Protein AF-A0A819Y8W0-F1 (afdb_monomer_lite)

Structure (mmCIF, N/CA/C/O backbone):
data_AF-A0A819Y8W0-F1
#
_entry.id   AF-A0A819Y8W0-F1
#
loop_
_atom_site.group_PDB
_atom_site.id
_atom_site.type_symbol
_atom_site.label_atom_id
_atom_site.label_alt_id
_atom_site.label_comp_id
_atom_site.label_asym_id
_atom_site.label_entity_id
_atom_site.label_seq_id
_atom_site.pdbx_PDB_ins_code
_atom_site.Cartn_x
_atom_site.Cartn_y
_atom_site.Cartn_z
_atom_site.occupancy
_atom_site.B_iso_or_equiv
_atom_site.auth_seq_id
_atom_site.auth_comp_id
_atom_site.auth_asym_id
_atom_site.auth_atom_id
_atom_site.pdbx_PDB_model_num
ATOM 1 N N . MET A 1 1 ? 18.845 -62.610 56.343 1.00 40.72 1 MET A N 1
ATOM 2 C CA . MET A 1 1 ? 18.050 -62.169 55.176 1.00 40.72 1 MET A CA 1
ATOM 3 C C . MET A 1 1 ? 17.294 -60.900 55.546 1.00 40.72 1 MET A C 1
ATOM 5 O O . MET A 1 1 ? 16.443 -60.991 56.422 1.00 40.72 1 MET A O 1
ATOM 9 N N . PRO A 1 2 ? 17.601 -59.732 54.956 1.00 35.72 2 PRO A N 1
ATOM 10 C CA . PRO A 1 2 ? 16.793 -58.534 55.133 1.00 35.72 2 P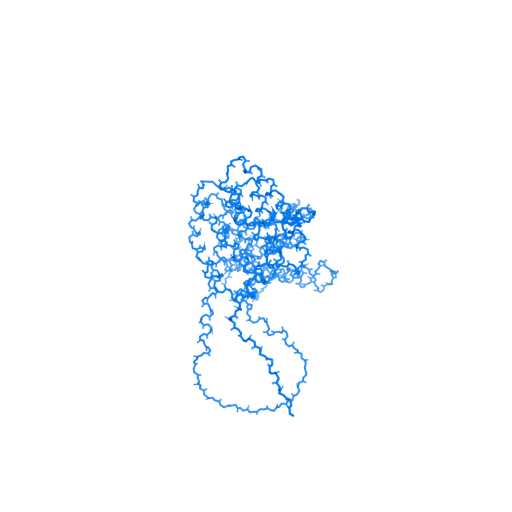RO A CA 1
ATOM 11 C C . PRO A 1 2 ? 15.925 -58.253 53.896 1.00 35.72 2 PRO A C 1
ATOM 13 O O . PRO A 1 2 ? 16.352 -58.402 52.753 1.00 35.72 2 PRO A O 1
ATOM 16 N N . ILE A 1 3 ? 14.679 -57.874 54.167 1.00 40.19 3 ILE A N 1
ATOM 17 C CA . ILE A 1 3 ? 13.587 -57.642 53.218 1.00 40.19 3 ILE A CA 1
ATOM 18 C C . ILE A 1 3 ? 13.821 -56.316 52.477 1.00 40.19 3 ILE A C 1
ATOM 20 O O . ILE A 1 3 ? 13.955 -55.266 53.106 1.00 40.19 3 ILE A O 1
ATOM 24 N N . GLN A 1 4 ? 13.845 -56.353 51.141 1.00 38.75 4 GLN A N 1
ATOM 25 C CA . GLN A 1 4 ? 13.867 -55.158 50.292 1.00 38.75 4 GLN A CA 1
ATOM 26 C C . GLN A 1 4 ? 12.526 -54.413 50.397 1.00 38.75 4 GLN A C 1
ATOM 28 O O . GLN A 1 4 ? 11.486 -54.930 49.992 1.00 38.75 4 GLN A O 1
ATOM 33 N N . LYS A 1 5 ? 12.540 -53.175 50.909 1.00 39.50 5 LYS A N 1
ATOM 34 C CA . LYS A 1 5 ? 11.417 -52.239 50.754 1.00 39.50 5 LYS A CA 1
ATOM 35 C C . LYS A 1 5 ? 11.470 -51.639 49.352 1.00 39.50 5 LYS A C 1
ATOM 37 O O . LYS A 1 5 ? 12.308 -50.791 49.063 1.00 39.50 5 LYS A O 1
ATOM 42 N N . ILE A 1 6 ? 10.563 -52.095 48.498 1.00 38.78 6 ILE A N 1
ATOM 43 C CA . ILE A 1 6 ? 10.303 -51.524 47.175 1.00 38.78 6 ILE A CA 1
ATOM 44 C C . ILE A 1 6 ? 9.727 -50.114 47.373 1.00 38.78 6 ILE A C 1
ATOM 46 O O . ILE A 1 6 ? 8.749 -49.940 48.104 1.00 38.78 6 ILE A O 1
ATOM 50 N N . SER A 1 7 ? 10.324 -49.102 46.740 1.00 33.59 7 SER A N 1
ATOM 51 C CA . SER A 1 7 ? 9.752 -47.757 46.685 1.00 33.59 7 SER A CA 1
ATOM 52 C C . SER A 1 7 ? 8.554 -47.763 45.736 1.00 33.59 7 SER A C 1
ATOM 54 O O . SER A 1 7 ? 8.674 -47.929 44.522 1.00 33.59 7 SER A O 1
ATOM 56 N N . PHE A 1 8 ? 7.362 -47.614 46.309 1.00 36.78 8 PHE A N 1
ATOM 57 C CA . PHE A 1 8 ? 6.124 -47.496 45.551 1.00 36.78 8 PHE A CA 1
ATOM 58 C C . PHE A 1 8 ? 6.125 -46.143 44.825 1.00 36.78 8 PHE A C 1
ATOM 60 O O . PHE A 1 8 ? 5.924 -45.093 45.432 1.00 36.78 8 PHE A O 1
ATOM 67 N N . THR A 1 9 ? 6.392 -46.154 43.521 1.00 40.75 9 THR A N 1
ATOM 68 C CA . THR A 1 9 ? 6.178 -44.997 42.648 1.00 40.75 9 THR A CA 1
ATOM 69 C C . THR A 1 9 ? 4.702 -44.961 42.267 1.00 40.75 9 THR A C 1
ATOM 71 O O . THR A 1 9 ? 4.209 -45.813 41.530 1.00 40.75 9 THR A O 1
ATOM 74 N N . HIS A 1 10 ? 3.970 -43.988 42.811 1.00 40.00 10 HIS A N 1
ATOM 75 C CA . HIS A 1 10 ? 2.561 -43.787 42.490 1.00 40.00 10 HIS A CA 1
ATOM 76 C C . HIS A 1 10 ? 2.442 -43.263 41.052 1.00 40.00 10 HIS A C 1
ATOM 78 O O . HIS A 1 10 ? 2.674 -42.085 40.782 1.00 40.00 10 HIS A O 1
ATOM 84 N N . ARG A 1 11 ? 2.104 -44.151 40.109 1.00 39.84 11 ARG A N 1
ATOM 85 C CA . ARG A 1 11 ? 1.692 -43.761 38.756 1.00 39.84 11 ARG A CA 1
ATOM 86 C C . ARG A 1 11 ? 0.358 -43.012 38.845 1.00 39.84 11 ARG A C 1
ATOM 88 O O . ARG A 1 11 ? -0.514 -43.402 39.609 1.00 39.84 11 ARG A O 1
ATOM 95 N N . PHE A 1 12 ? 0.277 -41.907 38.108 1.00 38.09 12 PHE A N 1
ATOM 96 C CA . PHE A 1 12 ? -0.896 -41.114 37.721 1.00 38.09 12 PHE A CA 1
ATOM 97 C C . PHE A 1 12 ? -2.236 -41.360 38.452 1.00 38.09 12 PHE A C 1
ATOM 99 O O . PHE A 1 12 ? -2.854 -42.410 38.311 1.00 38.09 12 PHE A O 1
ATOM 106 N N . GLY A 1 13 ? -2.762 -40.304 39.090 1.00 48.09 13 GLY A N 1
ATOM 107 C CA . GLY A 1 13 ? -4.210 -40.047 39.058 1.00 48.09 13 GLY A CA 1
ATOM 108 C C . GLY A 1 13 ? -5.052 -40.283 40.313 1.00 48.09 13 GLY A C 1
ATOM 109 O O . GLY A 1 13 ? -6.267 -40.171 40.206 1.00 48.09 13 GLY A O 1
ATOM 110 N N . ILE A 1 14 ? -4.483 -40.546 41.494 1.00 47.44 14 ILE A N 1
ATOM 111 C CA . ILE A 1 14 ? -5.254 -40.514 42.754 1.00 47.44 14 ILE A CA 1
ATOM 112 C C . ILE A 1 14 ? -4.424 -39.807 43.825 1.00 47.44 14 ILE A C 1
ATOM 114 O O . ILE A 1 14 ? -3.481 -40.359 44.380 1.00 47.44 14 ILE A O 1
ATOM 118 N N . ILE A 1 15 ? -4.754 -38.545 44.088 1.00 50.88 15 ILE A N 1
ATOM 119 C CA . ILE A 1 15 ? -4.173 -37.771 45.187 1.00 50.88 15 ILE A CA 1
ATOM 120 C C . ILE A 1 15 ? -4.904 -38.190 46.469 1.00 50.88 15 ILE A C 1
ATOM 122 O O . ILE A 1 15 ? -6.135 -38.173 46.499 1.00 50.88 15 ILE A O 1
ATOM 126 N N . SER A 1 16 ? -4.182 -38.567 47.530 1.00 60.09 16 SER A N 1
ATOM 127 C CA . SER A 1 16 ? -4.824 -38.864 48.818 1.00 60.09 16 SER A CA 1
ATOM 128 C C . SER A 1 16 ? -5.509 -37.608 49.369 1.00 60.09 16 SER A C 1
ATOM 130 O O . SER A 1 16 ? -4.978 -36.499 49.270 1.00 60.09 16 SER A O 1
ATOM 132 N N . SER A 1 17 ? -6.692 -37.757 49.971 1.00 56.56 17 SER A N 1
ATOM 133 C CA . SER A 1 17 ? -7.473 -36.627 50.506 1.00 56.56 17 SER A CA 1
ATOM 134 C C . SER A 1 17 ? -6.692 -35.793 51.528 1.00 56.56 17 SER A C 1
ATOM 136 O O . SER A 1 17 ? -6.830 -34.573 51.571 1.00 56.56 17 SER A O 1
ATOM 138 N N . SER A 1 18 ? -5.798 -36.432 52.285 1.00 66.94 18 SER A N 1
ATOM 139 C CA . SER A 1 18 ? -4.893 -35.774 53.230 1.00 66.94 18 SER A CA 1
ATOM 140 C C . SER A 1 18 ? -3.807 -34.929 52.553 1.00 66.94 18 SER A C 1
ATOM 142 O O . SER A 1 18 ? -3.389 -33.914 53.107 1.00 66.94 18 SER A O 1
ATOM 144 N N . TYR A 1 19 ? -3.362 -35.306 51.351 1.00 61.03 19 TYR A N 1
ATOM 145 C CA . TYR A 1 19 ? -2.422 -34.516 50.555 1.00 61.03 19 TYR A CA 1
ATOM 146 C C . TYR A 1 19 ? -3.132 -33.367 49.830 1.00 61.03 19 TYR A C 1
ATOM 148 O O . TYR A 1 19 ? -2.611 -32.257 49.791 1.00 61.03 19 TYR A O 1
ATOM 156 N N . LYS A 1 20 ? -4.368 -33.590 49.361 1.00 62.44 20 LYS A N 1
ATOM 157 C CA . LYS A 1 20 ? -5.226 -32.537 48.798 1.00 62.44 20 LYS A CA 1
ATOM 158 C C . LYS A 1 20 ? -5.504 -31.423 49.816 1.00 62.44 20 LYS A C 1
ATOM 160 O O . LYS A 1 20 ? -5.299 -30.263 49.492 1.00 62.44 20 LYS A O 1
ATOM 165 N N . GLN A 1 21 ? -5.844 -31.766 51.060 1.00 68.88 21 GLN A N 1
ATOM 166 C CA . GLN A 1 21 ? -6.056 -30.773 52.125 1.00 68.88 21 GLN A CA 1
ATOM 167 C C . GLN A 1 21 ? -4.784 -30.006 52.511 1.00 68.88 21 GLN A C 1
ATOM 169 O O . GLN A 1 21 ? -4.868 -28.856 52.934 1.00 68.88 21 GLN A O 1
ATOM 174 N N . LYS A 1 22 ? -3.599 -30.620 52.384 1.00 73.62 22 LYS A N 1
ATOM 175 C CA . LYS A 1 22 ? -2.326 -29.905 52.568 1.00 73.62 22 LYS A CA 1
ATOM 176 C C . LYS A 1 22 ? -2.068 -28.923 51.432 1.00 73.62 22 LYS A C 1
ATOM 178 O O . LYS A 1 22 ? -1.724 -27.785 51.710 1.00 73.62 22 LYS A O 1
ATOM 183 N N . ILE A 1 23 ? -2.300 -29.332 50.185 1.00 66.94 23 ILE A N 1
ATOM 184 C CA . ILE A 1 23 ? -2.180 -28.435 49.029 1.00 66.94 23 ILE A CA 1
ATOM 185 C C . ILE A 1 23 ? -3.183 -27.285 49.135 1.00 66.94 23 ILE A C 1
ATOM 187 O O . ILE A 1 23 ? -2.806 -26.149 48.890 1.00 66.94 23 ILE A O 1
ATOM 191 N N . GLU A 1 24 ? -4.429 -27.546 49.532 1.00 67.25 24 GLU A N 1
ATOM 192 C CA . GLU A 1 24 ? -5.443 -26.499 49.716 1.00 67.25 24 GLU A CA 1
ATOM 193 C C . GLU A 1 24 ? -5.026 -25.499 50.801 1.00 67.25 24 GLU A C 1
ATOM 195 O O . GLU A 1 24 ? -5.073 -24.300 50.556 1.00 67.25 24 GLU A O 1
ATOM 200 N N . LYS A 1 25 ? -4.499 -25.964 51.943 1.00 73.88 25 LYS A N 1
ATOM 201 C CA . LYS A 1 25 ? -3.973 -25.076 52.994 1.00 73.88 25 LYS A CA 1
ATOM 202 C C . LYS A 1 25 ? -2.729 -24.296 52.565 1.00 73.88 25 LYS A C 1
ATOM 204 O O . LYS A 1 25 ? -2.608 -23.124 52.913 1.00 73.88 25 LYS A O 1
ATOM 209 N N . ASP A 1 26 ? -1.831 -24.914 51.802 1.00 71.44 26 ASP A N 1
ATOM 210 C CA . ASP A 1 26 ? -0.628 -24.257 51.279 1.00 71.44 26 ASP A CA 1
ATOM 211 C C . ASP A 1 26 ? -0.978 -23.234 50.185 1.00 71.44 26 ASP A C 1
ATOM 213 O O . ASP A 1 26 ? -0.327 -22.196 50.069 1.00 71.44 26 ASP A O 1
ATOM 217 N N . VAL A 1 27 ? -2.014 -23.501 49.384 1.00 71.44 27 VAL A N 1
ATOM 218 C CA . VAL A 1 27 ? -2.557 -22.555 48.401 1.00 71.44 27 VAL A CA 1
ATOM 219 C C . VAL A 1 27 ? -3.259 -21.408 49.117 1.00 71.44 27 VAL A C 1
ATOM 221 O O . VAL A 1 27 ? -2.971 -20.266 48.786 1.00 71.44 27 VAL A O 1
ATOM 224 N N . GLU A 1 28 ? -4.077 -21.684 50.138 1.00 71.06 28 GLU A N 1
ATOM 225 C CA . GLU A 1 28 ? -4.748 -20.668 50.958 1.00 71.06 28 GLU A CA 1
ATOM 226 C C . GLU A 1 28 ? -3.745 -19.752 51.674 1.00 71.06 28 GLU A C 1
ATOM 228 O O . GLU A 1 28 ? -3.892 -18.528 51.619 1.00 71.06 28 GLU A O 1
ATOM 233 N N . GLN A 1 29 ? -2.685 -20.314 52.267 1.00 70.25 29 GLN A N 1
ATOM 234 C CA . GLN A 1 29 ? -1.594 -19.537 52.864 1.00 70.25 29 GLN A CA 1
ATOM 235 C C . GLN A 1 29 ? -0.845 -18.704 51.825 1.00 70.25 29 GLN A C 1
ATOM 237 O O . GLN A 1 29 ? -0.593 -17.529 52.077 1.00 70.25 29 GLN A O 1
ATOM 242 N N . LYS A 1 30 ? -0.560 -19.250 50.637 1.00 65.12 30 LYS A N 1
ATOM 243 C CA . LYS A 1 30 ? 0.065 -18.483 49.548 1.00 65.12 30 LYS A CA 1
ATOM 244 C C . LYS A 1 30 ? -0.836 -17.372 49.020 1.00 65.12 30 LYS A C 1
ATOM 246 O O . LYS A 1 30 ? -0.319 -16.302 48.718 1.00 65.12 30 LYS A O 1
ATOM 251 N N . SER A 1 31 ? -2.154 -17.576 48.959 1.00 56.31 31 SER A N 1
ATOM 252 C CA . SER A 1 31 ? -3.106 -16.514 48.612 1.00 56.31 31 SER A CA 1
ATOM 253 C C . SER A 1 31 ? -3.184 -15.429 49.693 1.00 56.31 31 SER A C 1
ATOM 255 O O . SER A 1 31 ? -3.185 -14.242 49.375 1.00 56.31 31 SER A O 1
ATOM 257 N N . GLN A 1 32 ? -3.129 -15.800 50.977 1.00 57.34 32 GLN A N 1
ATOM 258 C CA . GLN A 1 32 ? -3.084 -14.837 52.084 1.00 57.34 32 GLN A CA 1
ATOM 259 C C . GLN A 1 32 ? -1.740 -14.090 52.170 1.00 57.34 32 GLN A C 1
ATOM 261 O O . GLN A 1 32 ? -1.705 -12.917 52.545 1.00 57.34 32 GLN A O 1
ATOM 266 N N . GLU A 1 33 ? -0.628 -14.725 51.793 1.00 53.72 33 GLU A N 1
ATOM 267 C CA . GLU A 1 33 ? 0.685 -14.084 51.665 1.00 53.72 33 GLU A CA 1
ATOM 268 C C . GLU A 1 33 ? 0.769 -13.184 50.423 1.00 53.72 33 GLU A C 1
ATOM 270 O O . GLU A 1 33 ? 1.366 -12.106 50.501 1.00 53.72 33 GLU A O 1
ATOM 275 N N . SER A 1 34 ? 0.115 -13.537 49.307 1.00 48.69 34 SER A N 1
ATOM 276 C CA . SER A 1 34 ? -0.039 -12.633 48.158 1.00 48.69 34 SER A CA 1
ATOM 277 C C . SER A 1 34 ? -0.930 -11.429 48.478 1.00 48.69 34 SER A C 1
ATOM 279 O O . SER A 1 34 ? -0.623 -10.319 48.050 1.00 48.69 34 SER A O 1
ATOM 281 N N . ASP A 1 35 ? -1.951 -11.600 49.322 1.00 42.56 35 ASP A N 1
ATOM 282 C CA . ASP A 1 35 ? -2.813 -10.499 49.769 1.00 42.56 35 ASP A CA 1
ATOM 283 C C . ASP A 1 35 ? -2.122 -9.584 50.791 1.00 42.56 35 ASP A C 1
ATOM 285 O O . ASP A 1 35 ? -2.314 -8.366 50.771 1.00 42.56 35 ASP A O 1
ATOM 289 N N . ARG A 1 36 ? -1.238 -10.122 51.644 1.00 42.81 36 ARG A N 1
ATOM 290 C CA . ARG A 1 36 ? -0.417 -9.310 52.563 1.00 42.81 36 ARG A CA 1
ATOM 291 C C . ARG A 1 36 ? 0.752 -8.607 51.865 1.00 42.81 36 ARG A C 1
ATOM 293 O O . ARG A 1 36 ? 1.069 -7.470 52.222 1.00 42.81 36 ARG A O 1
ATOM 300 N N . SER A 1 37 ? 1.352 -9.215 50.842 1.00 42.66 37 SER A N 1
ATOM 301 C CA . SER A 1 37 ? 2.440 -8.609 50.049 1.00 42.66 37 SER A CA 1
ATOM 302 C C . SER A 1 37 ? 1.965 -7.588 49.001 1.00 42.66 37 SER A C 1
ATOM 304 O O . SER A 1 37 ? 2.773 -6.826 48.470 1.00 42.66 37 SER A O 1
ATOM 306 N N . LEU A 1 38 ? 0.652 -7.460 48.777 1.00 42.72 38 LEU A N 1
ATOM 307 C CA . LEU A 1 38 ? 0.052 -6.363 48.005 1.00 42.72 38 LEU A CA 1
ATOM 308 C C . LEU A 1 38 ? 0.090 -4.997 48.721 1.00 42.72 38 LEU A C 1
ATOM 310 O O . LEU A 1 38 ? -0.231 -3.982 48.098 1.00 42.72 38 LEU A O 1
ATOM 314 N N . SER A 1 39 ? 0.522 -4.943 49.988 1.00 40.91 39 SER A N 1
ATOM 315 C CA . SER A 1 39 ? 0.598 -3.704 50.778 1.00 40.91 39 SER A CA 1
ATOM 316 C C . SER A 1 39 ? 1.956 -2.986 50.760 1.00 40.91 39 SER A C 1
ATOM 318 O O . SER A 1 39 ? 2.052 -1.881 51.291 1.00 40.91 39 SER A O 1
ATOM 320 N N . THR A 1 40 ? 2.994 -3.517 50.101 1.00 40.28 40 THR A N 1
ATOM 321 C CA . THR A 1 40 ? 4.296 -2.830 50.014 1.00 40.28 40 THR A CA 1
ATOM 322 C C . THR A 1 40 ? 4.890 -2.847 48.594 1.00 40.28 40 THR A C 1
ATOM 324 O O . THR A 1 40 ? 5.563 -3.764 48.140 1.00 40.28 40 THR A O 1
ATOM 327 N N . ASN A 1 41 ? 4.637 -1.746 47.880 1.00 39.88 41 ASN A N 1
ATOM 328 C CA . ASN A 1 41 ? 5.459 -1.135 46.821 1.00 39.88 41 ASN A CA 1
ATOM 329 C C . ASN A 1 41 ? 5.748 -1.852 45.479 1.00 39.88 41 ASN A C 1
ATOM 331 O O . ASN A 1 41 ? 6.331 -1.206 44.612 1.00 39.88 41 ASN A O 1
ATOM 335 N N . SER A 1 42 ? 5.284 -3.080 45.208 1.00 34.94 42 SER A N 1
ATOM 336 C CA . SER A 1 42 ? 5.544 -3.745 43.902 1.00 34.94 42 SER A CA 1
ATOM 337 C C . SER A 1 42 ? 4.372 -3.732 42.889 1.00 34.94 42 SER A C 1
ATOM 339 O O . SER A 1 42 ? 4.583 -3.796 41.678 1.00 34.94 42 SER A O 1
ATOM 341 N N . SER A 1 43 ? 3.111 -3.558 43.318 1.00 40.00 43 SER A N 1
ATOM 342 C CA . SER A 1 43 ? 1.948 -3.732 42.412 1.00 40.00 43 SER A CA 1
ATOM 343 C C . SER A 1 43 ? 1.686 -2.579 41.427 1.00 40.00 43 SER A C 1
ATOM 345 O O . SER A 1 43 ? 0.939 -2.743 40.459 1.00 40.00 43 SER A O 1
ATOM 347 N N . ASN A 1 44 ? 2.328 -1.421 41.614 1.00 42.56 44 ASN A N 1
ATOM 348 C CA . ASN A 1 44 ? 2.078 -0.247 40.775 1.00 42.56 44 ASN A CA 1
ATOM 349 C C . ASN A 1 44 ? 2.727 -0.322 39.386 1.00 42.56 44 ASN A C 1
ATOM 351 O O . ASN A 1 44 ? 2.223 0.319 38.466 1.00 42.56 44 ASN A O 1
ATOM 355 N N . HIS A 1 45 ? 3.807 -1.087 39.197 1.00 43.03 45 HIS A N 1
ATOM 356 C CA . HIS A 1 45 ? 4.430 -1.220 37.874 1.00 43.03 45 HIS A CA 1
ATOM 357 C C . HIS A 1 45 ? 3.660 -2.185 36.966 1.00 43.03 45 HIS A C 1
ATOM 359 O O . HIS A 1 45 ? 3.364 -1.829 35.826 1.00 43.03 45 HIS A O 1
ATOM 365 N N . ASN A 1 46 ? 3.230 -3.339 37.484 1.00 42.38 46 ASN A N 1
ATOM 366 C CA . ASN A 1 46 ? 2.493 -4.328 36.690 1.00 42.38 46 ASN A CA 1
ATOM 367 C C . ASN A 1 46 ? 1.054 -3.884 36.380 1.00 42.38 46 ASN A C 1
ATOM 369 O O . ASN A 1 46 ? 0.597 -4.066 35.255 1.00 42.38 46 ASN A O 1
ATOM 373 N N . LYS A 1 47 ? 0.362 -3.205 37.312 1.00 45.34 47 LYS A N 1
ATOM 374 C CA . LYS A 1 47 ? -0.965 -2.622 37.028 1.00 45.34 47 LYS A CA 1
ATOM 375 C C . LYS A 1 47 ? -0.902 -1.512 35.976 1.00 45.34 47 LYS A C 1
ATOM 377 O O . LYS A 1 47 ? -1.768 -1.454 35.115 1.00 45.34 47 LYS A O 1
ATOM 382 N N . LYS A 1 48 ? 0.128 -0.655 35.992 1.00 48.41 48 LYS A N 1
ATOM 383 C CA . LYS A 1 48 ? 0.317 0.384 34.959 1.00 48.41 48 LYS A CA 1
ATOM 384 C C . LYS A 1 48 ? 0.629 -0.198 33.578 1.00 48.41 48 LYS A C 1
ATOM 386 O O . LYS A 1 48 ? 0.242 0.411 32.588 1.00 48.41 48 LYS A O 1
ATOM 391 N N . HIS A 1 49 ? 1.315 -1.340 33.519 1.00 46.81 49 HIS A N 1
ATOM 392 C CA . HIS A 1 49 ? 1.605 -2.032 32.263 1.00 46.81 49 HIS A CA 1
ATOM 393 C C . HIS A 1 49 ? 0.341 -2.668 31.664 1.00 46.81 49 HIS A C 1
ATOM 395 O O . HIS A 1 49 ? 0.062 -2.448 30.489 1.00 46.81 49 HIS A O 1
ATOM 401 N N . LEU A 1 50 ? -0.477 -3.335 32.492 1.00 48.53 50 LEU A N 1
ATOM 402 C CA . LEU A 1 50 ? -1.775 -3.888 32.078 1.00 48.53 50 LEU A CA 1
ATOM 403 C C . LEU A 1 50 ? -2.757 -2.803 31.608 1.00 48.53 50 LEU A C 1
ATOM 405 O O . LEU A 1 50 ? -3.523 -3.017 30.679 1.00 48.53 50 LEU A O 1
ATOM 409 N N . LEU A 1 51 ? -2.713 -1.616 32.223 1.00 52.44 51 LEU A N 1
ATOM 410 C CA . LEU A 1 51 ? -3.565 -0.476 31.859 1.00 52.44 51 LEU A CA 1
ATOM 411 C C . LEU A 1 51 ? -3.243 0.136 30.486 1.00 52.44 51 LEU A C 1
ATOM 413 O O . LEU A 1 51 ? -3.955 1.041 30.059 1.00 52.44 51 LEU A O 1
ATOM 417 N N . LEU A 1 52 ? -2.160 -0.280 29.823 1.00 61.88 52 LEU A N 1
ATOM 418 C CA . LEU A 1 52 ? -1.704 0.298 28.555 1.00 61.88 52 LEU A CA 1
ATOM 419 C C . LEU A 1 52 ? -1.622 -0.722 27.412 1.00 61.88 52 LEU A C 1
ATOM 421 O O . LEU A 1 52 ? -1.215 -0.343 26.308 1.00 61.88 52 LEU A O 1
ATOM 425 N N . GLU A 1 53 ? -1.990 -1.980 27.652 1.00 69.56 53 GLU A N 1
ATOM 426 C CA . GLU A 1 53 ? -2.179 -2.987 26.606 1.00 69.56 53 GLU A CA 1
ATOM 427 C C . GLU A 1 53 ? -3.581 -2.845 26.007 1.00 69.56 53 GLU A C 1
ATOM 429 O O . GLU A 1 53 ? -4.564 -2.648 26.720 1.00 69.56 53 GLU A O 1
ATOM 434 N N . VAL A 1 54 ? -3.664 -2.875 24.677 1.00 75.88 54 VAL A N 1
ATOM 435 C CA . VAL A 1 54 ? -4.935 -2.714 23.967 1.00 75.88 54 VAL A CA 1
ATOM 436 C C . VAL A 1 54 ? -5.632 -4.070 23.941 1.00 75.88 54 VAL A C 1
ATOM 438 O O . VAL A 1 54 ? -5.140 -4.998 23.305 1.00 75.88 54 VAL A O 1
ATOM 441 N N . THR A 1 55 ? -6.768 -4.185 24.625 1.00 79.31 55 THR A N 1
ATOM 442 C CA . THR A 1 55 ? -7.603 -5.393 24.624 1.00 79.31 55 THR A CA 1
ATOM 443 C C . THR A 1 55 ? -8.920 -5.144 23.896 1.00 79.31 55 THR A C 1
ATOM 445 O O . THR A 1 55 ? -9.443 -4.027 23.886 1.00 79.31 55 THR A O 1
ATOM 448 N N . GLU A 1 56 ? -9.497 -6.192 23.308 1.00 77.81 56 GLU A N 1
ATOM 449 C CA . GLU A 1 56 ? -10.831 -6.117 22.690 1.00 77.81 56 GLU A CA 1
ATOM 450 C C . GLU A 1 56 ? -11.915 -5.730 23.708 1.00 77.81 56 GLU A C 1
ATOM 452 O O . GLU A 1 56 ? -12.866 -5.018 23.384 1.00 77.81 56 GLU A O 1
ATOM 457 N N . GLU A 1 57 ? -11.746 -6.149 24.966 1.00 80.69 57 GLU A N 1
ATOM 458 C CA . GLU A 1 57 ? -12.627 -5.773 26.073 1.00 80.69 57 GLU A CA 1
ATOM 459 C C . GLU A 1 57 ? -12.623 -4.262 26.297 1.00 80.69 57 GLU A C 1
ATOM 461 O O . GLU A 1 57 ? -13.690 -3.657 26.365 1.00 80.69 57 GLU A O 1
ATOM 466 N N . PHE A 1 58 ? -11.442 -3.634 26.298 1.00 83.06 58 PHE A N 1
ATOM 467 C CA . PHE A 1 58 ? -11.319 -2.187 26.440 1.00 83.06 58 PHE A CA 1
ATOM 468 C C . PHE A 1 58 ? -12.025 -1.430 25.305 1.00 83.06 58 PHE A C 1
ATOM 470 O O . PHE A 1 58 ? -12.740 -0.464 25.565 1.00 83.06 58 PHE A O 1
ATOM 477 N N . VAL A 1 59 ? -11.873 -1.878 24.052 1.00 83.06 59 VAL A N 1
ATOM 478 C CA . VAL A 1 59 ? -12.548 -1.271 22.888 1.00 83.06 59 VAL A CA 1
ATOM 479 C C . VAL A 1 59 ? -14.068 -1.370 23.029 1.00 83.06 59 VAL A C 1
ATOM 481 O O . VAL A 1 59 ? -14.795 -0.395 22.812 1.00 83.06 59 VAL A O 1
ATOM 484 N N . ARG A 1 60 ? -14.565 -2.548 23.419 1.00 83.00 60 ARG A N 1
ATOM 485 C CA . ARG A 1 60 ? -15.995 -2.789 23.624 1.00 83.00 60 ARG A CA 1
ATOM 486 C C . ARG A 1 60 ? -16.554 -1.920 24.747 1.00 83.00 60 ARG A C 1
ATOM 488 O O . ARG A 1 60 ? -17.639 -1.358 24.590 1.00 83.00 60 ARG A O 1
ATOM 495 N N . ASP A 1 61 ? -15.820 -1.803 25.845 1.00 82.50 61 ASP A N 1
ATOM 496 C CA . ASP A 1 61 ? -16.217 -1.003 26.997 1.00 82.50 61 ASP A CA 1
ATOM 497 C C . ASP A 1 61 ? -16.217 0.487 26.645 1.00 82.50 61 ASP A C 1
ATOM 499 O O . ASP A 1 61 ? -17.186 1.178 26.946 1.00 82.50 61 ASP A O 1
ATOM 503 N N . TYR A 1 62 ? -15.214 0.970 25.905 1.00 84.50 62 TYR A N 1
ATOM 504 C CA . TYR A 1 62 ? -15.161 2.348 25.407 1.00 84.50 62 TYR A CA 1
ATOM 505 C C . TYR A 1 62 ? -16.350 2.692 24.499 1.00 84.50 62 TYR A C 1
ATOM 507 O O . TYR A 1 62 ? -17.013 3.723 24.664 1.00 84.50 62 TYR A O 1
ATOM 515 N N . ASN A 1 63 ? -16.663 1.810 23.547 1.00 84.62 63 ASN A N 1
ATOM 516 C CA . ASN A 1 63 ? -17.756 2.034 22.604 1.00 84.62 63 ASN A CA 1
ATOM 517 C C . ASN A 1 63 ? -19.134 2.008 23.295 1.00 84.62 63 ASN A C 1
ATOM 519 O O . ASN A 1 63 ? -20.045 2.705 22.845 1.00 84.62 63 ASN A O 1
ATOM 523 N N . LYS A 1 64 ? -19.282 1.295 24.422 1.00 86.75 64 LYS A N 1
ATOM 524 C CA . LYS A 1 64 ? -20.503 1.282 25.252 1.00 86.75 64 LYS A CA 1
ATOM 525 C C . LYS A 1 64 ? -20.548 2.374 26.330 1.00 86.75 64 LYS A C 1
ATOM 527 O O . LYS A 1 64 ? -21.629 2.661 26.838 1.00 86.75 64 LYS A O 1
ATOM 532 N N . ALA A 1 65 ? -19.406 2.961 26.683 1.00 84.69 65 ALA A N 1
ATOM 533 C CA . ALA A 1 65 ? -19.282 3.917 27.777 1.00 84.69 65 ALA A CA 1
ATOM 534 C C . ALA A 1 65 ? -20.027 5.236 27.521 1.00 84.69 65 ALA A C 1
ATOM 536 O O . ALA A 1 65 ? -20.213 5.676 26.380 1.00 84.69 65 ALA A O 1
ATOM 537 N N . SER A 1 66 ? -20.405 5.894 28.619 1.00 82.38 66 SER A N 1
ATOM 538 C CA . SER A 1 66 ? -21.029 7.219 28.605 1.00 82.38 66 SER A CA 1
ATOM 539 C C . SER A 1 66 ? -20.038 8.322 28.200 1.00 82.38 66 SER A C 1
ATOM 541 O O . SER A 1 66 ? -18.819 8.161 28.289 1.00 82.38 66 SER A O 1
ATOM 543 N N . ALA A 1 67 ? -20.542 9.487 27.776 1.00 80.00 67 ALA A N 1
ATOM 544 C CA . ALA A 1 67 ? -19.694 10.590 27.309 1.00 80.00 67 ALA A CA 1
ATOM 545 C C . ALA A 1 67 ? -18.662 11.061 28.359 1.00 80.00 67 ALA A C 1
ATOM 547 O O . ALA A 1 67 ? -17.537 11.405 28.003 1.00 80.00 67 ALA A O 1
ATOM 548 N N . SER A 1 68 ? -19.008 11.034 29.651 1.00 78.19 68 SER A N 1
ATOM 549 C CA . SER A 1 68 ? -18.107 11.424 30.745 1.00 78.19 68 SER A CA 1
ATOM 550 C C . SER A 1 68 ? -17.002 10.392 31.010 1.00 78.19 68 SER A C 1
ATOM 552 O O . SER A 1 68 ? -15.874 10.762 31.343 1.00 78.19 68 SER A O 1
ATOM 554 N N . GLU A 1 69 ? -17.287 9.102 30.828 1.00 81.56 69 GLU A N 1
ATOM 555 C CA . GLU A 1 69 ? -16.308 8.014 30.940 1.00 81.56 69 GLU A CA 1
ATOM 556 C C . GLU A 1 69 ? -15.359 7.981 29.742 1.00 81.56 69 GLU A C 1
ATOM 558 O O . GLU A 1 69 ? -14.151 7.818 29.928 1.00 81.56 69 GLU A O 1
ATOM 563 N N . ARG A 1 70 ? -15.870 8.250 28.532 1.00 81.94 70 ARG A N 1
ATOM 564 C CA . ARG A 1 70 ? -15.047 8.360 27.319 1.00 81.94 70 ARG A CA 1
ATOM 565 C C . ARG A 1 70 ? -13.975 9.437 27.441 1.00 81.94 70 ARG A C 1
ATOM 567 O O . ARG A 1 70 ? -12.859 9.216 26.991 1.00 81.94 70 ARG A O 1
ATOM 574 N N . ILE A 1 71 ? -14.257 10.564 28.102 1.00 81.25 71 ILE A N 1
ATOM 575 C CA . ILE A 1 71 ? -13.249 11.615 28.345 1.00 81.25 71 ILE A CA 1
ATOM 576 C C . ILE A 1 71 ? -12.091 11.084 29.203 1.00 81.25 71 ILE A C 1
ATOM 578 O O . ILE A 1 71 ? -10.929 11.334 28.889 1.00 81.25 71 ILE A O 1
ATOM 582 N N . LYS A 1 72 ? -12.378 10.304 30.252 1.00 81.25 72 LYS A N 1
ATOM 583 C CA . LYS A 1 72 ? -11.330 9.697 31.093 1.00 81.25 72 LYS A CA 1
ATOM 584 C C . LYS A 1 72 ? -10.550 8.625 30.332 1.00 81.25 72 LYS A C 1
ATOM 586 O O . LYS A 1 72 ? -9.329 8.548 30.442 1.00 81.25 72 LYS A O 1
ATOM 591 N N . GLN A 1 73 ? -11.244 7.814 29.539 1.00 83.38 73 GLN A N 1
ATOM 592 C CA . GLN A 1 73 ? -10.621 6.777 28.718 1.00 83.38 73 GLN A CA 1
ATOM 593 C C . GLN A 1 73 ? -9.818 7.363 27.544 1.00 83.38 73 GLN A C 1
ATOM 595 O O . GLN A 1 73 ? -8.832 6.760 27.133 1.00 83.38 73 GLN A O 1
ATOM 600 N N . ASN A 1 74 ? -10.152 8.563 27.057 1.00 85.50 74 ASN A N 1
ATOM 601 C CA . ASN A 1 74 ? -9.394 9.270 26.022 1.00 85.50 74 ASN A CA 1
ATOM 602 C C . ASN A 1 74 ? -7.961 9.582 26.463 1.00 85.50 74 ASN A C 1
ATOM 604 O O . ASN A 1 74 ? -7.039 9.450 25.661 1.00 85.50 74 ASN A O 1
ATOM 608 N N . GLU A 1 75 ? -7.737 9.927 27.735 1.00 84.69 75 GLU A N 1
ATOM 609 C CA . GLU A 1 75 ? -6.370 10.079 28.248 1.00 84.69 75 GLU A CA 1
ATOM 610 C C . GLU A 1 75 ? -5.591 8.760 28.212 1.00 84.69 75 GLU A C 1
ATOM 612 O O . GLU A 1 75 ? -4.387 8.752 27.948 1.00 84.69 75 GLU A O 1
ATOM 617 N N . VAL A 1 76 ? -6.265 7.638 28.480 1.00 85.12 76 VAL A N 1
ATOM 618 C CA . VAL A 1 76 ? -5.660 6.303 28.421 1.00 85.12 76 VAL A CA 1
ATOM 619 C C . VAL A 1 76 ? -5.323 5.947 26.973 1.00 85.12 76 VAL A C 1
ATOM 621 O O . VAL A 1 76 ? -4.180 5.581 26.706 1.00 85.12 76 VAL A O 1
ATOM 624 N N . ILE A 1 77 ? -6.254 6.162 26.035 1.00 85.56 77 ILE A N 1
ATOM 625 C CA . ILE A 1 77 ? -6.039 5.990 24.588 1.00 85.56 77 ILE A CA 1
ATOM 626 C C . ILE A 1 77 ? -4.855 6.835 24.119 1.00 85.56 77 ILE A C 1
ATOM 628 O O . ILE A 1 77 ? -3.974 6.327 23.431 1.00 85.56 77 ILE A O 1
ATOM 632 N N . TYR A 1 78 ? -4.774 8.097 24.541 1.00 87.31 78 TYR A N 1
ATOM 633 C CA . TYR A 1 78 ? -3.653 8.967 24.199 1.00 87.31 78 TYR A CA 1
ATOM 634 C C . TYR A 1 78 ? -2.316 8.397 24.697 1.00 87.31 78 TYR A C 1
ATOM 636 O O . TYR A 1 78 ? -1.347 8.330 23.941 1.00 87.31 78 TYR A O 1
ATOM 644 N N . ARG A 1 79 ? -2.245 7.920 25.948 1.00 87.62 79 ARG A N 1
ATOM 645 C CA . ARG A 1 79 ? -1.021 7.298 26.489 1.00 87.62 79 ARG A CA 1
ATOM 646 C C . ARG A 1 79 ? -0.667 5.994 25.766 1.00 87.62 79 ARG A C 1
ATOM 648 O O . ARG A 1 79 ? 0.512 5.774 25.478 1.00 87.62 79 ARG A O 1
ATOM 655 N N . MET A 1 80 ? -1.659 5.161 25.446 1.00 88.06 80 MET A N 1
ATOM 656 C CA . MET A 1 80 ? -1.484 3.943 24.645 1.00 88.06 80 MET A CA 1
ATOM 657 C C . MET A 1 80 ? -0.932 4.278 23.257 1.00 88.06 80 MET A C 1
ATOM 659 O O . MET A 1 80 ? 0.068 3.698 22.838 1.00 88.06 80 MET A O 1
ATOM 663 N N . LEU A 1 81 ? -1.504 5.277 22.585 1.00 88.50 81 LEU A N 1
ATOM 664 C CA . LEU A 1 81 ? -1.061 5.736 21.274 1.00 88.50 81 LEU A CA 1
ATOM 665 C C . LEU A 1 81 ? 0.377 6.262 21.310 1.00 88.50 81 LEU A C 1
ATOM 667 O O . LEU A 1 81 ? 1.190 5.871 20.476 1.00 88.50 81 LEU A O 1
ATOM 671 N N . GLN A 1 82 ? 0.742 7.088 22.297 1.00 88.56 82 GLN A N 1
ATOM 672 C CA . GLN A 1 82 ? 2.121 7.574 22.435 1.00 88.56 82 GLN A CA 1
ATOM 673 C C . GLN A 1 82 ? 3.118 6.427 22.662 1.00 88.56 82 GLN A C 1
ATOM 675 O O . GLN A 1 82 ? 4.220 6.447 22.105 1.00 88.56 82 GLN A O 1
ATOM 680 N N . ARG A 1 83 ? 2.740 5.402 23.440 1.00 89.81 83 ARG A N 1
ATOM 681 C CA . ARG A 1 83 ? 3.545 4.183 23.621 1.00 89.81 83 ARG A CA 1
ATOM 682 C C . ARG A 1 83 ? 3.718 3.439 22.296 1.00 89.81 83 ARG A C 1
ATOM 684 O O . ARG A 1 83 ? 4.850 3.129 21.928 1.00 89.81 83 ARG A O 1
ATOM 691 N N . LEU A 1 84 ? 2.624 3.187 21.577 1.00 88.19 84 LEU A N 1
ATOM 692 C CA . LEU A 1 84 ? 2.627 2.468 20.300 1.00 88.19 84 LEU A CA 1
ATOM 693 C C . LEU A 1 84 ? 3.413 3.208 19.219 1.00 88.19 84 LEU A C 1
ATOM 695 O O . LEU A 1 84 ? 4.187 2.588 18.500 1.00 88.19 84 LEU A O 1
ATOM 699 N N . LYS A 1 85 ? 3.299 4.536 19.158 1.00 88.50 85 LYS A N 1
ATOM 700 C CA . LYS A 1 85 ? 4.054 5.390 18.236 1.00 88.50 85 LYS A CA 1
ATOM 701 C C . LYS A 1 85 ? 5.559 5.270 18.468 1.00 88.50 85 LYS A C 1
ATOM 703 O O . LYS A 1 85 ? 6.303 5.010 17.527 1.00 88.50 85 LYS A O 1
ATOM 708 N N . ARG A 1 86 ? 6.006 5.371 19.727 1.00 85.88 86 ARG A N 1
ATOM 709 C CA . ARG A 1 86 ? 7.420 5.171 20.094 1.00 85.88 86 ARG A CA 1
ATOM 710 C C . ARG A 1 86 ? 7.887 3.758 19.749 1.00 85.88 86 ARG A C 1
ATOM 712 O O . ARG A 1 86 ? 8.920 3.605 19.103 1.00 85.88 86 ARG A O 1
ATOM 719 N N . LYS A 1 87 ? 7.101 2.741 20.115 1.00 85.50 87 LYS A N 1
ATOM 720 C CA . LYS A 1 87 ? 7.395 1.331 19.830 1.00 85.50 87 LYS A CA 1
ATOM 721 C C . LYS A 1 87 ? 7.534 1.087 18.322 1.00 85.50 87 LYS A C 1
ATOM 723 O O . LYS A 1 87 ? 8.548 0.545 17.903 1.00 85.50 87 LYS A O 1
ATOM 728 N N . ALA A 1 88 ? 6.598 1.568 17.504 1.00 82.81 88 ALA A N 1
ATOM 729 C CA . ALA A 1 88 ? 6.654 1.454 16.047 1.00 82.81 88 ALA A CA 1
ATOM 730 C C . ALA A 1 88 ? 7.927 2.096 15.472 1.00 82.81 88 ALA A C 1
ATOM 732 O O . ALA A 1 88 ? 8.659 1.439 14.738 1.00 82.81 88 ALA A O 1
ATOM 733 N N . THR A 1 89 ? 8.245 3.334 15.872 1.00 81.94 89 THR A N 1
ATOM 734 C CA . THR A 1 89 ? 9.452 4.029 15.384 1.00 81.94 89 THR A CA 1
ATOM 735 C C . THR A 1 89 ? 10.755 3.333 15.781 1.00 81.94 89 THR A C 1
ATOM 737 O O . THR A 1 89 ? 11.689 3.280 14.989 1.00 81.94 89 THR A O 1
ATOM 740 N N . GLN A 1 90 ? 10.827 2.763 16.987 1.00 80.75 90 GLN A N 1
ATOM 741 C CA . GLN A 1 90 ? 12.009 2.034 17.452 1.00 80.75 90 GLN A CA 1
ATOM 742 C C . GLN A 1 90 ? 12.173 0.695 16.728 1.00 80.75 90 GLN A C 1
ATOM 744 O O . GLN A 1 90 ? 13.284 0.314 16.373 1.00 80.75 90 GLN A O 1
ATOM 749 N N . LEU A 1 91 ? 11.072 -0.026 16.509 1.00 76.62 91 LEU A N 1
ATOM 750 C CA . LEU A 1 91 ? 11.094 -1.347 15.884 1.00 76.62 91 LEU A CA 1
ATOM 751 C C . LEU A 1 91 ? 11.394 -1.290 14.384 1.00 76.62 91 LEU A C 1
ATOM 753 O O . LEU A 1 91 ? 12.020 -2.210 13.871 1.00 76.62 91 LEU A O 1
ATOM 757 N N . GLN A 1 92 ? 11.030 -0.202 13.701 1.00 69.94 92 GLN A N 1
ATOM 758 C CA . GLN A 1 92 ? 11.386 0.016 12.293 1.00 69.94 92 GLN A CA 1
ATOM 759 C C . GLN A 1 92 ? 12.900 0.052 12.046 1.00 69.94 92 GLN A C 1
ATOM 761 O O . GLN A 1 92 ? 13.350 -0.310 10.965 1.00 69.94 92 GLN A O 1
ATOM 766 N N . MET A 1 93 ? 13.695 0.427 13.052 1.00 64.75 93 MET A N 1
ATOM 767 C CA . MET A 1 93 ? 15.158 0.471 12.946 1.00 64.75 93 MET A CA 1
ATOM 768 C C . MET A 1 93 ? 15.821 -0.900 13.154 1.00 64.75 93 MET A C 1
ATOM 770 O O . MET A 1 93 ? 17.017 -1.048 12.912 1.00 64.75 93 MET A O 1
ATOM 774 N N . HIS A 1 94 ? 15.073 -1.911 13.610 1.00 66.88 94 HIS A N 1
ATOM 775 C CA . HIS A 1 94 ? 15.614 -3.210 14.010 1.00 66.88 94 HIS A CA 1
ATOM 776 C C . HIS A 1 94 ? 14.895 -4.368 13.304 1.00 66.88 94 HIS A C 1
ATOM 778 O O . HIS A 1 94 ? 13.885 -4.881 13.786 1.00 66.88 94 HIS A O 1
ATOM 784 N N . THR A 1 95 ? 15.471 -4.842 12.197 1.00 60.25 95 THR A N 1
ATOM 785 C CA . THR A 1 95 ? 14.939 -5.934 11.354 1.00 60.25 95 THR A CA 1
ATOM 786 C C . THR A 1 95 ? 14.662 -7.236 12.121 1.00 60.25 95 THR A C 1
ATOM 788 O O . THR A 1 95 ? 13.744 -7.980 11.779 1.00 60.25 95 THR A O 1
ATOM 791 N N . GLU A 1 96 ? 15.411 -7.501 13.195 1.00 59.66 96 GLU A N 1
ATOM 792 C CA . GLU A 1 96 ? 15.309 -8.719 14.015 1.00 59.66 96 GLU A CA 1
ATOM 793 C C . GLU A 1 96 ? 14.042 -8.779 14.888 1.00 59.66 96 GLU A C 1
ATOM 795 O O . GLU A 1 96 ? 13.673 -9.845 15.373 1.00 59.66 96 GLU A O 1
ATOM 800 N N . ARG A 1 97 ? 13.336 -7.656 15.089 1.00 68.12 97 ARG A N 1
ATOM 801 C CA . ARG A 1 97 ? 12.155 -7.579 15.971 1.00 68.12 97 ARG A CA 1
ATOM 802 C C . ARG A 1 97 ? 10.831 -7.569 15.200 1.00 68.12 97 ARG A C 1
ATOM 804 O O . ARG A 1 97 ? 9.869 -6.918 15.611 1.00 68.12 97 ARG A O 1
ATOM 811 N N . SER A 1 98 ? 10.763 -8.318 14.100 1.00 69.19 98 SER A N 1
ATOM 812 C CA . SER A 1 98 ? 9.601 -8.364 13.199 1.00 69.19 98 SER A CA 1
ATOM 813 C C . SER A 1 98 ? 8.296 -8.784 13.891 1.00 69.19 98 SER A C 1
ATOM 815 O O . SER A 1 98 ? 7.257 -8.176 13.641 1.00 69.19 98 SER A O 1
ATOM 817 N N . MET A 1 99 ? 8.345 -9.732 14.833 1.00 76.50 99 MET A N 1
ATOM 818 C CA . MET A 1 99 ? 7.164 -10.161 15.600 1.00 76.50 99 MET A CA 1
ATOM 819 C C . MET A 1 99 ? 6.601 -9.039 16.488 1.00 76.50 99 MET A C 1
ATOM 821 O O . MET A 1 99 ? 5.391 -8.859 16.601 1.00 76.50 99 MET A O 1
ATOM 825 N N . GLN A 1 100 ? 7.467 -8.232 17.108 1.00 80.12 100 GLN A N 1
ATOM 826 C CA . GLN A 1 100 ? 7.019 -7.113 17.943 1.00 80.12 100 GLN A CA 1
ATOM 827 C C . GLN A 1 100 ? 6.383 -6.002 17.104 1.00 80.12 100 GLN A C 1
ATOM 829 O O . GLN A 1 100 ? 5.474 -5.316 17.580 1.00 80.12 100 GLN A O 1
ATOM 834 N N . LEU A 1 101 ? 6.844 -5.835 15.863 1.00 84.31 101 LEU A N 1
ATOM 835 C CA . LEU A 1 101 ? 6.281 -4.880 14.916 1.00 84.31 101 LEU A CA 1
ATOM 836 C C . LEU A 1 101 ? 4.871 -5.306 14.482 1.00 84.31 101 LEU A C 1
ATOM 838 O O . LEU A 1 101 ? 3.954 -4.494 14.554 1.00 84.31 101 LEU A O 1
ATOM 842 N N . GLN A 1 102 ? 4.673 -6.588 14.164 1.00 87.06 102 GLN A N 1
ATOM 843 C CA . GLN A 1 102 ? 3.358 -7.162 13.846 1.00 87.06 102 GLN A CA 1
ATOM 844 C C . GLN A 1 102 ? 2.349 -6.983 14.983 1.00 87.06 102 GLN A C 1
ATOM 846 O O . GLN A 1 102 ? 1.241 -6.502 14.755 1.00 87.06 102 GLN A O 1
ATOM 851 N N . MET A 1 103 ? 2.753 -7.285 16.225 1.00 85.81 103 MET A N 1
ATOM 852 C CA . MET A 1 103 ? 1.905 -7.037 17.399 1.00 85.81 103 MET A CA 1
ATOM 853 C C . MET A 1 103 ? 1.541 -5.555 17.521 1.00 85.81 103 MET A C 1
ATOM 855 O O . MET A 1 103 ? 0.405 -5.218 17.829 1.00 85.81 103 MET A O 1
ATOM 859 N N . THR A 1 104 ? 2.480 -4.655 17.216 1.00 88.81 104 THR A N 1
ATOM 860 C CA . THR A 1 104 ? 2.224 -3.207 17.244 1.00 88.81 104 THR A CA 1
ATOM 861 C C . THR A 1 104 ? 1.196 -2.791 16.186 1.00 88.81 104 THR A C 1
ATOM 863 O O . THR A 1 104 ? 0.372 -1.923 16.461 1.00 88.81 104 THR A O 1
ATOM 866 N N . TRP A 1 105 ? 1.196 -3.409 15.000 1.00 92.31 105 TRP A N 1
ATOM 867 C CA . TRP A 1 105 ? 0.172 -3.160 13.980 1.00 92.31 105 TRP A CA 1
ATOM 868 C C . TRP A 1 105 ? -1.209 -3.634 14.420 1.00 92.31 105 TRP A C 1
ATOM 870 O O . TRP A 1 105 ? -2.174 -2.887 14.275 1.00 92.31 105 TRP A O 1
ATOM 880 N N . ALA A 1 106 ? -1.295 -4.835 14.996 1.00 89.81 106 ALA A N 1
ATOM 881 C CA . ALA A 1 106 ? -2.543 -5.365 15.534 1.00 89.81 106 ALA A CA 1
ATOM 882 C C . ALA A 1 106 ? -3.076 -4.483 16.677 1.00 89.81 106 ALA A C 1
ATOM 884 O O . ALA A 1 106 ? -4.239 -4.093 16.647 1.00 89.81 106 ALA A O 1
ATOM 885 N N . GLU A 1 107 ? -2.221 -4.076 17.625 1.00 89.69 107 GLU A N 1
ATOM 886 C CA . GLU A 1 107 ? -2.583 -3.158 18.717 1.00 89.69 107 GLU A CA 1
ATOM 887 C C . GLU A 1 107 ? -3.080 -1.796 18.182 1.00 89.69 107 GLU A C 1
ATOM 889 O O . GLU A 1 107 ? -4.073 -1.268 18.678 1.00 89.69 107 GLU A O 1
ATOM 894 N N . LEU A 1 108 ? -2.430 -1.226 17.156 1.00 91.12 108 LEU A N 1
ATOM 895 C CA . LEU A 1 108 ? -2.862 0.031 16.521 1.00 91.12 108 LEU A CA 1
ATOM 896 C C . LEU A 1 108 ? -4.194 -0.116 15.775 1.00 91.12 108 LEU A C 1
ATOM 898 O O . LEU A 1 108 ? -5.034 0.781 15.847 1.00 91.12 108 LEU A O 1
ATOM 902 N N . CYS A 1 109 ? -4.389 -1.236 15.076 1.00 90.44 109 CYS A N 1
ATOM 903 C CA . CYS A 1 109 ? -5.640 -1.551 14.395 1.00 90.44 109 CYS A CA 1
ATOM 904 C C . CYS A 1 109 ? -6.780 -1.700 15.414 1.00 90.44 109 CYS A C 1
ATOM 906 O O . CYS A 1 109 ? -7.797 -1.020 15.293 1.00 90.44 109 CYS A O 1
ATOM 908 N N . LEU A 1 110 ? -6.580 -2.468 16.487 1.00 88.62 110 LEU A N 1
ATOM 909 C CA . LEU A 1 110 ? -7.549 -2.595 17.579 1.00 88.62 110 LEU A CA 1
ATOM 910 C C . LEU A 1 110 ? -7.872 -1.239 18.219 1.00 88.62 110 LEU A C 1
ATOM 912 O O . LEU A 1 110 ? -9.040 -0.904 18.385 1.00 88.62 110 LEU A O 1
ATOM 916 N N . LEU A 1 111 ? -6.865 -0.411 18.516 1.00 88.69 111 LEU A N 1
ATOM 917 C CA . LEU A 1 111 ? -7.090 0.903 19.128 1.00 88.69 111 LEU A CA 1
ATOM 918 C C . LEU A 1 111 ? -7.883 1.846 18.211 1.00 88.69 111 LEU A C 1
ATOM 920 O O . LEU A 1 111 ? -8.677 2.652 18.693 1.00 88.69 111 LEU A O 1
ATOM 924 N N . SER A 1 112 ? -7.711 1.724 16.891 1.00 89.75 112 SER A N 1
ATOM 925 C CA . SER A 1 112 ? -8.469 2.511 15.911 1.00 89.75 112 SER A CA 1
ATOM 926 C C . SER A 1 112 ? -9.958 2.139 15.819 1.00 89.75 112 SER A C 1
ATOM 928 O O . SER A 1 112 ? -10.729 2.896 15.239 1.00 89.75 112 SER A O 1
ATOM 930 N N . GLN A 1 113 ? -10.396 1.036 16.438 1.00 86.12 113 GLN A N 1
ATOM 931 C CA . GLN A 1 113 ? -11.822 0.695 16.563 1.00 86.12 113 GLN A CA 1
ATOM 932 C C . GLN A 1 113 ? -12.556 1.540 17.611 1.00 86.12 113 GLN A C 1
ATOM 934 O O . GLN A 1 113 ? -13.790 1.593 17.627 1.00 86.12 113 GLN A O 1
ATOM 939 N N . CYS A 1 114 ? -11.822 2.200 18.510 1.00 83.31 114 CYS A N 1
ATOM 940 C CA . CYS A 1 114 ? -12.410 3.174 19.415 1.00 83.31 114 CYS A CA 1
ATOM 941 C C . CYS A 1 114 ? -12.816 4.402 18.594 1.00 83.31 114 CYS A C 1
ATOM 943 O O . CYS A 1 114 ? -11.932 5.130 18.132 1.00 83.31 114 CYS A O 1
ATOM 945 N N . LYS A 1 115 ? -14.131 4.660 18.459 1.00 80.69 115 LYS A N 1
ATOM 946 C CA . LYS A 1 115 ? -14.711 5.852 17.794 1.00 80.69 115 LYS A CA 1
ATOM 947 C C . LYS A 1 115 ? -14.434 7.130 18.600 1.00 80.69 115 LYS A C 1
ATOM 949 O O . LYS A 1 115 ? -15.329 7.778 19.139 1.00 80.69 115 LYS A O 1
ATOM 954 N N . SER A 1 116 ? -13.154 7.423 18.760 1.00 81.25 116 SER A N 1
ATOM 955 C CA . SER A 1 116 ? -12.573 8.487 19.565 1.00 81.25 116 SER A CA 1
ATOM 956 C C . SER A 1 116 ? -11.968 9.549 18.652 1.00 81.25 116 SER A C 1
ATOM 958 O O . SER A 1 116 ? -11.685 9.293 17.482 1.00 81.25 116 SER A O 1
ATOM 960 N N . SER A 1 117 ? -11.653 10.719 19.206 1.00 83.31 117 SER A N 1
ATOM 961 C CA . SER A 1 117 ? -10.915 11.770 18.491 1.00 83.31 117 SER A CA 1
ATOM 962 C C . SER A 1 117 ? -9.516 11.339 18.025 1.00 83.31 117 SER A C 1
ATOM 964 O O . SER A 1 117 ? -8.916 12.011 17.195 1.00 83.31 117 SER A O 1
ATOM 966 N N . TYR A 1 118 ? -8.980 10.234 18.555 1.00 85.38 118 TYR A N 1
ATOM 967 C CA . TYR A 1 118 ? -7.646 9.726 18.228 1.00 85.38 118 TYR A CA 1
ATOM 968 C C . TYR A 1 118 ? -7.650 8.630 17.162 1.00 85.38 118 TYR A C 1
ATOM 970 O O . TYR A 1 118 ? -6.573 8.185 16.759 1.00 85.38 118 TYR A O 1
ATOM 978 N N . GLN A 1 119 ? -8.823 8.197 16.686 1.00 89.50 119 GLN A N 1
ATOM 979 C CA . GLN A 1 119 ? -8.943 7.168 15.649 1.00 89.50 119 GLN A CA 1
ATOM 980 C C . GLN A 1 119 ? -8.093 7.517 14.419 1.00 89.50 119 GLN A C 1
ATOM 982 O O . GLN A 1 119 ? -7.301 6.704 13.942 1.00 89.50 119 GLN A O 1
ATOM 987 N N . GLU A 1 120 ? -8.188 8.764 13.961 1.00 88.56 120 GLU A N 1
ATOM 988 C CA . GLU A 1 120 ? -7.456 9.259 12.799 1.00 88.56 120 GLU A CA 1
ATOM 989 C C . GLU A 1 120 ? -5.931 9.204 12.976 1.00 88.56 120 GLU A C 1
ATOM 991 O O . GLU A 1 120 ? -5.204 8.897 12.027 1.00 88.56 120 GLU A O 1
ATOM 996 N N . GLU A 1 121 ? -5.437 9.505 14.182 1.00 90.12 121 GLU A N 1
ATOM 997 C CA . GLU A 1 121 ? -4.006 9.477 14.502 1.00 90.12 121 GLU A CA 1
ATOM 998 C C . GLU A 1 121 ? -3.499 8.033 14.649 1.00 90.12 121 GLU A C 1
ATOM 1000 O O . GLU A 1 121 ? -2.377 7.730 14.226 1.00 90.12 121 GLU A O 1
ATOM 1005 N N . CYS A 1 122 ? -4.329 7.122 15.172 1.00 91.88 122 CYS A N 1
ATOM 1006 C CA . CYS A 1 122 ? -4.027 5.689 15.216 1.00 91.88 122 CYS A CA 1
ATOM 1007 C C . CYS A 1 122 ? -3.836 5.139 13.798 1.00 91.88 122 CYS A C 1
ATOM 1009 O O . CYS A 1 122 ? -2.799 4.540 13.513 1.00 91.88 122 CYS A O 1
ATOM 1011 N N . LEU A 1 123 ? -4.774 5.430 12.889 1.00 93.12 123 LEU A N 1
ATOM 1012 C CA . LEU A 1 123 ? -4.691 5.025 11.484 1.00 93.12 123 LEU A CA 1
ATOM 1013 C C . LEU A 1 123 ? -3.474 5.640 10.780 1.00 93.12 123 LEU A C 1
ATOM 1015 O O . LEU A 1 123 ? -2.743 4.941 10.085 1.00 93.12 123 LEU A O 1
ATOM 1019 N N . THR A 1 124 ? -3.176 6.923 11.004 1.00 93.12 124 THR A N 1
ATOM 1020 C CA . THR A 1 124 ? -1.957 7.546 10.454 1.00 93.12 124 THR A CA 1
ATOM 1021 C C . THR A 1 124 ? -0.678 6.901 10.986 1.00 93.12 124 THR A C 1
ATOM 1023 O O . THR A 1 124 ? 0.297 6.754 10.247 1.00 93.12 124 THR A O 1
ATOM 1026 N N . THR A 1 125 ? -0.663 6.506 12.258 1.00 92.38 125 THR A N 1
ATOM 1027 C CA . THR A 1 125 ? 0.486 5.814 12.851 1.00 92.38 125 THR A CA 1
ATOM 1028 C C . THR A 1 125 ? 0.633 4.408 12.270 1.00 92.38 125 THR A C 1
ATOM 1030 O O . THR A 1 125 ? 1.748 4.025 11.926 1.00 92.38 125 THR A O 1
ATOM 1033 N N . LEU A 1 126 ? -0.471 3.677 12.081 1.00 94.19 126 LEU A N 1
ATOM 1034 C CA . LEU A 1 126 ? -0.489 2.365 11.428 1.00 94.19 126 LEU A CA 1
ATOM 1035 C C . LEU A 1 126 ? -0.005 2.442 9.974 1.00 94.19 126 LEU A C 1
ATOM 1037 O O . LEU A 1 126 ? 0.875 1.679 9.585 1.00 94.19 126 LEU A O 1
ATOM 1041 N N . TYR A 1 127 ? -0.506 3.409 9.202 1.00 92.75 127 TYR A N 1
ATOM 1042 C CA . TYR A 1 127 ? -0.062 3.684 7.834 1.00 92.75 127 TYR A CA 1
ATOM 1043 C C . TYR A 1 127 ? 1.461 3.852 7.772 1.00 92.75 127 TYR A C 1
ATOM 1045 O O . TYR A 1 127 ? 2.144 3.133 7.048 1.00 92.75 127 TYR A O 1
ATOM 1053 N N . ARG A 1 128 ? 2.024 4.748 8.595 1.00 90.19 128 ARG A N 1
ATOM 1054 C CA . ARG A 1 128 ? 3.480 4.962 8.652 1.00 90.19 128 ARG A CA 1
ATOM 1055 C C . ARG A 1 128 ? 4.226 3.707 9.096 1.00 90.19 128 ARG A C 1
ATOM 1057 O O . ARG A 1 128 ? 5.316 3.445 8.597 1.00 90.19 128 ARG A O 1
ATOM 1064 N N . ALA A 1 129 ? 3.658 2.945 10.031 1.00 90.44 129 ALA A N 1
ATOM 1065 C CA . ALA A 1 129 ? 4.255 1.707 10.513 1.00 90.44 129 ALA A CA 1
ATOM 1066 C C . ALA A 1 129 ? 4.427 0.677 9.380 1.00 90.44 129 ALA A C 1
ATOM 1068 O O . ALA A 1 129 ? 5.469 0.026 9.317 1.00 90.44 129 ALA A O 1
ATOM 1069 N N . LEU A 1 130 ? 3.434 0.580 8.490 1.00 91.25 130 LEU A N 1
ATOM 1070 C CA . LEU A 1 130 ? 3.407 -0.338 7.350 1.00 91.25 130 LEU A CA 1
ATOM 1071 C C . LEU A 1 130 ? 4.296 0.127 6.188 1.00 91.25 130 LEU A C 1
ATOM 1073 O O . LEU A 1 130 ? 5.057 -0.682 5.667 1.00 91.25 130 LEU A O 1
ATOM 1077 N N . VAL A 1 131 ? 4.258 1.417 5.818 1.00 87.50 131 VAL A N 1
ATOM 1078 C CA . VAL A 1 131 ? 5.046 1.966 4.688 1.00 87.50 131 VAL A CA 1
ATOM 1079 C C . VAL A 1 131 ? 6.542 1.692 4.834 1.00 87.50 131 VAL A C 1
ATOM 1081 O O . VAL A 1 131 ? 7.202 1.343 3.862 1.00 87.50 131 VAL A O 1
ATOM 1084 N N . TYR A 1 132 ? 7.086 1.858 6.041 1.00 81.69 132 TYR A N 1
ATOM 1085 C CA . TYR A 1 132 ? 8.523 1.707 6.294 1.00 81.69 132 TYR A CA 1
ATOM 1086 C C . TYR A 1 132 ? 8.895 0.322 6.845 1.00 81.69 132 TYR A C 1
ATOM 1088 O O . TYR A 1 132 ? 9.975 0.151 7.408 1.00 81.69 132 TYR A O 1
ATOM 1096 N N . SER A 1 133 ? 8.003 -0.665 6.738 1.00 82.81 133 SER A N 1
ATOM 1097 C CA . SER A 1 133 ? 8.280 -2.014 7.228 1.00 82.81 133 SER A CA 1
ATOM 1098 C C . SER A 1 133 ? 9.261 -2.756 6.317 1.00 82.81 133 SER A C 1
ATOM 1100 O O . SER A 1 133 ? 9.064 -2.768 5.100 1.00 82.81 133 SER A O 1
ATOM 1102 N N . PRO A 1 134 ? 10.280 -3.447 6.861 1.00 80.81 134 PRO A N 1
ATOM 1103 C CA . PRO A 1 134 ? 11.041 -4.403 6.070 1.00 80.81 134 PRO A CA 1
ATOM 1104 C C . PRO A 1 134 ? 10.163 -5.610 5.712 1.00 80.81 134 PRO A C 1
ATOM 1106 O O . PRO A 1 134 ? 9.429 -6.110 6.565 1.00 80.81 134 PRO A O 1
ATOM 1109 N N . LEU A 1 135 ? 10.283 -6.107 4.478 1.00 82.06 135 LEU A N 1
ATOM 1110 C CA . LEU A 1 135 ? 9.622 -7.337 4.035 1.00 82.06 135 LEU A CA 1
ATOM 1111 C C . LEU A 1 135 ? 10.171 -8.534 4.817 1.00 82.06 135 LEU A C 1
ATOM 1113 O O . LEU A 1 135 ? 11.378 -8.780 4.823 1.00 82.06 135 LEU A O 1
ATOM 1117 N N . ASN A 1 136 ? 9.293 -9.258 5.512 1.00 84.94 136 ASN A N 1
ATOM 1118 C CA . ASN A 1 136 ? 9.683 -10.418 6.306 1.00 84.94 136 ASN A CA 1
ATOM 1119 C C . ASN A 1 136 ? 8.547 -11.448 6.350 1.00 84.94 136 ASN A C 1
ATOM 1121 O O . ASN A 1 136 ? 7.406 -11.093 6.629 1.00 84.94 136 ASN A O 1
ATOM 1125 N N . MET A 1 137 ? 8.848 -12.729 6.126 1.00 84.00 137 MET A N 1
ATOM 1126 C CA . MET A 1 137 ? 7.823 -13.769 5.917 1.00 84.00 137 MET A CA 1
ATOM 1127 C C . MET A 1 137 ? 6.904 -13.996 7.105 1.00 84.00 137 MET A C 1
ATOM 1129 O O . MET A 1 137 ? 5.727 -14.311 6.947 1.00 84.00 137 MET A O 1
ATOM 1133 N N . THR A 1 138 ? 7.410 -13.751 8.309 1.00 86.31 138 THR A N 1
ATOM 1134 C CA . THR A 1 138 ? 6.609 -13.842 9.529 1.00 86.31 138 THR A CA 1
ATOM 1135 C C . THR A 1 138 ? 5.447 -12.844 9.544 1.00 86.31 138 THR A C 1
ATOM 1137 O O . THR A 1 138 ? 4.518 -13.024 10.324 1.00 86.31 138 THR A O 1
ATOM 1140 N N . G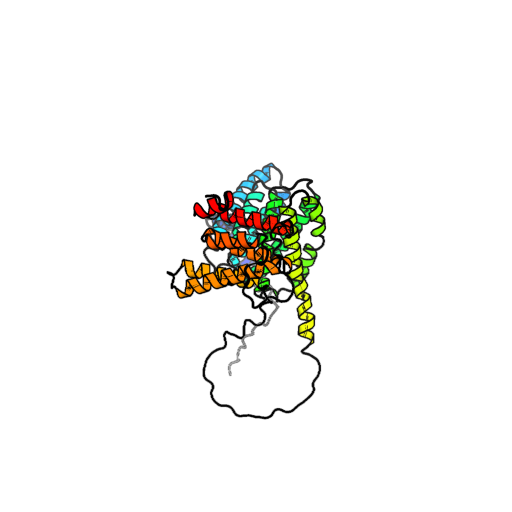LN A 1 139 ? 5.478 -11.793 8.710 1.00 89.44 139 GLN A N 1
ATOM 1141 C CA . GLN A 1 139 ? 4.447 -10.750 8.654 1.00 89.44 139 GLN A CA 1
ATOM 1142 C C . GLN A 1 139 ? 3.201 -11.188 7.890 1.00 89.44 139 GLN A C 1
ATOM 1144 O O . GLN A 1 139 ? 2.131 -10.641 8.152 1.00 89.44 139 GLN A O 1
ATOM 1149 N N . ILE A 1 140 ? 3.312 -12.179 6.998 1.00 91.00 140 ILE A N 1
ATOM 1150 C CA . ILE A 1 140 ? 2.237 -12.574 6.079 1.00 91.00 140 ILE A CA 1
ATOM 1151 C C . ILE A 1 140 ? 0.912 -12.850 6.815 1.00 91.00 140 ILE A C 1
ATOM 1153 O O . ILE A 1 140 ? -0.086 -12.226 6.451 1.00 91.00 140 ILE A O 1
ATOM 1157 N N . PRO A 1 141 ? 0.858 -13.663 7.894 1.00 92.12 141 PRO A N 1
ATOM 1158 C CA . PRO A 1 141 ? -0.400 -13.909 8.605 1.00 92.12 141 PRO A CA 1
ATOM 1159 C C . PRO A 1 141 ? -1.028 -12.640 9.189 1.00 92.12 141 PRO A C 1
ATOM 1161 O O . PRO A 1 141 ? -2.246 -12.479 9.177 1.00 92.12 141 PRO A O 1
ATOM 1164 N N . THR A 1 142 ? -0.193 -11.716 9.676 1.00 92.75 142 THR A N 1
ATOM 1165 C CA . THR A 1 142 ? -0.668 -10.446 10.241 1.00 92.75 142 THR A CA 1
ATOM 1166 C C . THR A 1 142 ? -1.202 -9.530 9.143 1.00 92.75 142 THR A C 1
ATOM 1168 O O . THR A 1 142 ? -2.216 -8.871 9.345 1.00 92.75 142 THR A O 1
ATOM 1171 N N . LEU A 1 143 ? -0.562 -9.505 7.970 1.00 94.50 143 LEU A N 1
ATOM 1172 C CA . LEU A 1 143 ? -1.038 -8.740 6.816 1.00 94.50 143 LEU A CA 1
ATOM 1173 C C . LEU A 1 143 ? -2.400 -9.250 6.326 1.00 94.50 143 LEU A C 1
ATOM 1175 O O . LEU A 1 143 ? -3.287 -8.433 6.092 1.00 94.50 143 LEU A O 1
ATOM 1179 N N . PHE A 1 144 ? -2.604 -10.572 6.259 1.00 94.25 144 PHE A N 1
ATOM 1180 C CA . PHE A 1 144 ? -3.919 -11.150 5.955 1.00 94.25 144 PHE A CA 1
ATOM 1181 C C . PHE A 1 144 ? -4.972 -10.733 6.990 1.00 94.25 144 PHE A C 1
ATOM 1183 O O . PHE A 1 144 ? -6.000 -10.172 6.619 1.00 94.25 144 PHE A O 1
ATOM 1190 N N . PHE A 1 145 ? -4.688 -10.886 8.286 1.00 93.25 145 PHE A N 1
ATOM 1191 C CA . PHE A 1 145 ? -5.601 -10.451 9.350 1.00 93.25 145 PHE A CA 1
ATOM 1192 C C . PHE A 1 145 ? -5.971 -8.956 9.261 1.00 93.25 145 PHE A C 1
ATOM 1194 O O . PHE A 1 145 ? -7.142 -8.584 9.374 1.00 93.25 145 PHE A O 1
ATOM 1201 N N . LEU A 1 146 ? -4.984 -8.083 9.028 1.00 94.69 146 LEU A N 1
ATOM 1202 C CA . LEU A 1 146 ? -5.223 -6.647 8.869 1.00 94.69 146 LEU A CA 1
ATOM 1203 C C . LEU A 1 146 ? -6.056 -6.350 7.616 1.00 94.69 146 LEU A C 1
ATOM 1205 O O . LEU A 1 146 ? -6.943 -5.501 7.674 1.00 94.69 146 LEU A O 1
ATOM 1209 N N . SER A 1 147 ? -5.799 -7.049 6.505 1.00 94.94 147 SER A N 1
ATOM 1210 C CA . SER A 1 147 ? -6.568 -6.880 5.268 1.00 94.94 147 SER A CA 1
ATOM 1211 C C . SER A 1 147 ? -8.042 -7.238 5.460 1.00 94.94 147 SER A C 1
ATOM 1213 O O . SER A 1 147 ? -8.904 -6.442 5.102 1.00 94.94 147 SER A O 1
ATOM 1215 N N . GLU A 1 148 ? -8.338 -8.363 6.113 1.00 93.00 148 GLU A N 1
ATOM 1216 C CA . GLU A 1 148 ? -9.703 -8.803 6.430 1.00 93.00 148 GLU A CA 1
ATOM 1217 C C . GLU A 1 148 ? -10.424 -7.771 7.306 1.00 93.00 148 GLU A C 1
ATOM 1219 O O . GLU A 1 148 ? -11.550 -7.363 7.015 1.00 93.00 148 GLU A O 1
ATOM 1224 N N . THR A 1 149 ? -9.742 -7.291 8.350 1.00 92.25 149 THR A N 1
ATOM 1225 C CA . THR A 1 149 ? -10.300 -6.317 9.295 1.00 92.25 149 THR A CA 1
ATOM 1226 C C . THR A 1 149 ? -10.634 -4.990 8.612 1.00 92.25 149 THR A C 1
ATOM 1228 O O . THR A 1 149 ? -11.707 -4.431 8.832 1.00 92.25 149 THR A O 1
ATOM 1231 N N . ILE A 1 150 ? -9.735 -4.482 7.766 1.00 93.44 150 ILE A N 1
ATOM 1232 C CA . ILE A 1 150 ? -9.930 -3.195 7.092 1.00 93.44 150 ILE A CA 1
ATOM 1233 C C . ILE A 1 150 ? -10.969 -3.304 5.976 1.00 93.44 150 ILE A C 1
ATOM 1235 O O . ILE A 1 150 ? -11.794 -2.404 5.844 1.00 93.44 150 ILE A O 1
ATOM 1239 N N . LEU A 1 151 ? -10.988 -4.403 5.213 1.00 92.88 151 LEU A N 1
ATOM 1240 C CA . LEU A 1 151 ? -12.035 -4.654 4.218 1.00 92.88 151 LEU A CA 1
ATOM 1241 C C . LEU A 1 151 ? -13.420 -4.708 4.863 1.00 92.88 151 LEU A C 1
ATOM 1243 O O . LEU A 1 151 ? -14.369 -4.125 4.341 1.00 92.88 151 LEU A O 1
ATOM 1247 N N . TYR A 1 152 ? -13.529 -5.351 6.027 1.00 90.94 152 TYR A N 1
ATOM 1248 C CA . TYR A 1 152 ? -14.766 -5.363 6.799 1.00 90.94 152 TYR A CA 1
ATOM 1249 C C . TYR A 1 152 ? -15.225 -3.948 7.188 1.00 90.94 152 TYR A C 1
ATOM 1251 O O . TYR A 1 152 ? -16.420 -3.663 7.129 1.00 90.94 152 TYR A O 1
ATOM 1259 N N . TRP A 1 153 ? -14.313 -3.040 7.554 1.00 89.12 153 TRP A N 1
ATOM 1260 C CA . TRP A 1 153 ? -14.690 -1.651 7.857 1.00 89.12 153 TRP A CA 1
ATOM 1261 C C . TRP A 1 153 ? -15.066 -0.865 6.616 1.00 89.12 153 TRP A C 1
ATOM 1263 O O . TRP A 1 153 ? -16.110 -0.234 6.635 1.00 89.12 153 TRP A O 1
ATOM 1273 N N . ILE A 1 154 ? -14.290 -0.959 5.532 1.00 89.00 154 ILE A N 1
ATOM 1274 C CA . ILE A 1 154 ? -14.604 -0.271 4.271 1.00 89.00 154 ILE A CA 1
ATOM 1275 C C . ILE A 1 154 ? -16.019 -0.636 3.812 1.00 89.00 154 ILE A C 1
ATOM 1277 O O . ILE A 1 154 ? -16.810 0.251 3.516 1.00 89.00 1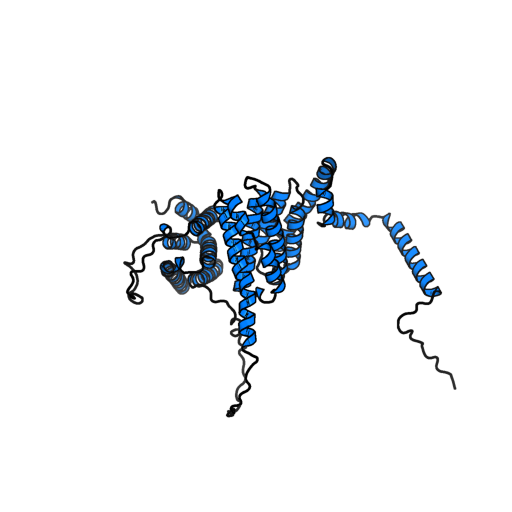54 ILE A O 1
ATOM 1281 N N . LYS A 1 155 ? -16.377 -1.926 3.833 1.00 86.12 155 LYS A N 1
ATOM 1282 C CA . LYS A 1 155 ? -17.718 -2.377 3.434 1.00 86.12 155 LYS A CA 1
ATOM 1283 C C . LYS A 1 155 ? -18.825 -1.854 4.350 1.00 86.12 155 LYS A C 1
ATOM 1285 O O . LYS A 1 155 ? -19.899 -1.525 3.865 1.00 86.12 155 LYS A O 1
ATOM 1290 N N . ASN A 1 156 ? -18.590 -1.790 5.659 1.00 83.00 156 ASN A N 1
ATOM 1291 C CA . ASN A 1 156 ? -19.600 -1.296 6.597 1.00 83.00 156 ASN A CA 1
ATOM 1292 C C . ASN A 1 156 ? -19.728 0.231 6.582 1.00 83.00 156 ASN A C 1
ATOM 1294 O O . ASN A 1 156 ? -20.839 0.736 6.700 1.00 83.00 156 ASN A O 1
ATOM 1298 N N . ASP A 1 157 ? -18.621 0.958 6.438 1.00 75.25 157 ASP A N 1
ATOM 1299 C CA . ASP A 1 157 ? -18.600 2.422 6.453 1.00 75.25 157 ASP A CA 1
ATOM 1300 C C . ASP A 1 157 ? -19.149 2.997 5.134 1.00 75.25 157 ASP A C 1
ATOM 1302 O O . ASP A 1 157 ? -19.963 3.920 5.178 1.00 75.25 157 ASP A O 1
ATOM 1306 N N . ALA A 1 158 ? -18.832 2.382 3.983 1.00 64.81 158 ALA A N 1
ATOM 1307 C CA . ALA A 1 158 ? -19.320 2.805 2.661 1.00 64.81 158 ALA A CA 1
ATOM 1308 C C . ALA A 1 158 ? -20.856 2.795 2.532 1.00 64.81 158 ALA A C 1
ATOM 1310 O O . ALA A 1 158 ? -21.424 3.511 1.710 1.00 64.81 158 ALA A O 1
ATOM 1311 N N . ILE A 1 159 ? -21.540 1.973 3.333 1.00 62.59 159 ILE A N 1
ATOM 1312 C CA . ILE A 1 159 ? -23.007 1.858 3.336 1.00 62.59 159 ILE A CA 1
ATOM 1313 C C . ILE A 1 159 ? -23.657 2.976 4.168 1.00 62.59 159 ILE A C 1
ATOM 1315 O O . ILE A 1 159 ? -24.830 3.297 3.968 1.00 62.59 159 ILE A O 1
ATOM 1319 N N . LEU A 1 160 ? -22.929 3.559 5.125 1.00 62.84 160 LEU A N 1
ATOM 1320 C CA . LEU A 1 160 ? -23.510 4.402 6.170 1.00 62.84 160 LEU A CA 1
ATOM 1321 C C . LEU A 1 160 ? -23.466 5.899 5.858 1.00 62.84 160 LEU A C 1
ATOM 1323 O O . LEU A 1 160 ? -24.365 6.617 6.301 1.00 62.84 160 LEU A O 1
ATOM 1327 N N . GLU A 1 161 ? -22.459 6.382 5.124 1.00 66.62 161 GLU A N 1
ATOM 1328 C CA . GLU A 1 161 ? -22.250 7.822 4.931 1.00 66.62 161 GLU A CA 1
ATOM 1329 C C . GLU A 1 161 ? -22.287 8.245 3.448 1.00 66.62 161 GLU A C 1
ATOM 1331 O O . GLU A 1 161 ? -21.648 7.626 2.603 1.00 66.62 161 GLU A O 1
ATOM 1336 N N . PRO A 1 162 ? -23.018 9.325 3.093 1.00 64.69 162 PRO A N 1
ATOM 1337 C CA . PRO A 1 162 ? -23.151 9.780 1.705 1.00 64.69 162 PRO A CA 1
ATOM 1338 C C . PRO A 1 162 ? -21.926 10.557 1.186 1.00 64.69 162 PRO A C 1
ATOM 1340 O O . PRO A 1 162 ? -21.942 11.042 0.054 1.00 64.69 162 PRO A O 1
ATOM 1343 N N . PHE A 1 163 ? -20.892 10.741 2.010 1.00 75.31 163 PHE A N 1
ATOM 1344 C CA . PHE A 1 163 ? -19.672 11.474 1.681 1.00 75.31 163 PHE A CA 1
ATOM 1345 C C . PHE A 1 163 ? -18.437 10.725 2.185 1.00 75.31 163 PHE A C 1
ATOM 1347 O O . PHE A 1 163 ? -18.463 10.114 3.247 1.00 75.31 163 PHE A O 1
ATOM 1354 N N . LEU A 1 164 ? -17.334 10.837 1.439 1.00 82.00 164 LEU A N 1
ATOM 1355 C CA . LEU A 1 164 ? -16.062 10.209 1.793 1.00 82.00 164 LEU A CA 1
ATOM 1356 C C . LEU A 1 164 ? -15.436 10.902 3.011 1.00 82.00 164 LEU A C 1
ATOM 1358 O O . LEU A 1 164 ? -15.103 12.092 2.956 1.00 82.00 164 LEU A O 1
ATOM 1362 N N . THR A 1 165 ? -15.226 10.157 4.095 1.00 85.50 165 THR A N 1
ATOM 1363 C CA . THR A 1 165 ? -14.597 10.691 5.317 1.00 85.50 165 THR A CA 1
ATOM 1364 C C . THR A 1 165 ? -13.067 10.594 5.288 1.00 85.50 165 THR A C 1
ATOM 1366 O O . THR A 1 165 ? -12.477 9.766 4.592 1.00 85.50 165 THR A O 1
ATOM 1369 N N . SER A 1 166 ? -12.379 11.420 6.094 1.00 86.38 166 SER A N 1
ATOM 1370 C CA . SER A 1 166 ? -10.910 11.334 6.247 1.00 86.38 166 SER A CA 1
ATOM 1371 C C . SER A 1 166 ? -10.466 9.963 6.779 1.00 86.38 166 SER A C 1
ATOM 1373 O O . SER A 1 166 ? -9.447 9.414 6.356 1.00 86.38 166 SER A O 1
ATOM 1375 N N . THR A 1 167 ? -11.243 9.384 7.699 1.00 87.88 167 THR A N 1
ATOM 1376 C CA . THR A 1 167 ? -11.010 8.046 8.259 1.00 87.88 167 THR A CA 1
ATOM 1377 C C . THR A 1 167 ? -11.088 6.970 7.187 1.00 87.88 167 THR A C 1
ATOM 1379 O O . THR A 1 167 ? -10.175 6.157 7.076 1.00 87.88 167 THR A O 1
ATOM 1382 N N . GLU A 1 168 ? -12.117 7.012 6.352 1.00 88.56 168 GLU A N 1
ATOM 1383 C CA . GLU A 1 168 ? -12.333 6.065 5.261 1.00 88.56 168 GLU A CA 1
ATOM 1384 C C . GLU A 1 168 ? -11.247 6.163 4.184 1.00 88.56 168 GLU A C 1
ATOM 1386 O O . GLU A 1 168 ? -10.676 5.153 3.773 1.00 88.56 168 GLU A O 1
ATOM 1391 N N . LEU A 1 169 ? -10.841 7.381 3.812 1.00 89.25 169 LEU A N 1
ATOM 1392 C CA . LEU A 1 169 ? -9.716 7.588 2.899 1.00 89.25 169 LEU A CA 1
ATOM 1393 C C . LEU A 1 169 ? -8.404 7.017 3.465 1.00 89.25 169 LEU A C 1
ATOM 1395 O O . LEU A 1 169 ? -7.609 6.425 2.730 1.00 89.25 169 LEU A O 1
ATOM 1399 N N . LYS A 1 170 ? -8.175 7.144 4.779 1.00 91.06 170 LYS A N 1
ATOM 1400 C CA . LYS A 1 170 ? -7.025 6.515 5.446 1.00 91.06 170 LYS A CA 1
ATOM 1401 C C . LYS A 1 170 ? -7.125 4.994 5.439 1.00 91.06 170 LYS A C 1
ATOM 1403 O O . LYS A 1 170 ? -6.105 4.350 5.208 1.00 91.06 170 LYS A O 1
ATOM 1408 N N . LEU A 1 171 ? -8.310 4.421 5.651 1.00 92.75 171 LEU A N 1
ATOM 1409 C CA . LEU A 1 171 ? -8.520 2.974 5.559 1.00 92.75 171 LEU A CA 1
ATOM 1410 C C . LEU A 1 171 ? -8.212 2.455 4.155 1.00 92.75 171 LEU A C 1
ATOM 1412 O O . LEU A 1 171 ? -7.452 1.498 4.031 1.00 92.75 171 LEU A O 1
ATOM 1416 N N . LEU A 1 172 ? -8.690 3.136 3.111 1.00 93.12 172 LEU A N 1
ATOM 1417 C CA . LEU A 1 172 ? -8.377 2.804 1.719 1.00 93.12 172 LEU A CA 1
ATOM 1418 C C . LEU A 1 172 ? -6.867 2.833 1.449 1.00 93.12 172 LEU A C 1
ATOM 1420 O O . LEU A 1 172 ? -6.325 1.891 0.872 1.00 93.12 172 LEU A O 1
ATOM 1424 N N . LYS A 1 173 ? -6.158 3.868 1.918 1.00 92.44 173 LYS A N 1
ATOM 1425 C CA . LYS A 1 173 ? -4.697 3.964 1.757 1.00 92.44 173 LYS A CA 1
ATOM 1426 C C . LYS A 1 173 ? -3.933 2.906 2.563 1.00 92.44 173 LYS A C 1
ATOM 1428 O O . LYS A 1 173 ? -2.919 2.400 2.086 1.00 92.44 173 LYS A O 1
ATOM 1433 N N . ILE A 1 174 ? -4.395 2.543 3.761 1.00 94.94 174 ILE A N 1
ATOM 1434 C CA . ILE A 1 174 ? -3.793 1.451 4.542 1.00 94.94 174 ILE A CA 1
ATOM 1435 C C . ILE A 1 174 ? -4.027 0.108 3.843 1.00 94.94 174 ILE A C 1
ATOM 1437 O O . ILE A 1 174 ? -3.081 -0.663 3.694 1.00 94.94 174 ILE A O 1
ATOM 1441 N N . ALA A 1 175 ? -5.250 -0.155 3.376 1.00 95.44 175 ALA A N 1
ATOM 1442 C CA . ALA A 1 175 ? -5.576 -1.359 2.622 1.00 95.44 175 ALA A CA 1
ATOM 1443 C C . ALA A 1 175 ? -4.701 -1.472 1.369 1.00 95.44 175 ALA A C 1
ATOM 1445 O O . ALA A 1 175 ? -4.063 -2.500 1.169 1.00 95.44 175 ALA A O 1
ATOM 1446 N N . GLN A 1 176 ? -4.571 -0.395 0.592 1.00 93.50 176 GLN A N 1
ATOM 1447 C CA . GLN A 1 176 ? -3.688 -0.347 -0.572 1.00 93.50 176 GLN A CA 1
ATOM 1448 C C . GLN A 1 176 ? -2.258 -0.810 -0.233 1.00 93.50 176 GLN A C 1
ATOM 1450 O O . GLN A 1 176 ? -1.714 -1.660 -0.935 1.00 93.50 176 GLN A O 1
ATOM 1455 N N . ILE A 1 177 ? -1.660 -0.308 0.855 1.00 93.62 177 ILE A N 1
ATOM 1456 C CA . ILE A 1 177 ? -0.305 -0.714 1.270 1.00 93.62 177 ILE A CA 1
ATOM 1457 C C . ILE A 1 177 ? -0.256 -2.174 1.706 1.00 93.62 177 ILE A C 1
ATOM 1459 O O . ILE A 1 177 ? 0.692 -2.874 1.363 1.00 93.62 177 ILE A O 1
ATOM 1463 N N . ILE A 1 178 ? -1.247 -2.654 2.459 1.00 95.62 178 ILE A N 1
ATOM 1464 C CA . ILE A 1 178 ? -1.278 -4.056 2.893 1.00 95.62 178 ILE A CA 1
ATOM 1465 C C . ILE A 1 178 ? -1.329 -4.981 1.677 1.00 95.62 178 ILE A C 1
ATOM 1467 O O . ILE A 1 178 ? -0.544 -5.923 1.597 1.00 95.62 178 ILE A O 1
ATOM 1471 N N . PHE A 1 179 ? -2.199 -4.686 0.710 1.00 94.94 179 PHE A N 1
ATOM 1472 C CA . PHE A 1 179 ? -2.296 -5.454 -0.528 1.00 94.94 179 PHE A CA 1
ATOM 1473 C C . PHE A 1 179 ? -1.013 -5.360 -1.356 1.00 94.94 179 PHE A C 1
ATOM 1475 O O . PHE A 1 179 ? -0.557 -6.372 -1.875 1.00 94.94 179 PHE A O 1
ATOM 1482 N N . GLN A 1 180 ? -0.364 -4.197 -1.399 1.00 91.69 180 GLN A N 1
ATOM 1483 C CA . GLN A 1 180 ? 0.943 -4.043 -2.034 1.00 91.69 180 GLN A CA 1
ATOM 1484 C C . GLN A 1 180 ? 2.024 -4.918 -1.367 1.00 91.69 180 GLN A C 1
ATOM 1486 O O . GLN A 1 180 ? 2.766 -5.611 -2.060 1.00 91.69 180 GLN A O 1
ATOM 1491 N N . LEU A 1 181 ? 2.091 -4.952 -0.031 1.00 92.06 181 LEU A N 1
ATOM 1492 C CA . LEU A 1 181 ? 3.023 -5.814 0.711 1.00 92.06 181 LEU A CA 1
ATOM 1493 C C . LEU A 1 181 ? 2.728 -7.305 0.487 1.00 92.06 181 LEU A C 1
ATOM 1495 O O . LEU A 1 181 ? 3.650 -8.097 0.289 1.00 92.06 181 LEU A O 1
ATOM 1499 N N . LEU A 1 182 ? 1.450 -7.694 0.477 1.00 92.88 182 LEU A N 1
ATOM 1500 C CA . LEU A 1 182 ? 1.032 -9.060 0.151 1.00 92.88 182 LEU A CA 1
ATOM 1501 C C . LEU A 1 182 ? 1.407 -9.435 -1.287 1.00 92.88 182 LEU A C 1
ATOM 1503 O O . LEU A 1 182 ? 1.867 -10.553 -1.519 1.00 92.88 182 LEU A O 1
ATOM 1507 N N . TYR A 1 183 ? 1.274 -8.505 -2.234 1.00 90.44 183 TYR A N 1
ATOM 1508 C CA . TYR A 1 183 ? 1.692 -8.717 -3.616 1.00 90.44 183 TYR A CA 1
ATOM 1509 C C . TYR A 1 183 ? 3.202 -8.929 -3.728 1.00 90.44 183 TYR A C 1
ATOM 1511 O O . TYR A 1 183 ? 3.644 -9.822 -4.440 1.00 90.44 183 TYR A O 1
ATOM 1519 N N . TYR A 1 184 ? 4.012 -8.181 -2.976 1.00 89.12 184 TYR A N 1
ATOM 1520 C CA . TYR A 1 184 ? 5.459 -8.404 -2.941 1.00 89.12 184 TYR A CA 1
ATOM 1521 C C . TYR A 1 184 ? 5.820 -9.797 -2.418 1.00 89.12 184 TYR A C 1
ATOM 1523 O O . TYR A 1 184 ? 6.621 -10.493 -3.039 1.00 89.12 184 TYR A O 1
ATOM 1531 N N . HIS A 1 185 ? 5.179 -10.251 -1.339 1.00 88.38 185 HIS A N 1
ATOM 1532 C CA . HIS A 1 185 ? 5.354 -11.624 -0.856 1.00 88.38 185 HIS A CA 1
ATOM 1533 C C . HIS A 1 185 ? 4.873 -12.676 -1.862 1.00 88.38 185 HIS A C 1
ATOM 1535 O O . HIS A 1 185 ? 5.393 -13.792 -1.895 1.00 88.38 185 HIS A O 1
ATOM 1541 N N . TYR A 1 186 ? 3.869 -12.342 -2.669 1.00 87.44 186 TYR A N 1
ATOM 1542 C CA . TYR A 1 186 ? 3.378 -13.197 -3.738 1.00 87.44 186 TYR A CA 1
ATOM 1543 C C . TYR A 1 186 ? 4.367 -13.304 -4.901 1.00 87.44 186 TYR A C 1
ATOM 1545 O O . TYR A 1 186 ? 4.656 -14.423 -5.314 1.00 87.44 186 TYR A O 1
ATOM 1553 N N . LEU A 1 187 ? 4.966 -12.193 -5.338 1.00 83.19 187 LEU A N 1
ATOM 1554 C CA . LEU A 1 187 ? 6.040 -12.197 -6.338 1.00 83.19 187 LEU A CA 1
ATOM 1555 C C . LEU A 1 187 ? 7.279 -12.979 -5.869 1.00 83.19 187 LEU A C 1
ATOM 1557 O O . LEU A 1 187 ? 7.962 -13.599 -6.679 1.00 83.19 187 LEU A O 1
ATOM 1561 N N . GLU A 1 188 ? 7.561 -12.984 -4.562 1.00 82.50 188 GLU A N 1
ATOM 1562 C CA . GLU A 1 188 ? 8.624 -13.803 -3.959 1.00 82.50 188 GLU A CA 1
ATOM 1563 C C . GLU A 1 188 ? 8.252 -15.299 -3.858 1.00 82.50 188 GLU A C 1
ATOM 1565 O O . GLU A 1 188 ? 9.075 -16.119 -3.458 1.00 82.50 188 GLU A O 1
ATOM 1570 N N . GLY A 1 189 ? 7.012 -15.682 -4.183 1.00 80.62 189 GLY A N 1
ATOM 1571 C CA . GLY A 1 189 ? 6.514 -17.058 -4.054 1.00 80.62 189 GLY A CA 1
ATOM 1572 C C . GLY A 1 189 ? 6.238 -17.486 -2.608 1.00 80.62 189 GLY A C 1
ATOM 1573 O O . GLY A 1 189 ? 5.927 -18.638 -2.330 1.00 80.62 189 GLY A O 1
ATOM 1574 N N . SER A 1 190 ? 6.308 -16.568 -1.645 1.00 82.62 190 SER A N 1
ATOM 1575 C CA . SER A 1 190 ? 6.251 -16.913 -0.218 1.00 82.62 190 SER A CA 1
ATOM 1576 C C . SER A 1 190 ? 4.840 -16.977 0.368 1.00 82.62 190 SER A C 1
ATOM 1578 O O . SER A 1 190 ? 4.655 -17.318 1.535 1.00 82.62 190 SER A O 1
ATOM 1580 N N . THR A 1 191 ? 3.823 -16.660 -0.435 1.00 81.75 191 THR A N 1
ATOM 1581 C CA . THR A 1 191 ? 2.411 -16.773 -0.032 1.00 81.75 191 THR A CA 1
ATOM 1582 C C . THR A 1 191 ? 1.815 -18.156 -0.299 1.00 81.75 191 THR A C 1
ATOM 1584 O O . THR A 1 191 ? 0.683 -18.410 0.109 1.00 81.75 191 THR A O 1
ATOM 1587 N N . GLU A 1 192 ? 2.537 -19.044 -0.989 1.00 79.19 192 GLU A N 1
ATOM 1588 C CA . GLU A 1 192 ? 2.104 -20.412 -1.306 1.00 79.19 192 GLU A CA 1
ATOM 1589 C C . GLU A 1 192 ? 1.575 -21.212 -0.099 1.00 79.19 192 GLU A C 1
ATOM 1591 O O . GLU A 1 192 ? 0.488 -21.771 -0.223 1.00 79.19 192 GLU A O 1
ATOM 1596 N N . PRO A 1 193 ? 2.225 -21.227 1.085 1.00 83.75 193 PRO A N 1
ATOM 1597 C CA . PRO A 1 193 ? 1.774 -22.064 2.202 1.00 83.75 193 PRO A CA 1
ATOM 1598 C C . PRO A 1 193 ? 0.504 -21.557 2.912 1.00 83.75 193 PRO A C 1
ATOM 1600 O O . PRO A 1 193 ? 0.001 -22.233 3.805 1.00 83.75 193 PRO A O 1
ATOM 1603 N N . TYR A 1 194 ? -0.022 -20.381 2.555 1.00 86.94 194 TYR A N 1
ATOM 1604 C CA . TYR A 1 194 ? -1.129 -19.722 3.261 1.00 86.94 194 TYR A CA 1
ATOM 1605 C C . TYR A 1 194 ? -2.470 -19.838 2.517 1.00 86.94 194 TYR A C 1
ATOM 1607 O O . TYR A 1 194 ? -3.197 -18.856 2.368 1.00 86.94 194 TYR A O 1
ATOM 1615 N N . GLU A 1 195 ? -2.804 -21.034 2.034 1.00 87.50 195 GLU A N 1
ATOM 1616 C CA . GLU A 1 195 ? -4.016 -21.291 1.240 1.00 87.50 195 GLU A CA 1
ATOM 1617 C C . GLU A 1 195 ? -5.310 -20.967 2.007 1.00 87.50 195 GLU A C 1
ATOM 1619 O O . GLU A 1 195 ? -6.183 -20.275 1.488 1.00 87.50 195 GLU A O 1
ATOM 1624 N N . GLU A 1 196 ? -5.399 -21.365 3.280 1.00 89.25 196 GLU A N 1
ATOM 1625 C CA . GLU A 1 196 ? -6.565 -21.086 4.133 1.00 89.25 196 GLU A CA 1
ATOM 1626 C C . GLU A 1 196 ? -6.814 -19.582 4.312 1.00 89.25 196 GLU A C 1
ATOM 1628 O O . GLU A 1 196 ? -7.958 -19.128 4.268 1.00 89.25 196 GLU A O 1
ATOM 1633 N N . LEU A 1 197 ? -5.745 -18.792 4.469 1.00 90.94 197 LEU A N 1
ATOM 1634 C CA . LEU A 1 197 ? -5.848 -17.337 4.602 1.00 90.94 197 LEU A CA 1
ATOM 1635 C C . LEU A 1 197 ? -6.292 -16.686 3.289 1.00 90.94 197 LEU A C 1
ATOM 1637 O O . LEU A 1 197 ? -7.077 -15.743 3.314 1.00 90.94 197 LEU A O 1
ATOM 1641 N N . LYS A 1 198 ? -5.852 -17.214 2.140 1.00 91.00 198 LYS A N 1
ATOM 1642 C CA . LYS A 1 198 ? -6.313 -16.761 0.818 1.00 91.00 198 LYS A CA 1
ATOM 1643 C C . LYS A 1 198 ? -7.801 -17.052 0.611 1.00 91.00 198 LYS A C 1
ATOM 1645 O O . LYS A 1 198 ? -8.526 -16.174 0.155 1.00 91.00 198 LYS A O 1
ATOM 1650 N N . ILE A 1 199 ? -8.268 -18.244 0.989 1.00 90.06 199 ILE A N 1
ATOM 1651 C CA . ILE A 1 199 ? -9.693 -18.610 0.925 1.00 90.06 199 ILE A CA 1
ATOM 1652 C C . ILE A 1 199 ? -10.516 -17.716 1.855 1.00 90.06 199 ILE A C 1
ATOM 1654 O O . ILE A 1 199 ? -11.572 -17.222 1.476 1.00 90.06 199 ILE A O 1
ATOM 1658 N N . ARG A 1 200 ? -10.034 -17.456 3.072 1.00 92.12 200 ARG A N 1
ATOM 1659 C CA . ARG A 1 200 ? -10.735 -16.552 3.985 1.00 92.12 200 ARG A CA 1
ATOM 1660 C C . ARG A 1 200 ? -10.794 -15.132 3.425 1.00 92.12 200 ARG A C 1
ATOM 1662 O O . ARG A 1 200 ? -11.866 -14.532 3.439 1.00 92.12 200 ARG A O 1
ATOM 1669 N N . LEU A 1 2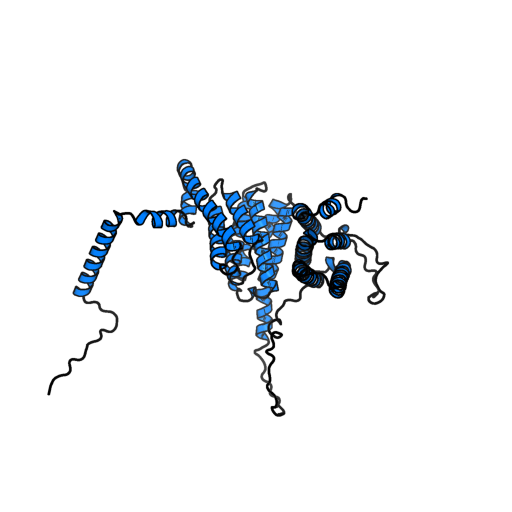01 ? -9.691 -14.626 2.869 1.00 93.12 201 LEU A N 1
ATOM 1670 C CA . LEU A 1 201 ? -9.632 -13.309 2.235 1.00 93.12 201 LEU A CA 1
ATOM 1671 C C . LEU A 1 201 ? -10.645 -13.162 1.090 1.00 93.12 201 LEU A C 1
ATOM 1673 O O . LEU A 1 201 ? -11.229 -12.088 0.954 1.00 93.12 201 LEU A O 1
ATOM 1677 N N . SER A 1 202 ? -10.899 -14.217 0.303 1.00 92.06 202 SER A N 1
ATOM 1678 C CA . SER A 1 202 ? -11.863 -14.148 -0.805 1.00 92.06 202 SER A CA 1
ATOM 1679 C C . SER A 1 202 ? -13.256 -13.738 -0.322 1.00 92.06 202 SER A C 1
ATOM 1681 O O . SER A 1 202 ? -13.860 -12.851 -0.910 1.00 92.06 202 SER A O 1
ATOM 1683 N N . SER A 1 203 ? -13.706 -14.265 0.823 1.00 91.69 203 SER A N 1
ATOM 1684 C CA . SER A 1 203 ? -15.011 -13.905 1.402 1.00 91.69 203 SER A CA 1
ATOM 1685 C C . SER A 1 203 ? -15.138 -12.425 1.795 1.00 91.69 203 SER A C 1
ATOM 1687 O O . SER A 1 203 ? -16.241 -11.879 1.818 1.00 91.69 203 SER A O 1
ATOM 1689 N N . TYR A 1 204 ? -14.018 -11.756 2.093 1.00 90.62 204 TYR A N 1
ATOM 1690 C CA . TYR A 1 204 ? -13.991 -10.321 2.393 1.00 90.62 204 TYR A CA 1
ATOM 1691 C C . TYR A 1 204 ? -13.880 -9.459 1.132 1.00 90.62 204 TYR A C 1
ATOM 1693 O O . TYR A 1 204 ? -14.374 -8.331 1.134 1.00 90.62 204 TYR A O 1
ATOM 1701 N N . LEU A 1 205 ? -13.244 -9.977 0.078 1.00 91.25 205 LEU A N 1
ATOM 1702 C CA . LEU A 1 205 ? -13.164 -9.330 -1.234 1.00 91.25 205 LEU A CA 1
ATOM 1703 C C . LEU A 1 205 ? -14.505 -9.376 -1.976 1.00 91.25 205 LEU A C 1
ATOM 1705 O O . LEU A 1 205 ? -14.837 -8.430 -2.689 1.00 91.25 205 LEU A O 1
ATOM 1709 N N . ASP A 1 206 ? -15.287 -10.437 -1.774 1.00 87.81 206 ASP A N 1
ATOM 1710 C CA . ASP A 1 206 ? -16.617 -10.577 -2.362 1.00 87.81 206 ASP A CA 1
ATOM 1711 C C . ASP A 1 206 ? -17.501 -9.371 -2.003 1.00 87.81 206 ASP A C 1
ATOM 1713 O O . ASP A 1 206 ? -17.635 -8.991 -0.835 1.00 87.81 206 ASP A O 1
ATOM 1717 N N . GLY A 1 207 ? -18.108 -8.742 -3.011 1.00 82.94 207 GLY A N 1
ATOM 1718 C CA . GLY A 1 207 ? -18.963 -7.560 -2.843 1.00 82.94 207 GLY A CA 1
ATOM 1719 C C . GLY A 1 207 ? -18.218 -6.238 -2.610 1.00 82.94 207 GLY A C 1
ATOM 1720 O O . GLY A 1 207 ? -18.860 -5.221 -2.362 1.00 82.94 207 GLY A O 1
ATOM 1721 N N . LEU A 1 208 ? -16.881 -6.199 -2.695 1.00 86.75 208 LEU A N 1
ATOM 1722 C CA . LEU A 1 208 ? -16.130 -4.936 -2.623 1.00 86.75 208 LEU A CA 1
ATOM 1723 C C . LEU A 1 208 ? -16.434 -4.013 -3.820 1.00 86.75 208 LEU A C 1
ATOM 1725 O O . LEU A 1 208 ? -16.455 -2.794 -3.666 1.00 86.75 208 LEU A O 1
ATOM 1729 N N . GLU A 1 209 ? -16.724 -4.585 -4.992 1.00 83.31 209 GLU A N 1
ATOM 1730 C CA . GLU A 1 209 ? -17.116 -3.841 -6.200 1.00 83.31 209 GLU A CA 1
ATOM 1731 C C . GLU A 1 209 ? -18.357 -2.963 -5.978 1.00 83.31 209 GLU A C 1
ATOM 1733 O O . GLU A 1 209 ? -18.441 -1.856 -6.506 1.00 83.31 209 GLU A O 1
ATOM 1738 N N . GLU A 1 210 ? -19.297 -3.404 -5.139 1.00 83.12 210 GLU A N 1
ATOM 1739 C CA . GLU A 1 210 ? -20.518 -2.652 -4.820 1.00 83.12 210 GLU A CA 1
ATOM 1740 C C . GLU A 1 210 ? -20.201 -1.312 -4.136 1.00 83.12 210 GLU A C 1
ATOM 1742 O O . GLU A 1 210 ? -20.909 -0.317 -4.336 1.00 83.12 210 GLU A O 1
ATOM 1747 N N . CYS A 1 211 ? -19.085 -1.255 -3.399 1.00 82.00 211 CYS A N 1
ATOM 1748 C CA . CYS A 1 211 ? -18.618 -0.042 -2.737 1.00 82.00 211 CYS A CA 1
ATOM 1749 C C . CYS A 1 211 ? -18.099 1.001 -3.742 1.00 82.00 211 CYS A C 1
ATOM 1751 O O . CYS A 1 211 ? -18.093 2.186 -3.429 1.00 82.00 211 CYS A O 1
ATOM 1753 N N . GLU A 1 212 ? -17.706 0.615 -4.965 1.00 83.62 212 GLU A N 1
ATOM 1754 C CA . GLU A 1 212 ? -17.208 1.556 -5.983 1.00 83.62 212 GLU A CA 1
ATOM 1755 C C . GLU A 1 212 ? -18.229 2.656 -6.298 1.00 83.62 212 GLU A C 1
ATOM 1757 O O . GLU A 1 212 ? -17.860 3.817 -6.489 1.00 83.62 212 GLU A O 1
ATOM 1762 N N . SER A 1 213 ? -19.518 2.303 -6.293 1.00 82.69 213 SER A N 1
ATOM 1763 C CA . SER A 1 213 ? -20.611 3.247 -6.533 1.00 82.69 213 SER A CA 1
ATOM 1764 C C . SER A 1 213 ? -20.600 4.422 -5.544 1.00 82.69 213 SER A C 1
ATOM 1766 O O . SER A 1 213 ? -20.734 5.577 -5.966 1.00 82.69 213 SER A O 1
ATOM 1768 N N . ALA A 1 214 ? -20.335 4.141 -4.263 1.00 82.00 214 ALA A N 1
ATOM 1769 C CA . ALA A 1 214 ? -20.268 5.128 -3.186 1.00 82.00 214 ALA A CA 1
ATOM 1770 C C . ALA A 1 214 ? -19.099 6.111 -3.373 1.00 82.00 214 ALA A C 1
ATOM 1772 O O . ALA A 1 214 ? -19.185 7.279 -2.995 1.00 82.00 214 ALA A O 1
ATOM 1773 N N . TYR A 1 215 ? -18.031 5.672 -4.041 1.00 85.06 215 TYR A N 1
ATOM 1774 C CA . TYR A 1 215 ? -16.837 6.479 -4.288 1.00 85.06 215 TYR A CA 1
ATOM 1775 C C . TYR A 1 215 ? -16.753 7.073 -5.688 1.00 85.06 215 TYR A C 1
ATOM 1777 O O . TYR A 1 215 ? -15.757 7.723 -5.987 1.00 85.06 215 TYR A O 1
ATOM 1785 N N . SER A 1 216 ? -17.763 6.897 -6.542 1.00 82.94 216 SER A N 1
ATOM 1786 C CA . SER A 1 216 ? -17.739 7.330 -7.950 1.00 82.94 216 SER A CA 1
ATOM 1787 C C . SER A 1 216 ? -17.320 8.797 -8.164 1.00 82.94 216 SER A C 1
ATOM 1789 O O . SER A 1 216 ? -16.669 9.115 -9.160 1.00 82.94 216 SER A O 1
ATOM 1791 N N . SER A 1 217 ? -17.606 9.680 -7.203 1.00 85.00 217 SER A N 1
ATOM 1792 C CA . SER A 1 217 ? -17.195 11.095 -7.202 1.00 85.00 217 SER A CA 1
ATOM 1793 C C . SER A 1 217 ? -15.705 11.338 -6.898 1.00 85.00 217 SER A C 1
ATOM 1795 O O . SER A 1 217 ? -15.219 12.458 -7.050 1.00 85.00 217 SER A O 1
ATOM 1797 N N . TYR A 1 218 ? -14.967 10.316 -6.459 1.00 86.88 218 TYR A N 1
ATOM 1798 C CA . TYR A 1 218 ? -13.598 10.398 -5.948 1.00 86.88 218 TYR A CA 1
ATOM 1799 C C . TYR A 1 218 ? -12.676 9.399 -6.677 1.00 86.88 218 TYR A C 1
ATOM 1801 O O . TYR A 1 218 ? -12.493 8.265 -6.221 1.00 86.88 218 TYR A O 1
ATOM 1809 N N . PRO A 1 219 ? -12.012 9.815 -7.774 1.00 85.69 219 PRO A N 1
ATOM 1810 C CA . PRO A 1 219 ? -11.192 8.927 -8.606 1.00 85.69 219 PRO A CA 1
ATOM 1811 C C . PRO A 1 219 ? -10.109 8.154 -7.838 1.00 85.69 219 PRO A C 1
ATOM 1813 O O . PRO A 1 219 ? -9.883 6.977 -8.110 1.00 85.69 219 PRO A O 1
ATOM 1816 N N . ASN A 1 220 ? -9.470 8.779 -6.843 1.00 85.00 220 ASN A N 1
ATOM 1817 C CA . ASN A 1 220 ? -8.424 8.134 -6.042 1.00 85.00 220 ASN A CA 1
ATOM 1818 C C . ASN A 1 220 ? -8.974 7.001 -5.162 1.00 85.00 220 ASN A C 1
ATOM 1820 O O . ASN A 1 220 ? -8.302 5.988 -4.979 1.00 85.00 220 ASN A O 1
ATOM 1824 N N . ALA A 1 221 ? -10.183 7.159 -4.616 1.00 88.62 221 ALA A N 1
ATOM 1825 C CA . ALA A 1 221 ? -10.816 6.142 -3.777 1.00 88.62 221 ALA A CA 1
ATOM 1826 C C . ALA A 1 221 ? -11.262 4.940 -4.622 1.00 88.62 221 ALA A C 1
ATOM 1828 O O . ALA A 1 221 ? -10.933 3.800 -4.293 1.00 88.62 221 ALA A O 1
ATOM 1829 N N . VAL A 1 222 ? -11.893 5.209 -5.770 1.00 88.25 222 VAL A N 1
ATOM 1830 C CA . VAL A 1 222 ? -12.236 4.187 -6.775 1.00 88.25 222 VAL A CA 1
ATOM 1831 C C . VAL A 1 222 ? -10.992 3.424 -7.223 1.00 88.25 222 VAL A C 1
ATOM 1833 O O . VAL A 1 222 ? -10.992 2.195 -7.277 1.00 88.25 222 VAL A O 1
ATOM 1836 N N . TRP A 1 223 ? -9.904 4.141 -7.509 1.00 87.94 223 TRP A N 1
ATOM 1837 C CA . TRP A 1 223 ? -8.638 3.523 -7.883 1.00 87.94 223 TRP A CA 1
ATOM 1838 C C . TRP A 1 223 ? -8.097 2.594 -6.786 1.00 87.94 223 TRP A C 1
ATOM 1840 O O . TRP A 1 223 ? -7.711 1.467 -7.098 1.00 87.94 223 TRP A O 1
ATOM 1850 N N . CYS A 1 224 ? -8.127 3.016 -5.514 1.00 90.50 224 CYS A N 1
ATOM 1851 C CA . CYS A 1 224 ? -7.687 2.176 -4.395 1.00 90.50 224 CYS A CA 1
ATOM 1852 C C . CYS A 1 224 ? -8.489 0.871 -4.327 1.00 90.50 224 CYS A C 1
ATOM 1854 O O . CYS A 1 224 ? -7.897 -0.196 -4.189 1.00 90.50 224 CYS A O 1
ATOM 1856 N N . ILE A 1 225 ? -9.815 0.937 -4.477 1.00 91.06 225 ILE A N 1
ATOM 1857 C CA . ILE A 1 225 ? -10.686 -0.248 -4.454 1.00 91.06 225 ILE A CA 1
ATOM 1858 C C . ILE A 1 225 ? -10.353 -1.204 -5.586 1.00 91.06 225 ILE A C 1
ATOM 1860 O O . ILE A 1 225 ? -10.114 -2.382 -5.336 1.00 91.06 225 ILE A O 1
ATOM 1864 N N . ARG A 1 226 ? -10.252 -0.695 -6.815 1.00 89.38 226 ARG A N 1
ATOM 1865 C CA . ARG A 1 226 ? -9.911 -1.514 -7.984 1.00 89.38 226 ARG A CA 1
ATOM 1866 C C . ARG A 1 226 ? -8.528 -2.157 -7.857 1.00 89.38 226 ARG A C 1
ATOM 1868 O O . ARG A 1 226 ? -8.337 -3.290 -8.297 1.00 89.38 226 ARG A O 1
ATOM 1875 N N . TYR A 1 227 ? -7.570 -1.451 -7.256 1.00 90.88 227 TYR A N 1
ATOM 1876 C CA . TYR A 1 227 ? -6.246 -1.992 -6.948 1.00 90.88 227 TYR A CA 1
ATOM 1877 C C . TYR A 1 227 ? -6.319 -3.133 -5.934 1.00 90.88 227 TYR A C 1
ATOM 1879 O O . TYR A 1 227 ? -5.792 -4.213 -6.198 1.00 90.88 227 TYR A O 1
ATOM 1887 N N . ILE A 1 228 ? -7.017 -2.922 -4.817 1.00 94.06 228 ILE A N 1
ATOM 1888 C CA . ILE A 1 228 ? -7.224 -3.936 -3.778 1.00 94.06 228 ILE A CA 1
ATOM 1889 C C . ILE A 1 228 ? -7.906 -5.181 -4.359 1.00 94.06 228 ILE A C 1
ATOM 1891 O O . ILE A 1 228 ? -7.421 -6.293 -4.165 1.00 94.06 228 ILE A O 1
ATOM 1895 N N . GLU A 1 229 ? -8.984 -4.990 -5.117 1.00 91.62 229 GLU A N 1
ATOM 1896 C CA . GLU A 1 229 ? -9.744 -6.047 -5.788 1.00 91.62 229 GLU A CA 1
ATOM 1897 C C . GLU A 1 229 ? -8.854 -6.866 -6.733 1.00 91.62 229 GLU A C 1
ATOM 1899 O O . GLU A 1 229 ? -8.817 -8.094 -6.662 1.00 91.62 229 GLU A O 1
ATOM 1904 N N . SER A 1 230 ? -8.073 -6.196 -7.583 1.00 90.00 230 SER A N 1
ATOM 1905 C CA . SER A 1 230 ? -7.258 -6.880 -8.592 1.00 90.00 230 SER A CA 1
ATOM 1906 C C . SER A 1 230 ? -6.076 -7.624 -7.978 1.00 90.00 230 SER A C 1
ATOM 1908 O O . SER A 1 230 ? -5.823 -8.772 -8.339 1.00 90.00 230 SER A O 1
ATOM 1910 N N . VAL A 1 231 ? -5.380 -7.020 -7.009 1.00 91.31 231 VAL A N 1
ATOM 1911 C CA . VAL A 1 231 ? -4.320 -7.712 -6.261 1.00 91.31 231 VAL A CA 1
ATOM 1912 C C . VAL A 1 231 ? -4.906 -8.883 -5.470 1.00 91.31 231 VAL A C 1
ATOM 1914 O O . VAL A 1 231 ? -4.350 -9.980 -5.489 1.00 91.31 231 VAL A O 1
ATOM 1917 N N . GLY A 1 232 ? -6.051 -8.682 -4.816 1.00 91.19 232 GLY A N 1
ATOM 1918 C CA . GLY A 1 232 ? -6.764 -9.723 -4.082 1.00 91.19 232 GLY A CA 1
ATOM 1919 C C . GLY A 1 232 ? -7.149 -10.911 -4.960 1.00 91.19 232 GLY A C 1
ATOM 1920 O O . GLY A 1 232 ? -6.863 -12.052 -4.604 1.00 91.19 232 GLY A O 1
ATOM 1921 N N . SER A 1 233 ? -7.705 -10.650 -6.143 1.00 90.06 233 SER A N 1
ATOM 1922 C CA . SER A 1 233 ? -8.035 -11.675 -7.138 1.00 90.06 233 SER A CA 1
ATOM 1923 C C . SER A 1 233 ? -6.806 -12.481 -7.561 1.00 90.06 233 SER A C 1
ATOM 1925 O O . SER A 1 233 ? -6.850 -13.710 -7.577 1.00 90.06 233 SER A O 1
ATOM 1927 N N . VAL A 1 234 ? -5.670 -11.821 -7.811 1.00 88.88 234 VAL A N 1
ATOM 1928 C CA . VAL A 1 234 ? -4.410 -12.500 -8.152 1.00 88.88 234 VAL A CA 1
ATOM 1929 C C . VAL A 1 234 ? -3.925 -13.400 -7.005 1.00 88.88 234 VAL A C 1
ATOM 1931 O O . VAL A 1 234 ? -3.556 -14.556 -7.237 1.00 88.88 234 VAL A O 1
ATOM 1934 N N . LEU A 1 235 ? -3.983 -12.910 -5.762 1.00 89.06 235 LEU A N 1
ATOM 1935 C CA . LEU A 1 235 ? -3.617 -13.683 -4.572 1.00 89.06 235 LEU A CA 1
ATOM 1936 C C . LEU A 1 235 ? -4.510 -14.919 -4.402 1.00 89.06 235 LEU A C 1
ATOM 1938 O O . LEU A 1 235 ? -3.993 -16.009 -4.150 1.00 89.06 235 LEU A O 1
ATOM 1942 N N . VAL A 1 236 ? -5.825 -14.778 -4.577 1.00 88.06 236 VAL A N 1
ATOM 1943 C CA . VAL A 1 236 ? -6.802 -15.872 -4.438 1.00 88.06 236 VAL A CA 1
ATOM 1944 C C . VAL A 1 236 ? -6.707 -16.863 -5.601 1.00 88.06 236 VAL A C 1
ATOM 1946 O O . VAL A 1 236 ? -6.681 -18.070 -5.378 1.00 88.06 236 VAL A O 1
ATOM 1949 N N . ALA A 1 237 ? -6.568 -16.398 -6.844 1.00 83.81 237 ALA A N 1
ATOM 1950 C CA . ALA A 1 237 ? -6.484 -17.257 -8.029 1.00 83.81 237 ALA A CA 1
ATOM 1951 C C . ALA A 1 237 ? -5.269 -18.205 -8.009 1.00 83.81 237 ALA A C 1
ATOM 1953 O O . ALA A 1 237 ? -5.284 -19.263 -8.647 1.00 83.81 237 ALA A O 1
ATOM 1954 N N . SER A 1 238 ? -4.219 -17.861 -7.256 1.00 73.00 238 SER A N 1
ATOM 1955 C CA . SER A 1 238 ? -3.043 -18.720 -7.069 1.00 73.00 238 SER A CA 1
ATOM 1956 C C . SER A 1 238 ? -3.353 -20.064 -6.393 1.00 73.00 238 SER A C 1
ATOM 1958 O O . SER A 1 238 ? -2.654 -21.044 -6.648 1.00 73.00 238 SER A O 1
ATOM 1960 N N . VAL A 1 239 ? -4.445 -20.140 -5.625 1.00 67.94 239 VAL A N 1
ATOM 1961 C CA . VAL A 1 239 ? -4.927 -21.349 -4.938 1.00 67.94 239 VAL A CA 1
ATOM 1962 C C . VAL A 1 239 ? -5.260 -22.476 -5.936 1.00 67.94 239 VAL A C 1
ATOM 1964 O O . VAL A 1 239 ? -4.949 -23.641 -5.706 1.00 67.94 239 VAL A O 1
ATOM 1967 N N . GLY A 1 240 ? -5.803 -22.145 -7.117 1.00 52.34 240 GLY A N 1
ATOM 1968 C CA . GLY A 1 240 ? -6.240 -23.136 -8.114 1.00 52.34 240 GLY A CA 1
ATOM 1969 C C . GLY A 1 240 ? -5.153 -23.654 -9.067 1.00 52.34 240 GLY A C 1
ATOM 1970 O O . GLY A 1 240 ? -5.286 -24.745 -9.626 1.00 52.34 240 GLY A O 1
ATOM 1971 N N . LYS A 1 241 ? -4.055 -22.909 -9.261 1.00 53.31 241 LYS A N 1
ATOM 1972 C CA . LYS A 1 241 ? -2.982 -23.297 -10.200 1.00 53.31 241 LYS A CA 1
ATOM 1973 C C . LYS A 1 241 ? -2.142 -24.477 -9.682 1.00 53.31 241 LYS A C 1
ATOM 1975 O O . LYS A 1 241 ? -1.636 -25.253 -10.492 1.00 53.31 241 LYS A O 1
ATOM 1980 N N . HIS A 1 242 ? -2.075 -24.679 -8.362 1.00 46.41 242 HIS A N 1
ATOM 1981 C CA . HIS A 1 242 ? -1.356 -25.803 -7.745 1.00 46.41 242 HIS A CA 1
ATOM 1982 C C . HIS A 1 242 ? -2.138 -27.123 -7.715 1.00 46.41 242 HIS A C 1
ATOM 1984 O O . HIS A 1 242 ? -1.533 -28.196 -7.775 1.00 46.41 242 HIS A O 1
ATOM 1990 N N . ALA A 1 243 ? -3.475 -27.083 -7.721 1.00 37.84 243 ALA A N 1
ATOM 1991 C CA . ALA A 1 243 ? -4.292 -28.297 -7.816 1.00 37.84 243 ALA A CA 1
ATOM 1992 C C . ALA A 1 243 ? -4.095 -29.034 -9.160 1.00 37.84 243 ALA A C 1
ATOM 1994 O O . ALA A 1 243 ? -4.229 -30.255 -9.233 1.00 37.84 243 ALA A O 1
ATOM 1995 N N . LEU A 1 244 ? -3.732 -28.305 -10.223 1.00 39.06 244 LEU A N 1
ATOM 1996 C CA . LEU A 1 244 ? -3.475 -28.851 -11.561 1.00 39.06 244 LEU A CA 1
ATOM 1997 C C . LEU A 1 244 ? -2.022 -29.316 -11.758 1.00 39.06 244 LEU A C 1
ATOM 1999 O O . LEU A 1 244 ? -1.795 -30.290 -12.477 1.00 39.06 244 LEU A O 1
ATOM 2003 N N . SER A 1 245 ? -1.041 -28.675 -11.113 1.00 38.38 245 SER A N 1
ATOM 2004 C CA . SER A 1 245 ? 0.370 -29.087 -11.178 1.00 38.38 245 SER A CA 1
ATOM 2005 C C . SER A 1 245 ? 0.703 -30.235 -10.218 1.00 38.38 245 SER A C 1
ATOM 2007 O O . SER A 1 245 ? 1.496 -31.103 -10.574 1.00 38.38 245 SER A O 1
ATOM 2009 N N . SER A 1 246 ? 0.027 -30.336 -9.068 1.00 30.39 246 SER A N 1
ATOM 2010 C CA . SER A 1 246 ? 0.185 -31.462 -8.131 1.00 30.39 246 SER A CA 1
ATOM 2011 C C . SER A 1 246 ? -0.430 -32.775 -8.657 1.00 30.39 246 SER A C 1
ATOM 2013 O O . SER A 1 246 ? 0.023 -33.871 -8.326 1.00 30.39 246 SER A O 1
ATOM 2015 N N . ARG A 1 247 ? -1.408 -32.699 -9.574 1.00 30.12 247 ARG A N 1
ATOM 2016 C CA . ARG A 1 247 ? -2.079 -33.880 -10.153 1.00 30.12 247 ARG A CA 1
ATOM 2017 C C . ARG A 1 247 ? -1.334 -34.534 -11.326 1.00 30.12 247 ARG A C 1
ATOM 2019 O O . ARG A 1 247 ? -1.743 -35.605 -11.765 1.00 30.12 247 ARG A O 1
ATOM 2026 N N . ARG A 1 248 ? -0.245 -33.935 -11.830 1.00 30.53 248 ARG A N 1
ATOM 2027 C CA . ARG A 1 248 ? 0.584 -34.539 -12.897 1.00 30.53 248 ARG A CA 1
ATOM 2028 C C . ARG A 1 248 ? 1.636 -35.530 -12.396 1.00 30.53 248 ARG A C 1
ATOM 2030 O O . ARG A 1 248 ? 2.176 -36.263 -13.214 1.00 30.53 248 ARG A O 1
ATOM 2037 N N . ASN A 1 249 ? 1.868 -35.631 -11.086 1.00 34.75 249 ASN A N 1
ATOM 2038 C CA . ASN A 1 249 ? 2.922 -36.497 -10.541 1.00 34.75 249 ASN A CA 1
ATOM 2039 C C . ASN A 1 249 ? 2.413 -37.817 -9.936 1.00 34.75 249 ASN A C 1
ATOM 2041 O O . ASN A 1 249 ? 3.167 -38.513 -9.261 1.00 34.75 249 ASN A O 1
ATOM 2045 N N . THR A 1 250 ? 1.158 -38.202 -10.191 1.00 34.88 250 THR A N 1
ATOM 2046 C CA . THR A 1 250 ? 0.603 -39.491 -9.741 1.00 34.88 250 THR A CA 1
ATOM 2047 C C . THR A 1 250 ? -0.306 -40.142 -10.786 1.00 34.88 250 THR A C 1
ATOM 2049 O O . THR A 1 250 ? -1.462 -40.455 -10.529 1.00 34.88 250 THR A O 1
ATOM 2052 N N . SER A 1 251 ? 0.202 -40.399 -11.993 1.00 27.28 251 SER A N 1
ATOM 2053 C CA . SER A 1 251 ? -0.291 -41.536 -12.785 1.00 27.28 251 SER A CA 1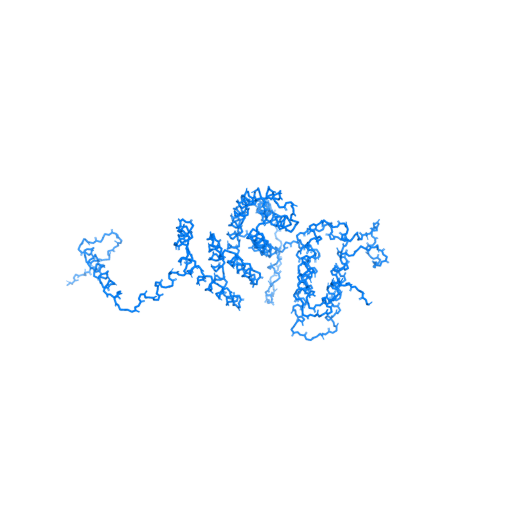
ATOM 2054 C C . SER A 1 251 ? 0.691 -41.946 -13.881 1.00 27.28 251 SER A C 1
ATOM 2056 O O . SER A 1 251 ? 1.299 -41.110 -14.536 1.00 27.28 251 SER A O 1
ATOM 2058 N N . SER A 1 252 ? 0.768 -43.263 -14.085 1.00 25.88 252 SER A N 1
ATOM 2059 C CA . SER A 1 252 ? 1.501 -43.990 -15.128 1.00 25.88 252 SER A CA 1
ATOM 2060 C C . SER A 1 252 ? 2.953 -44.378 -14.827 1.00 25.88 252 SER A C 1
ATOM 2062 O O . SER A 1 252 ? 3.917 -43.819 -15.342 1.00 25.88 252 SER A O 1
ATOM 2064 N N . VAL A 1 253 ? 3.066 -45.471 -14.069 1.00 34.00 253 VAL A N 1
ATOM 2065 C CA . VAL A 1 253 ? 4.119 -46.481 -14.222 1.00 34.00 253 VAL A CA 1
ATOM 2066 C C . VAL A 1 253 ? 4.173 -46.929 -15.689 1.00 34.00 253 VAL A C 1
ATOM 2068 O O . VAL A 1 253 ? 3.218 -47.520 -16.185 1.00 34.00 253 VAL A O 1
ATOM 2071 N N . ALA A 1 254 ? 5.295 -46.692 -16.365 1.00 26.98 254 ALA A N 1
ATOM 2072 C CA . ALA A 1 254 ? 5.706 -47.465 -17.532 1.00 26.98 254 ALA A CA 1
ATOM 2073 C C . ALA A 1 254 ? 7.239 -47.536 -17.563 1.00 26.98 254 ALA A C 1
ATOM 2075 O O . ALA A 1 254 ? 7.932 -46.535 -17.730 1.00 26.98 254 ALA A O 1
ATOM 2076 N N . ASN A 1 255 ? 7.737 -48.746 -17.326 1.00 29.59 255 ASN A N 1
ATOM 2077 C CA . ASN A 1 255 ? 9.142 -49.131 -17.269 1.00 29.59 255 ASN A CA 1
ATOM 2078 C C . ASN A 1 255 ? 9.871 -48.869 -18.592 1.00 29.59 255 ASN A C 1
ATOM 2080 O O . ASN A 1 255 ? 9.431 -49.393 -19.610 1.00 29.59 255 ASN A O 1
ATOM 2084 N N . PHE A 1 256 ? 11.045 -48.228 -18.551 1.00 27.42 256 PHE A N 1
ATOM 2085 C CA . PHE A 1 256 ? 12.115 -48.452 -19.533 1.00 27.42 256 PHE A CA 1
ATOM 2086 C C . PHE A 1 256 ? 13.506 -48.378 -18.869 1.00 27.42 256 PHE A C 1
ATOM 2088 O O . PHE A 1 256 ? 13.658 -47.682 -17.864 1.00 27.42 256 PHE A O 1
ATOM 2095 N N . PRO A 1 257 ? 14.506 -49.137 -19.365 1.00 26.81 257 PRO A N 1
ATOM 2096 C CA . PRO A 1 257 ? 15.712 -49.478 -18.614 1.00 26.81 257 PRO A CA 1
ATOM 2097 C C . PRO A 1 257 ? 16.797 -48.399 -18.687 1.00 26.81 257 PRO A C 1
ATOM 2099 O O . PRO A 1 257 ? 17.024 -47.782 -19.725 1.00 26.81 257 PRO A O 1
ATOM 2102 N N . ILE A 1 258 ? 17.514 -48.257 -17.575 1.00 28.91 258 ILE A N 1
ATOM 2103 C CA . ILE A 1 258 ? 18.701 -47.419 -17.377 1.00 28.91 258 ILE A CA 1
ATOM 2104 C C . ILE A 1 258 ? 19.930 -48.084 -18.028 1.00 28.91 258 ILE A C 1
ATOM 2106 O O . ILE A 1 258 ? 20.183 -49.255 -17.734 1.00 28.91 258 ILE A O 1
ATOM 2110 N N . PRO A 1 259 ? 20.762 -47.358 -18.799 1.00 26.94 259 PRO A N 1
ATOM 2111 C CA . PRO A 1 259 ? 22.165 -47.720 -18.992 1.00 26.94 259 PRO A CA 1
ATOM 2112 C C . PRO A 1 259 ? 23.079 -46.950 -18.026 1.00 26.94 259 PRO A C 1
ATOM 2114 O O . PRO A 1 259 ? 22.996 -45.732 -17.891 1.00 26.94 259 PRO A O 1
ATOM 2117 N N . GLN A 1 260 ? 23.949 -47.705 -17.361 1.00 28.45 260 GLN A N 1
ATOM 2118 C CA . GLN A 1 260 ? 24.956 -47.285 -16.385 1.00 28.45 260 GLN A CA 1
ATOM 2119 C C . GLN A 1 260 ? 26.158 -46.594 -17.055 1.00 28.45 260 GLN A C 1
ATOM 2121 O O . GLN A 1 260 ? 26.671 -47.115 -18.044 1.00 28.45 260 GLN A O 1
ATOM 2126 N N . ILE A 1 261 ? 26.663 -45.498 -16.469 1.00 31.95 261 ILE A N 1
ATOM 2127 C CA . ILE A 1 261 ? 28.023 -44.954 -16.687 1.00 31.95 261 ILE A CA 1
ATOM 2128 C C . ILE A 1 261 ? 28.596 -44.520 -15.307 1.00 31.95 261 ILE A C 1
ATOM 2130 O O . ILE A 1 261 ? 27.805 -44.086 -14.466 1.00 31.95 261 ILE A O 1
ATOM 2134 N N . PRO A 1 262 ? 29.908 -44.711 -15.024 1.00 31.00 262 PRO A N 1
ATOM 2135 C CA . PRO A 1 262 ? 30.487 -44.806 -13.670 1.00 31.00 262 PRO A CA 1
ATOM 2136 C C . PRO A 1 262 ? 30.778 -43.458 -12.976 1.00 31.00 262 PRO A C 1
ATOM 2138 O O . PRO A 1 262 ? 30.723 -42.415 -13.626 1.00 31.00 262 PRO A O 1
ATOM 2141 N N . PRO A 1 263 ? 31.110 -43.475 -11.665 1.00 31.36 263 PRO A N 1
ATOM 2142 C CA . PRO A 1 263 ? 31.289 -42.285 -10.841 1.00 31.36 263 PRO A CA 1
ATOM 2143 C C . PRO A 1 263 ? 32.749 -41.818 -10.835 1.00 31.36 263 PRO A C 1
ATOM 2145 O O . PRO A 1 263 ? 33.624 -42.606 -10.496 1.00 31.36 263 PRO A O 1
ATOM 2148 N N . GLU A 1 264 ? 33.004 -40.540 -11.106 1.00 28.89 264 GLU A N 1
ATOM 2149 C CA . GLU A 1 264 ? 34.242 -39.878 -10.683 1.00 28.89 264 GLU A CA 1
ATOM 2150 C C . GLU A 1 264 ? 34.034 -38.356 -10.553 1.00 28.89 264 GLU A C 1
ATOM 2152 O O . GLU A 1 264 ? 33.358 -37.725 -11.364 1.00 28.89 264 GLU A O 1
ATOM 2157 N N . ASP A 1 265 ? 34.609 -37.830 -9.470 1.00 26.28 265 ASP A N 1
ATOM 2158 C CA . ASP A 1 265 ? 34.842 -36.435 -9.081 1.00 26.28 265 ASP A CA 1
ATOM 2159 C C . ASP A 1 265 ? 33.695 -35.584 -8.507 1.00 26.28 265 ASP A C 1
ATOM 2161 O O . ASP A 1 265 ? 33.123 -34.665 -9.093 1.00 26.28 265 ASP A O 1
ATOM 2165 N N . LEU A 1 266 ? 33.475 -35.862 -7.220 1.00 34.84 266 LEU A N 1
ATOM 2166 C CA . LEU A 1 266 ? 32.932 -34.970 -6.208 1.00 34.84 266 LEU A CA 1
ATOM 2167 C C . LEU A 1 266 ? 33.965 -33.883 -5.852 1.00 34.84 266 LEU A C 1
ATOM 2169 O O . LEU A 1 266 ? 34.875 -34.149 -5.073 1.00 34.84 266 LEU A O 1
ATOM 2173 N N . ASP A 1 267 ? 33.774 -32.643 -6.311 1.00 27.02 267 ASP A N 1
ATOM 2174 C CA . ASP A 1 267 ? 34.221 -31.483 -5.534 1.00 27.02 267 ASP A CA 1
ATOM 2175 C C . ASP A 1 267 ? 33.440 -30.187 -5.843 1.00 27.02 267 ASP A C 1
ATOM 2177 O O . ASP A 1 267 ? 33.547 -29.570 -6.897 1.00 27.02 267 ASP A O 1
ATOM 2181 N N . LYS A 1 268 ? 32.651 -29.784 -4.838 1.00 34.16 268 LYS A N 1
ATOM 2182 C CA . LYS A 1 268 ? 32.342 -28.408 -4.414 1.00 34.16 268 LYS A CA 1
ATOM 2183 C C . LYS A 1 268 ? 32.066 -27.367 -5.508 1.00 34.16 268 LYS A C 1
ATOM 2185 O O . LYS A 1 268 ? 32.931 -26.591 -5.885 1.00 34.16 268 LYS A O 1
ATOM 2190 N N . THR A 1 269 ? 30.785 -27.137 -5.765 1.00 28.02 269 THR A N 1
ATOM 2191 C CA . THR A 1 269 ? 30.176 -25.816 -5.531 1.00 28.02 269 THR A CA 1
ATOM 2192 C C . THR A 1 269 ? 28.688 -26.027 -5.298 1.00 28.02 269 THR A C 1
ATOM 2194 O O . THR A 1 269 ? 27.954 -26.510 -6.147 1.00 28.02 269 THR A O 1
ATOM 2197 N N . THR A 1 270 ? 28.248 -25.747 -4.078 1.00 29.61 270 THR A N 1
ATOM 2198 C CA . THR A 1 270 ? 26.854 -25.862 -3.661 1.00 29.61 270 THR A CA 1
ATOM 2199 C C . THR A 1 270 ? 26.014 -24.902 -4.503 1.00 29.61 270 THR A C 1
ATOM 2201 O O . THR A 1 270 ? 26.121 -23.683 -4.349 1.00 29.61 270 THR A O 1
ATOM 2204 N N . ASN A 1 271 ? 25.208 -25.463 -5.405 1.00 27.09 271 ASN A N 1
ATOM 2205 C CA . ASN A 1 271 ? 24.242 -24.768 -6.247 1.00 27.09 271 ASN A CA 1
ATOM 2206 C C . ASN A 1 271 ? 23.290 -23.923 -5.385 1.00 27.09 271 ASN A C 1
ATOM 2208 O O . ASN A 1 271 ? 22.244 -24.377 -4.934 1.00 27.09 271 ASN A O 1
ATOM 2212 N N . LYS A 1 272 ? 23.629 -22.645 -5.189 1.00 33.31 272 LYS A N 1
ATOM 2213 C CA . LYS A 1 272 ? 22.681 -21.592 -4.780 1.00 33.31 272 LYS A CA 1
ATOM 2214 C C . LYS A 1 272 ? 21.738 -21.180 -5.925 1.00 33.31 272 LYS A C 1
ATOM 2216 O O . LYS A 1 272 ? 20.937 -20.267 -5.751 1.00 33.31 272 LYS A O 1
ATOM 2221 N N . SER A 1 273 ? 21.832 -21.825 -7.089 1.00 33.28 273 SER A N 1
ATOM 2222 C CA . SER A 1 273 ? 21.063 -21.516 -8.299 1.00 33.28 273 SER A CA 1
ATOM 2223 C C . SER A 1 273 ? 19.773 -22.325 -8.462 1.00 33.28 273 SER A C 1
ATOM 2225 O O . SER A 1 273 ? 18.969 -21.973 -9.317 1.00 33.28 273 SER A O 1
ATOM 2227 N N . GLU A 1 274 ? 19.522 -23.351 -7.644 1.00 29.61 274 GLU A N 1
ATOM 2228 C CA . GLU A 1 274 ? 18.329 -24.208 -7.790 1.00 29.61 274 GLU A CA 1
ATOM 2229 C C . GLU A 1 274 ? 17.139 -23.791 -6.902 1.00 29.61 274 GLU A C 1
ATOM 2231 O O . GLU A 1 274 ? 16.051 -24.337 -7.036 1.00 29.61 274 GLU A O 1
ATOM 2236 N N . LEU A 1 275 ? 17.292 -22.763 -6.055 1.00 32.91 275 LEU A N 1
ATOM 2237 C CA . LEU A 1 275 ? 16.235 -22.262 -5.157 1.00 32.91 275 LEU A CA 1
ATOM 2238 C C . LEU A 1 275 ? 15.484 -21.025 -5.703 1.00 32.91 275 LEU A C 1
ATOM 2240 O O . LEU A 1 275 ? 15.068 -20.162 -4.934 1.00 32.91 275 LEU A O 1
ATOM 2244 N N . ARG A 1 276 ? 15.366 -20.873 -7.029 1.00 33.38 276 ARG A N 1
ATOM 2245 C CA . ARG A 1 276 ? 14.660 -19.734 -7.666 1.00 33.38 276 ARG A CA 1
ATOM 2246 C C . ARG A 1 276 ? 13.702 -20.135 -8.790 1.00 33.38 276 ARG A C 1
ATOM 2248 O O . ARG A 1 276 ? 13.339 -19.306 -9.616 1.00 33.38 276 ARG A O 1
ATOM 2255 N N . THR A 1 277 ? 13.293 -21.395 -8.849 1.00 28.91 277 THR A N 1
ATOM 2256 C CA . THR A 1 277 ? 12.471 -21.923 -9.951 1.00 28.91 277 THR A CA 1
ATOM 2257 C C . THR A 1 277 ? 10.966 -21.666 -9.814 1.00 28.91 277 THR A C 1
ATOM 2259 O O . THR A 1 277 ? 10.220 -22.056 -10.705 1.00 28.91 277 THR A O 1
ATOM 2262 N N . SER A 1 278 ? 10.507 -20.962 -8.773 1.00 35.81 278 SER A N 1
ATOM 2263 C CA . SER A 1 278 ? 9.110 -20.514 -8.632 1.00 35.81 278 SER A CA 1
ATOM 2264 C C . SER A 1 278 ? 8.947 -18.989 -8.650 1.00 35.81 278 SER A C 1
ATOM 2266 O O . SER A 1 278 ? 7.935 -18.475 -8.180 1.00 35.81 278 SER A O 1
ATOM 2268 N N . VAL A 1 279 ? 9.915 -18.234 -9.193 1.00 46.84 279 VAL A N 1
ATOM 2269 C CA . VAL A 1 279 ? 9.662 -16.810 -9.459 1.00 46.84 279 VAL A CA 1
ATOM 2270 C C . VAL A 1 279 ? 8.655 -16.749 -10.595 1.00 46.84 279 VAL A C 1
ATOM 2272 O O . VAL A 1 279 ? 8.948 -17.109 -11.733 1.00 46.84 279 VAL A O 1
ATOM 2275 N N . GLN A 1 280 ? 7.444 -16.346 -10.246 1.00 57.91 280 GLN A N 1
ATOM 2276 C CA . GLN A 1 280 ? 6.379 -16.067 -11.184 1.00 57.91 280 GLN A CA 1
ATOM 2277 C C . GLN A 1 280 ? 6.893 -15.154 -12.303 1.00 57.91 280 GLN A C 1
ATOM 2279 O O . GLN A 1 280 ? 7.644 -14.221 -12.021 1.00 57.91 280 GLN A O 1
ATOM 2284 N N . GLU A 1 281 ? 6.550 -15.447 -13.561 1.00 66.25 281 GLU A N 1
ATOM 2285 C CA . GLU A 1 281 ? 7.060 -14.706 -14.722 1.00 66.25 281 GLU A CA 1
ATOM 2286 C C . GLU A 1 281 ? 6.717 -13.212 -14.590 1.00 66.25 281 GLU A C 1
ATOM 2288 O O . GLU A 1 281 ? 5.574 -12.802 -14.784 1.00 66.25 281 GLU A O 1
ATOM 2293 N N . LEU A 1 282 ? 7.708 -12.406 -14.191 1.00 75.19 282 LEU A N 1
ATOM 2294 C CA . LEU A 1 282 ? 7.584 -10.956 -14.072 1.00 75.19 282 LEU A CA 1
ATOM 2295 C C . LEU A 1 282 ? 7.411 -10.349 -15.462 1.00 75.19 282 LEU A C 1
ATOM 2297 O O . LEU A 1 282 ? 8.070 -10.777 -16.414 1.00 75.19 282 LEU A O 1
ATOM 2301 N N . SER A 1 283 ? 6.592 -9.303 -15.562 1.00 84.69 283 SER A N 1
ATOM 2302 C CA . SER A 1 283 ? 6.511 -8.543 -16.802 1.00 84.69 283 SER A CA 1
ATOM 2303 C C . SER A 1 283 ? 7.876 -7.915 -17.147 1.00 84.69 283 SER A C 1
ATOM 2305 O O . SER A 1 283 ? 8.644 -7.560 -16.237 1.00 84.69 283 SER A O 1
ATOM 2307 N N . PRO A 1 284 ? 8.214 -7.764 -18.442 1.00 84.19 284 PRO A N 1
ATOM 2308 C CA . PRO A 1 284 ? 9.476 -7.158 -18.857 1.00 84.19 284 PRO A CA 1
ATOM 2309 C C . PRO A 1 284 ? 9.702 -5.777 -18.232 1.00 84.19 284 PRO A C 1
ATOM 2311 O O . PRO A 1 284 ? 10.793 -5.515 -17.715 1.00 84.19 284 PRO A O 1
ATOM 2314 N N . ILE A 1 285 ? 8.679 -4.910 -18.192 1.00 86.38 285 ILE A N 1
ATOM 2315 C CA . ILE A 1 285 ? 8.834 -3.565 -17.624 1.00 86.38 285 ILE A CA 1
ATOM 2316 C C . ILE A 1 285 ? 9.142 -3.593 -16.125 1.00 86.38 285 ILE A C 1
ATOM 2318 O O . ILE A 1 285 ? 9.994 -2.830 -15.651 1.00 86.38 285 ILE A O 1
ATOM 2322 N N . LEU A 1 286 ? 8.512 -4.504 -15.379 1.00 86.88 286 LEU A N 1
ATOM 2323 C CA . LEU A 1 286 ? 8.731 -4.652 -13.947 1.00 86.88 286 LEU A CA 1
ATOM 2324 C C . LEU A 1 286 ? 10.127 -5.200 -13.673 1.00 86.88 286 LEU A C 1
ATOM 2326 O O . LEU A 1 286 ? 10.840 -4.670 -12.820 1.00 86.88 286 LEU A O 1
ATOM 2330 N N . TRP A 1 287 ? 10.566 -6.186 -14.454 1.00 86.50 287 TRP A N 1
ATOM 2331 C CA . TRP A 1 287 ? 11.918 -6.727 -14.363 1.00 86.50 287 TRP A CA 1
ATOM 2332 C C . TRP A 1 287 ? 12.990 -5.651 -14.591 1.00 86.50 287 TRP A C 1
ATOM 2334 O O . TRP A 1 287 ? 13.898 -5.489 -13.768 1.00 86.50 287 TRP A O 1
ATOM 2344 N N . HIS A 1 288 ? 12.861 -4.854 -15.658 1.00 87.00 288 HIS A N 1
ATOM 2345 C CA . HIS A 1 288 ? 13.784 -3.750 -15.939 1.00 87.00 288 HIS A CA 1
ATOM 2346 C C . HIS A 1 288 ? 13.771 -2.687 -14.827 1.00 87.00 288 HIS A C 1
ATOM 2348 O O . HIS A 1 288 ? 14.832 -2.197 -14.432 1.00 87.00 288 HIS A O 1
ATOM 2354 N N . SER A 1 289 ? 12.600 -2.388 -14.260 1.00 87.38 289 SER A N 1
ATOM 2355 C CA . SER A 1 289 ? 12.440 -1.425 -13.158 1.00 87.38 289 SER A CA 1
ATOM 2356 C C . SER A 1 289 ? 13.115 -1.893 -11.865 1.00 87.38 289 SER A C 1
ATOM 2358 O O . SER A 1 289 ? 13.821 -1.125 -11.211 1.00 87.38 289 SER A O 1
ATOM 2360 N N . VAL A 1 290 ? 12.949 -3.168 -11.502 1.00 85.75 290 VAL A N 1
ATOM 2361 C CA . VAL A 1 290 ? 13.590 -3.767 -10.320 1.00 85.75 290 VAL A CA 1
ATOM 2362 C C . VAL A 1 290 ? 15.109 -3.797 -10.481 1.00 85.75 290 VAL A C 1
ATOM 2364 O O . VAL A 1 290 ? 15.842 -3.466 -9.543 1.00 85.75 290 VAL A O 1
ATOM 2367 N N . ASN A 1 291 ? 15.602 -4.137 -11.674 1.00 84.25 291 ASN A N 1
ATOM 2368 C CA . ASN A 1 291 ? 17.031 -4.085 -11.964 1.00 84.25 291 ASN A CA 1
ATOM 2369 C C . ASN A 1 291 ? 17.577 -2.671 -11.790 1.00 84.25 291 ASN A C 1
ATOM 2371 O O . ASN A 1 291 ? 18.572 -2.492 -11.084 1.00 84.25 291 ASN A O 1
ATOM 2375 N N . LEU A 1 292 ? 16.895 -1.673 -12.351 1.00 86.19 292 LEU A N 1
ATOM 2376 C CA . LEU A 1 292 ? 17.261 -0.269 -12.213 1.00 86.19 292 LEU A CA 1
ATOM 2377 C C . LEU A 1 292 ? 17.314 0.173 -10.742 1.00 86.19 292 LEU A C 1
ATOM 2379 O O . LEU A 1 292 ? 18.282 0.809 -10.328 1.00 86.19 292 LEU A O 1
ATOM 2383 N N . TRP A 1 293 ? 16.334 -0.223 -9.926 1.00 85.25 293 TRP A N 1
ATOM 2384 C CA . TRP A 1 293 ? 16.337 0.038 -8.482 1.00 85.25 293 TRP A CA 1
ATOM 2385 C C . TRP A 1 293 ? 17.520 -0.612 -7.768 1.00 85.25 293 TRP A C 1
ATOM 2387 O O . TRP A 1 293 ? 18.191 0.021 -6.951 1.00 85.25 293 TRP A O 1
ATOM 2397 N N . SER A 1 294 ? 17.812 -1.875 -8.091 1.00 82.81 294 SER A N 1
ATOM 2398 C CA . SER A 1 294 ? 18.935 -2.602 -7.494 1.00 82.81 294 SER A CA 1
ATOM 2399 C C . SER A 1 294 ? 20.276 -1.926 -7.798 1.00 82.81 294 SER A C 1
ATOM 2401 O O . SER A 1 294 ? 21.161 -1.873 -6.941 1.00 82.81 294 SER A O 1
ATOM 2403 N N . PHE A 1 295 ? 20.399 -1.367 -9.002 1.00 81.31 295 PHE A N 1
ATOM 2404 C CA . PHE A 1 295 ? 21.529 -0.566 -9.440 1.00 81.31 295 PHE A CA 1
ATOM 2405 C C . PHE A 1 295 ? 21.577 0.764 -8.672 1.00 81.31 295 PHE A C 1
ATOM 2407 O O . PHE A 1 295 ? 22.564 1.011 -7.980 1.00 81.31 295 PHE A O 1
ATOM 2414 N N . ALA A 1 296 ? 20.491 1.550 -8.667 1.00 78.81 296 ALA A N 1
ATOM 2415 C CA . ALA A 1 296 ? 20.348 2.803 -7.908 1.00 78.81 296 ALA A CA 1
ATOM 2416 C C . ALA A 1 296 ? 20.758 2.666 -6.431 1.00 78.81 296 ALA A C 1
ATOM 2418 O O . ALA A 1 296 ? 21.519 3.478 -5.901 1.00 78.81 296 ALA A O 1
ATOM 2419 N N . LYS A 1 297 ? 20.322 1.588 -5.775 1.00 75.44 297 LYS A N 1
ATOM 2420 C CA . LYS A 1 297 ? 20.636 1.315 -4.370 1.00 75.44 297 LYS A CA 1
ATOM 2421 C C . LYS A 1 297 ? 22.113 0.982 -4.138 1.00 75.44 297 LYS A C 1
ATOM 2423 O O . LYS A 1 297 ? 22.676 1.400 -3.130 1.00 75.44 297 LYS A O 1
ATOM 2428 N N . LYS A 1 298 ? 22.756 0.263 -5.066 1.00 71.69 298 LYS A N 1
ATOM 2429 C CA . LYS A 1 298 ? 24.205 -0.009 -5.021 1.00 71.69 298 LYS A CA 1
ATOM 2430 C C . LYS A 1 298 ? 25.025 1.266 -5.267 1.00 71.69 298 LYS A C 1
ATOM 2432 O O . LYS A 1 298 ? 26.028 1.472 -4.584 1.00 71.69 298 LYS A O 1
ATOM 2437 N N . TYR A 1 299 ? 24.581 2.146 -6.169 1.00 66.12 299 TYR A N 1
ATOM 2438 C CA . TYR A 1 299 ? 25.256 3.414 -6.484 1.00 66.12 299 TYR A CA 1
ATOM 2439 C C . TYR A 1 299 ? 25.292 4.402 -5.321 1.00 66.12 299 TYR A C 1
ATOM 2441 O O . TYR A 1 299 ? 26.288 5.095 -5.155 1.00 66.12 299 TYR A O 1
ATOM 2449 N N . SER A 1 300 ? 24.268 4.419 -4.459 1.00 59.44 300 SER A N 1
ATOM 2450 C CA . SER A 1 300 ? 24.262 5.277 -3.264 1.00 59.44 300 SER A CA 1
ATOM 2451 C C . SER A 1 300 ? 25.427 4.996 -2.295 1.00 59.44 300 SER A C 1
ATOM 2453 O O . SER A 1 300 ? 25.627 5.769 -1.361 1.00 59.44 300 SER A O 1
ATOM 2455 N N . THR A 1 301 ? 26.175 3.902 -2.482 1.00 54.72 301 THR A N 1
ATOM 2456 C CA . THR A 1 301 ? 27.243 3.466 -1.568 1.00 54.72 301 THR A CA 1
ATOM 2457 C C . THR A 1 301 ? 28.655 3.492 -2.162 1.00 54.72 301 THR A C 1
ATOM 2459 O O . THR A 1 301 ? 29.605 3.470 -1.388 1.00 54.72 301 THR A O 1
ATOM 2462 N N . ASN A 1 302 ? 28.828 3.589 -3.490 1.00 52.56 302 ASN A N 1
ATOM 2463 C CA . ASN A 1 302 ? 30.138 3.472 -4.150 1.00 52.56 302 ASN A CA 1
ATOM 2464 C C . ASN A 1 302 ? 30.310 4.479 -5.304 1.00 52.56 302 ASN A C 1
ATOM 2466 O O . ASN A 1 302 ? 29.384 4.703 -6.079 1.00 52.56 302 ASN A O 1
ATOM 2470 N N . SER A 1 303 ? 31.519 5.037 -5.453 1.00 52.72 303 SER A N 1
ATOM 2471 C CA . SER A 1 303 ? 31.885 5.924 -6.572 1.00 52.72 303 SER A CA 1
ATOM 2472 C C . SER A 1 303 ? 31.870 5.184 -7.920 1.00 52.72 303 SER A C 1
ATOM 2474 O O . SER A 1 303 ? 32.262 4.017 -8.002 1.00 52.72 303 SER A O 1
ATOM 2476 N N . LEU A 1 304 ? 31.404 5.864 -8.971 1.00 54.91 304 LEU A N 1
ATOM 2477 C CA . LEU A 1 304 ? 31.136 5.297 -10.295 1.00 54.91 304 LEU A CA 1
ATOM 2478 C C . LEU A 1 304 ? 32.412 4.858 -11.031 1.00 54.91 304 LEU A C 1
ATOM 2480 O O . LEU A 1 304 ? 33.395 5.591 -11.106 1.00 54.91 304 LEU A O 1
ATOM 2484 N N . THR A 1 305 ? 32.341 3.684 -11.660 1.00 60.91 305 THR A N 1
ATOM 2485 C CA . THR A 1 305 ? 33.249 3.266 -12.738 1.00 60.91 305 THR A CA 1
ATOM 2486 C C . THR A 1 305 ? 32.532 3.413 -14.081 1.00 60.91 305 THR A C 1
ATOM 2488 O O . THR A 1 305 ? 31.316 3.245 -14.172 1.00 60.91 305 THR A O 1
ATOM 2491 N N . GLU A 1 306 ? 33.276 3.729 -15.139 1.00 61.41 306 GLU A N 1
ATOM 2492 C CA . GLU A 1 306 ? 32.748 4.034 -16.480 1.00 61.41 306 GLU A CA 1
ATOM 2493 C C . GLU A 1 306 ? 31.906 2.889 -17.083 1.00 61.41 306 GLU A C 1
ATOM 2495 O O . GLU A 1 306 ? 30.901 3.120 -17.756 1.00 61.41 306 GLU A O 1
ATOM 2500 N N . THR A 1 307 ? 32.244 1.640 -16.754 1.00 63.34 307 THR A N 1
ATOM 2501 C CA . THR A 1 307 ? 31.498 0.439 -17.160 1.00 63.34 307 THR A CA 1
ATOM 2502 C C . THR A 1 307 ? 30.103 0.359 -16.537 1.00 63.34 307 THR A C 1
ATOM 2504 O O . THR A 1 307 ? 29.166 -0.091 -17.194 1.00 63.34 307 THR A O 1
ATOM 2507 N N . MET A 1 308 ? 29.935 0.840 -15.303 1.00 63.72 308 MET A N 1
ATOM 2508 C CA . MET A 1 308 ? 28.660 0.791 -14.585 1.00 63.72 308 MET A CA 1
ATOM 2509 C C . MET A 1 308 ? 27.667 1.864 -15.053 1.00 63.72 308 MET A C 1
ATOM 2511 O O . MET A 1 308 ? 26.459 1.654 -14.961 1.00 63.72 308 MET A O 1
ATOM 2515 N N . ASN A 1 309 ? 28.149 2.995 -15.580 1.00 68.12 309 ASN A N 1
ATOM 2516 C CA . ASN A 1 309 ? 27.289 3.999 -16.222 1.00 68.12 309 ASN A CA 1
ATOM 2517 C C . ASN A 1 309 ? 26.706 3.478 -17.539 1.00 68.12 309 ASN A C 1
ATOM 2519 O O . ASN A 1 309 ? 25.542 3.724 -17.852 1.00 68.12 309 ASN A O 1
ATOM 2523 N N . ARG A 1 310 ? 27.492 2.707 -18.298 1.00 69.62 310 ARG A N 1
ATOM 2524 C CA . ARG A 1 310 ? 27.028 2.098 -19.547 1.00 69.62 310 ARG A CA 1
ATOM 2525 C C . ARG A 1 310 ? 25.878 1.118 -19.307 1.00 69.62 310 ARG A C 1
ATOM 2527 O O . ARG A 1 310 ? 24.855 1.224 -19.975 1.00 69.62 310 ARG A O 1
ATOM 2534 N N . SER A 1 311 ? 26.000 0.245 -18.304 1.00 76.75 311 SER A N 1
ATOM 2535 C CA . SER A 1 311 ? 24.929 -0.697 -17.946 1.00 76.75 311 SER A CA 1
ATOM 2536 C C . SER A 1 311 ? 23.661 -0.000 -17.444 1.00 76.75 311 SER A C 1
ATOM 2538 O O . SER A 1 311 ? 22.559 -0.464 -17.716 1.00 76.75 311 SER A O 1
ATOM 2540 N N . PHE A 1 312 ? 23.792 1.126 -16.736 1.00 80.00 312 PHE A N 1
ATOM 2541 C CA . PHE A 1 312 ? 22.642 1.915 -16.287 1.00 80.00 312 PHE A CA 1
ATOM 2542 C C . PHE A 1 312 ? 21.849 2.486 -17.471 1.00 80.00 312 PHE A C 1
ATOM 2544 O O . PHE A 1 312 ? 20.632 2.312 -17.548 1.00 80.00 312 PHE A O 1
ATOM 2551 N N . ASN A 1 313 ? 22.549 3.083 -18.438 1.00 81.25 313 ASN A N 1
ATOM 2552 C CA . ASN A 1 313 ? 21.932 3.637 -19.643 1.00 81.25 313 ASN A CA 1
ATOM 2553 C C . ASN A 1 313 ? 21.297 2.551 -20.524 1.00 81.25 313 ASN A C 1
ATOM 2555 O O . ASN A 1 313 ? 20.222 2.763 -21.080 1.00 81.25 313 ASN A O 1
ATOM 2559 N N . GLU A 1 314 ? 21.912 1.370 -20.622 1.00 83.62 314 GLU A N 1
ATOM 2560 C CA . GLU A 1 314 ? 21.331 0.224 -21.335 1.00 83.62 314 GLU A CA 1
ATOM 2561 C C . GLU A 1 314 ? 19.996 -0.224 -20.717 1.00 83.62 314 GLU A C 1
ATOM 2563 O O . GLU A 1 314 ? 19.039 -0.493 -21.447 1.00 83.62 314 GLU A O 1
ATOM 2568 N N . ILE A 1 315 ? 19.890 -0.236 -19.381 1.00 83.56 315 ILE A N 1
ATOM 2569 C CA . ILE A 1 315 ? 18.637 -0.571 -18.687 1.00 83.56 315 ILE A CA 1
ATOM 2570 C C . ILE A 1 315 ? 17.566 0.490 -18.956 1.00 83.56 315 ILE A C 1
ATOM 2572 O O . ILE A 1 315 ? 16.434 0.131 -19.280 1.00 83.56 315 ILE A O 1
ATOM 2576 N N . ILE A 1 316 ? 17.910 1.780 -18.893 1.00 83.81 316 ILE A N 1
ATOM 2577 C CA . ILE A 1 316 ? 16.974 2.868 -19.224 1.00 83.81 316 ILE A CA 1
ATOM 2578 C C . ILE A 1 316 ? 16.449 2.716 -20.655 1.00 83.81 316 ILE A C 1
ATOM 2580 O O . ILE A 1 316 ? 15.241 2.761 -20.875 1.00 83.81 316 ILE A O 1
ATOM 2584 N N . LEU A 1 317 ? 17.331 2.463 -21.624 1.00 82.38 317 LEU A N 1
ATOM 2585 C CA . LEU A 1 317 ? 16.932 2.260 -23.018 1.00 82.38 317 LEU A CA 1
ATOM 2586 C C . LEU A 1 317 ? 16.018 1.040 -23.179 1.00 82.38 317 LEU A C 1
ATOM 2588 O O . LEU A 1 317 ? 15.027 1.106 -23.906 1.00 82.38 317 LEU A O 1
ATOM 2592 N N . SER A 1 318 ? 16.312 -0.063 -22.486 1.00 83.50 318 SER A N 1
ATOM 2593 C CA . SER A 1 318 ? 15.442 -1.244 -22.502 1.00 83.50 318 SER A CA 1
ATOM 2594 C C . SER A 1 318 ? 14.052 -0.954 -21.925 1.00 83.50 318 SER A C 1
ATOM 2596 O O . SER A 1 318 ? 13.057 -1.371 -22.508 1.00 83.50 318 SER A O 1
ATOM 2598 N N . LEU A 1 319 ? 13.970 -0.147 -20.864 1.00 85.00 319 LEU A N 1
ATOM 2599 C CA . LEU A 1 319 ? 12.713 0.260 -20.242 1.00 85.00 319 LEU A CA 1
ATOM 2600 C C . LEU A 1 319 ? 11.903 1.205 -21.144 1.00 85.00 319 LEU A C 1
ATOM 2602 O O . LEU A 1 319 ? 10.693 1.041 -21.276 1.00 85.00 319 LEU A O 1
ATOM 2606 N N . ILE A 1 320 ? 12.563 2.143 -21.831 1.00 82.38 320 ILE A N 1
ATOM 2607 C CA . ILE A 1 320 ? 11.918 2.999 -22.840 1.00 82.38 320 ILE A CA 1
ATOM 2608 C C . ILE A 1 320 ? 11.374 2.148 -23.992 1.00 82.38 320 ILE A C 1
ATOM 2610 O O . ILE A 1 320 ? 10.280 2.414 -24.483 1.00 82.38 320 ILE A O 1
ATOM 2614 N N . ASN A 1 321 ? 12.080 1.092 -24.402 1.00 80.81 321 ASN A N 1
ATOM 2615 C CA . ASN A 1 321 ? 11.590 0.187 -25.442 1.00 80.81 321 ASN A CA 1
ATOM 2616 C C . ASN A 1 321 ? 10.333 -0.591 -25.016 1.00 80.81 321 ASN A C 1
ATOM 2618 O O . ASN A 1 321 ? 9.500 -0.885 -25.870 1.00 80.81 321 ASN A O 1
ATOM 2622 N N . CYS A 1 322 ? 10.136 -0.859 -23.721 1.00 81.56 322 CYS A N 1
ATOM 2623 C CA . CYS A 1 322 ? 8.905 -1.471 -23.206 1.00 81.56 322 CYS A CA 1
ATOM 2624 C C . CYS A 1 322 ? 7.674 -0.549 -23.305 1.00 81.56 322 CYS A C 1
ATOM 2626 O O . CYS A 1 322 ? 6.549 -1.019 -23.145 1.00 81.56 322 CYS A O 1
ATOM 2628 N N . ARG A 1 323 ? 7.832 0.749 -23.625 1.00 76.81 323 ARG A N 1
ATOM 2629 C CA . ARG A 1 323 ? 6.704 1.702 -23.714 1.00 76.81 323 ARG A CA 1
ATOM 2630 C C . ARG A 1 323 ? 5.602 1.275 -24.684 1.00 76.81 323 ARG A C 1
ATOM 2632 O O . ARG A 1 323 ? 4.445 1.624 -24.479 1.00 76.81 323 ARG A O 1
ATOM 2639 N N . TYR A 1 324 ? 5.952 0.531 -25.734 1.00 73.88 324 TYR A N 1
ATOM 2640 C CA . TYR A 1 324 ? 4.999 0.072 -26.749 1.00 73.88 324 TYR A CA 1
ATOM 2641 C C . TYR A 1 324 ? 4.148 -1.116 -26.279 1.00 73.88 324 TYR A C 1
ATOM 2643 O O . TYR A 1 324 ? 3.079 -1.355 -26.832 1.00 73.88 324 TYR A O 1
ATOM 2651 N N . GLU A 1 325 ? 4.602 -1.842 -25.257 1.00 75.44 325 GLU A N 1
ATOM 2652 C CA . GLU A 1 325 ? 3.914 -3.008 -24.690 1.00 75.44 325 GLU A CA 1
ATOM 2653 C C . GLU A 1 325 ? 3.186 -2.668 -23.381 1.00 75.44 325 GLU A C 1
ATOM 2655 O O . GLU A 1 325 ? 2.404 -3.471 -22.885 1.00 75.44 325 GLU A O 1
ATOM 2660 N N . LEU A 1 326 ? 3.350 -1.444 -22.868 1.00 77.62 326 LEU A N 1
ATOM 2661 C CA . LEU A 1 326 ? 2.835 -0.994 -21.571 1.00 77.62 326 LEU A CA 1
ATOM 2662 C C . LEU A 1 326 ? 1.310 -1.138 -21.411 1.00 77.62 326 LEU A C 1
ATOM 2664 O O . LEU A 1 326 ? 0.828 -1.342 -20.302 1.00 77.62 326 LEU A O 1
ATOM 2668 N N . LEU A 1 327 ? 0.545 -1.059 -22.506 1.00 73.44 327 LEU A N 1
ATOM 2669 C CA . LEU A 1 327 ? -0.908 -1.294 -22.501 1.00 73.44 327 LEU A CA 1
ATOM 2670 C C . LEU A 1 327 ? -1.296 -2.780 -22.496 1.00 73.44 327 LEU A C 1
ATOM 2672 O O . LEU A 1 327 ? -2.413 -3.111 -22.104 1.00 73.44 327 LEU A O 1
ATOM 2676 N N . ASN A 1 328 ? -0.401 -3.652 -22.958 1.00 76.75 328 ASN A N 1
ATOM 2677 C CA . ASN A 1 328 ? -0.618 -5.096 -23.041 1.00 76.75 328 ASN A CA 1
ATOM 2678 C C . ASN A 1 328 ? -0.131 -5.822 -21.779 1.00 76.75 328 ASN A C 1
ATOM 2680 O O . ASN A 1 328 ? -0.483 -6.981 -21.563 1.00 76.75 328 ASN A O 1
ATOM 2684 N N . GLU A 1 329 ? 0.685 -5.161 -20.960 1.00 79.25 329 GLU A N 1
ATOM 2685 C CA . GLU A 1 329 ? 1.171 -5.709 -19.702 1.00 79.25 329 GLU A CA 1
ATOM 2686 C C . GLU A 1 329 ? 0.104 -5.696 -18.598 1.00 79.25 329 GLU A C 1
ATOM 2688 O O . GLU A 1 329 ? -0.872 -4.940 -18.618 1.00 79.25 329 GLU A O 1
ATOM 2693 N N . ASN A 1 330 ? 0.310 -6.545 -17.589 1.00 83.19 330 ASN A N 1
ATOM 2694 C CA . ASN A 1 330 ? -0.501 -6.539 -16.382 1.00 83.19 330 ASN A CA 1
ATOM 2695 C C . ASN A 1 330 ? -0.414 -5.162 -15.710 1.00 83.19 330 ASN A C 1
ATOM 2697 O O . ASN A 1 330 ? 0.646 -4.720 -15.269 1.00 83.19 330 ASN A O 1
ATOM 2701 N N . TRP A 1 331 ? -1.554 -4.488 -15.601 1.00 84.25 331 TRP A N 1
ATOM 2702 C CA . TRP A 1 331 ? -1.613 -3.119 -15.106 1.00 84.25 331 TRP A CA 1
ATOM 2703 C C . TRP A 1 331 ? -1.102 -2.969 -13.659 1.00 84.25 331 TRP A C 1
ATOM 2705 O O . TRP A 1 331 ? -0.612 -1.897 -13.306 1.00 84.25 331 TRP A O 1
ATOM 2715 N N . ILE A 1 332 ? -1.173 -4.023 -12.830 1.00 85.00 332 ILE A N 1
ATOM 2716 C CA . ILE A 1 332 ? -0.602 -4.031 -11.469 1.00 85.00 332 ILE A CA 1
ATOM 2717 C C . ILE A 1 332 ? 0.927 -3.924 -11.536 1.00 85.00 332 ILE A C 1
ATOM 2719 O O . ILE A 1 332 ? 1.527 -3.156 -10.781 1.00 85.00 332 ILE A O 1
ATOM 2723 N N . ASP A 1 333 ? 1.551 -4.642 -12.469 1.00 86.19 333 ASP A N 1
ATOM 2724 C CA . ASP A 1 333 ? 3.002 -4.618 -12.665 1.00 86.19 333 ASP A CA 1
ATOM 2725 C C . ASP A 1 333 ? 3.449 -3.244 -13.174 1.00 86.19 333 ASP A C 1
ATOM 2727 O O . ASP A 1 333 ? 4.409 -2.676 -12.654 1.00 86.19 333 ASP A O 1
ATOM 2731 N N . VAL A 1 334 ? 2.675 -2.637 -14.080 1.00 88.38 334 VAL A N 1
ATOM 2732 C CA . VAL A 1 334 ? 2.888 -1.254 -14.540 1.00 88.38 334 VAL A CA 1
ATOM 2733 C C . VAL A 1 334 ? 2.793 -0.252 -13.377 1.00 88.38 334 VAL A C 1
ATOM 2735 O O . VAL A 1 334 ? 3.628 0.647 -13.253 1.00 88.38 334 VAL A O 1
ATOM 2738 N N . VAL A 1 335 ? 1.806 -0.404 -12.487 1.00 88.56 335 VAL A N 1
ATOM 2739 C CA . VAL A 1 335 ? 1.646 0.437 -11.285 1.00 88.56 335 VAL A CA 1
ATOM 2740 C C . VAL A 1 335 ? 2.874 0.346 -10.378 1.00 88.56 335 VAL A C 1
ATOM 2742 O O . VAL A 1 335 ? 3.394 1.381 -9.948 1.00 88.56 335 VAL A O 1
ATOM 2745 N N . ILE A 1 336 ? 3.370 -0.864 -10.119 1.00 88.12 336 ILE A N 1
ATOM 2746 C CA . ILE A 1 336 ? 4.553 -1.093 -9.277 1.00 88.12 336 ILE A CA 1
ATOM 2747 C C . ILE A 1 336 ? 5.809 -0.548 -9.948 1.00 88.12 336 ILE A C 1
ATOM 2749 O O . ILE A 1 336 ? 6.622 0.099 -9.288 1.00 88.12 336 ILE A O 1
ATOM 2753 N N . THR A 1 337 ? 5.944 -0.720 -11.261 1.00 90.06 337 THR A N 1
ATOM 2754 C CA . THR A 1 337 ? 7.000 -0.086 -12.050 1.00 90.06 337 THR A CA 1
ATOM 2755 C C . THR A 1 337 ? 7.033 1.417 -11.821 1.00 90.06 337 THR A C 1
ATOM 2757 O O . THR A 1 337 ? 8.078 1.943 -11.440 1.00 90.06 337 THR A O 1
ATOM 2760 N N . PHE A 1 338 ? 5.905 2.118 -11.961 1.00 91.44 338 PHE A N 1
ATOM 2761 C CA . PHE A 1 338 ? 5.876 3.562 -11.721 1.00 91.44 338 PHE A CA 1
ATOM 2762 C C . PHE A 1 338 ? 6.228 3.928 -10.277 1.00 91.44 338 PHE A C 1
ATOM 2764 O O . PHE A 1 338 ? 6.920 4.922 -10.070 1.00 91.44 338 PHE A O 1
ATOM 2771 N N . GLN A 1 339 ? 5.835 3.124 -9.285 1.00 90.19 339 GLN A N 1
ATOM 2772 C CA . GLN A 1 339 ? 6.222 3.353 -7.887 1.00 90.19 339 GLN A CA 1
ATOM 2773 C C . GLN A 1 339 ? 7.733 3.202 -7.671 1.00 90.19 339 GLN A C 1
ATOM 2775 O O . GLN A 1 339 ? 8.341 4.042 -7.007 1.00 90.19 339 GLN A O 1
ATOM 2780 N N . ILE A 1 340 ? 8.345 2.163 -8.247 1.00 89.38 340 ILE A N 1
ATOM 2781 C CA . ILE A 1 340 ? 9.790 1.927 -8.173 1.00 89.38 340 ILE A CA 1
ATOM 2782 C C . ILE A 1 340 ? 10.545 3.070 -8.855 1.00 89.38 340 ILE A C 1
ATOM 2784 O O . ILE A 1 340 ? 11.453 3.654 -8.262 1.00 89.38 340 ILE A O 1
ATOM 2788 N N . LEU A 1 341 ? 10.151 3.420 -10.082 1.00 91.12 341 LEU A N 1
ATOM 2789 C CA . LEU A 1 341 ? 10.763 4.516 -10.830 1.00 91.12 341 LEU A CA 1
ATOM 2790 C C . LEU A 1 341 ? 10.610 5.844 -10.086 1.00 91.12 341 LEU A C 1
ATOM 2792 O O . LEU A 1 341 ? 11.568 6.606 -10.019 1.00 91.12 341 LEU A O 1
ATOM 2796 N N . ALA A 1 342 ? 9.449 6.105 -9.481 1.00 90.75 342 ALA A N 1
ATOM 2797 C CA . ALA A 1 342 ? 9.217 7.307 -8.690 1.00 90.75 342 ALA A CA 1
ATOM 2798 C C . ALA A 1 342 ? 10.107 7.377 -7.446 1.00 90.75 342 ALA A C 1
ATOM 2800 O O . ALA A 1 342 ? 10.570 8.455 -7.086 1.00 90.75 342 ALA A O 1
ATOM 2801 N N . ASP A 1 343 ? 10.385 6.252 -6.788 1.00 87.44 343 ASP A N 1
ATOM 2802 C CA . ASP A 1 343 ? 11.293 6.249 -5.643 1.00 87.44 343 ASP A CA 1
ATOM 2803 C C . ASP A 1 343 ? 12.731 6.601 -6.053 1.00 87.44 343 ASP A C 1
ATOM 2805 O O . ASP A 1 343 ? 13.372 7.434 -5.413 1.00 87.44 343 ASP A O 1
ATOM 2809 N N . ILE A 1 344 ? 13.202 6.057 -7.180 1.00 88.25 344 ILE A N 1
ATOM 2810 C CA . ILE A 1 344 ? 14.529 6.363 -7.739 1.00 88.25 344 ILE A CA 1
ATOM 2811 C C . ILE A 1 344 ? 14.590 7.806 -8.269 1.00 88.25 344 ILE A C 1
ATOM 2813 O O . ILE A 1 344 ? 15.581 8.511 -8.074 1.00 88.25 344 ILE A O 1
ATOM 2817 N N . ALA A 1 345 ? 13.521 8.281 -8.909 1.00 88.56 345 ALA A N 1
ATOM 2818 C CA . ALA A 1 345 ? 13.443 9.616 -9.496 1.00 88.56 345 ALA A CA 1
ATOM 2819 C C . ALA A 1 345 ? 13.523 10.747 -8.461 1.00 88.56 345 ALA A C 1
ATOM 2821 O O . ALA A 1 345 ? 13.773 11.889 -8.831 1.00 88.56 345 ALA A O 1
ATOM 2822 N N . LYS A 1 346 ? 13.355 10.465 -7.160 1.00 88.62 346 LYS A N 1
ATOM 2823 C CA . LYS A 1 346 ? 13.575 11.459 -6.092 1.00 88.62 346 LYS A CA 1
ATOM 2824 C C . LYS A 1 346 ? 15.026 11.935 -6.024 1.00 88.62 346 LYS A C 1
ATOM 2826 O O . LYS A 1 346 ? 15.261 13.057 -5.572 1.00 88.62 346 LYS A O 1
ATOM 2831 N N . THR A 1 347 ? 15.981 11.109 -6.451 1.00 84.50 347 THR A N 1
ATOM 2832 C CA . THR A 1 347 ? 17.422 11.402 -6.392 1.00 84.50 347 THR A CA 1
ATOM 2833 C C . THR A 1 347 ? 18.080 11.522 -7.767 1.00 84.50 347 THR A C 1
ATOM 2835 O O . THR A 1 347 ? 19.184 12.061 -7.846 1.00 84.50 347 THR A O 1
ATOM 2838 N N . ASN A 1 348 ? 17.419 11.068 -8.841 1.00 83.69 348 ASN A N 1
ATOM 2839 C CA . ASN A 1 348 ? 17.962 11.050 -10.200 1.00 83.69 348 ASN A CA 1
ATOM 2840 C C . ASN A 1 348 ? 16.993 11.667 -11.236 1.00 83.69 348 ASN A C 1
ATOM 2842 O O . ASN A 1 348 ? 15.885 11.169 -11.444 1.00 83.69 348 ASN A O 1
ATOM 2846 N N . VAL A 1 349 ? 17.448 12.725 -11.921 1.00 84.44 349 VAL A N 1
ATOM 2847 C CA . VAL A 1 349 ? 16.695 13.454 -12.960 1.00 84.44 349 VAL A CA 1
ATOM 2848 C C . VAL A 1 349 ? 16.474 12.612 -14.224 1.00 84.44 349 VAL A C 1
ATOM 2850 O O . VAL A 1 349 ? 15.398 12.693 -14.811 1.00 84.44 349 VAL A O 1
ATOM 2853 N N . ASP A 1 350 ? 17.424 11.762 -14.615 1.00 83.12 350 ASP A N 1
ATOM 2854 C CA . ASP A 1 350 ? 17.335 10.939 -15.833 1.00 83.12 350 ASP A CA 1
ATOM 2855 C C . ASP A 1 350 ? 16.174 9.937 -15.738 1.00 83.12 350 ASP A C 1
ATOM 2857 O O . ASP A 1 350 ? 15.492 9.627 -16.717 1.00 83.12 350 ASP A O 1
ATOM 2861 N N . ILE A 1 351 ? 15.885 9.455 -14.525 1.00 87.94 351 ILE A N 1
ATOM 2862 C CA . ILE A 1 351 ? 14.746 8.562 -14.286 1.00 87.94 351 ILE A CA 1
ATOM 2863 C C . ILE A 1 351 ? 13.427 9.324 -14.346 1.00 87.94 351 ILE A C 1
ATOM 2865 O O . ILE A 1 351 ? 12.451 8.804 -14.886 1.00 87.94 351 ILE A O 1
ATOM 2869 N N . LEU A 1 352 ? 13.390 10.569 -13.866 1.00 86.44 352 LEU A N 1
ATOM 2870 C CA . LEU A 1 352 ? 12.223 11.426 -14.060 1.00 86.44 352 LEU A CA 1
ATOM 2871 C C . LEU A 1 352 ? 11.958 11.664 -15.556 1.00 86.44 352 LEU A C 1
ATOM 2873 O O . LEU A 1 352 ? 10.812 11.559 -15.993 1.00 86.44 352 LEU A O 1
ATOM 2877 N N . GLU A 1 353 ? 12.998 11.941 -16.343 1.00 85.75 353 GLU A N 1
ATOM 2878 C CA . GLU A 1 353 ? 12.883 12.060 -17.802 1.00 85.75 353 GLU A CA 1
ATOM 2879 C C . GLU A 1 353 ? 12.370 10.768 -18.428 1.00 85.75 353 GLU A C 1
ATOM 2881 O O . GLU A 1 353 ? 11.477 10.800 -19.268 1.00 85.75 353 GLU A O 1
ATOM 2886 N N . THR A 1 354 ? 12.862 9.623 -17.961 1.00 85.56 354 THR A N 1
ATOM 2887 C CA . THR A 1 354 ? 12.401 8.313 -18.423 1.00 85.56 354 THR A CA 1
ATOM 2888 C C . THR A 1 354 ? 10.906 8.114 -18.153 1.00 85.56 354 THR A C 1
ATOM 2890 O O . THR A 1 354 ? 10.176 7.698 -19.050 1.00 85.56 354 THR A O 1
ATOM 2893 N N . ILE A 1 355 ? 10.408 8.473 -16.962 1.00 87.44 355 ILE A N 1
ATOM 2894 C CA . ILE A 1 355 ? 8.969 8.433 -16.638 1.00 87.44 355 ILE A CA 1
ATOM 2895 C C . ILE A 1 355 ? 8.172 9.339 -17.590 1.00 87.44 355 ILE A C 1
ATOM 2897 O O . ILE A 1 355 ? 7.121 8.939 -18.094 1.00 87.44 355 ILE A O 1
ATOM 2901 N N . GLN A 1 356 ? 8.669 10.549 -17.859 1.00 86.94 356 GLN A N 1
ATOM 2902 C CA . GLN A 1 356 ? 8.028 11.481 -18.788 1.00 86.94 356 GLN A CA 1
ATOM 2903 C C . GLN A 1 356 ? 8.014 10.929 -20.222 1.00 86.94 356 GLN A C 1
ATOM 2905 O O . GLN A 1 356 ? 6.990 11.026 -20.893 1.00 86.94 356 GLN A O 1
ATOM 2910 N N . LEU A 1 357 ? 9.099 10.294 -20.672 1.00 84.00 357 LEU A N 1
ATOM 2911 C CA . LEU A 1 357 ? 9.210 9.660 -21.989 1.00 84.00 357 LEU A CA 1
ATOM 2912 C C . LEU A 1 357 ? 8.296 8.439 -22.140 1.00 84.00 357 LEU A C 1
ATOM 2914 O O . LEU A 1 357 ? 7.742 8.228 -23.217 1.00 84.00 357 LEU A O 1
ATOM 2918 N N . LEU A 1 358 ? 8.093 7.655 -21.075 1.00 84.94 358 LEU A N 1
ATOM 2919 C CA . LEU A 1 358 ? 7.103 6.573 -21.069 1.00 84.94 358 LEU A CA 1
ATOM 2920 C C . LEU A 1 358 ? 5.680 7.112 -21.258 1.00 84.94 358 LEU A C 1
ATOM 2922 O O . LEU A 1 358 ? 4.870 6.489 -21.940 1.00 84.94 358 LEU A O 1
ATOM 2926 N N . ALA A 1 359 ? 5.378 8.271 -20.668 1.00 83.31 359 ALA A N 1
ATOM 2927 C CA . ALA A 1 359 ? 4.069 8.905 -20.771 1.00 83.31 359 ALA A CA 1
ATOM 2928 C C . ALA A 1 359 ? 3.852 9.646 -22.103 1.00 83.31 359 ALA A C 1
ATOM 2930 O O . ALA A 1 359 ? 2.707 9.886 -22.485 1.00 83.31 359 ALA A O 1
ATOM 2931 N N . GLN A 1 360 ? 4.908 10.019 -22.827 1.00 81.69 360 GLN A N 1
ATOM 2932 C CA . GLN A 1 360 ? 4.796 10.764 -24.082 1.00 81.69 360 GLN A CA 1
ATOM 2933 C C . GLN A 1 360 ? 4.320 9.887 -25.250 1.00 81.69 360 GLN A C 1
ATOM 2935 O O . GLN A 1 360 ? 4.661 8.710 -25.382 1.00 81.69 360 GLN A O 1
ATOM 2940 N N . SER A 1 361 ? 3.500 10.482 -26.120 1.00 71.75 361 SER A N 1
ATOM 2941 C CA . SER A 1 361 ? 3.089 9.865 -27.380 1.00 71.75 361 SER A CA 1
ATOM 2942 C C . SER A 1 361 ? 4.131 10.165 -28.453 1.00 71.75 361 SER A C 1
ATOM 2944 O O . SER A 1 361 ? 4.345 11.335 -28.773 1.00 71.75 361 SER A O 1
ATOM 2946 N N . GLU A 1 362 ? 4.733 9.138 -29.043 1.00 65.00 362 GLU A N 1
ATOM 2947 C CA . GLU A 1 362 ? 5.708 9.290 -30.124 1.00 65.00 362 GLU A CA 1
ATOM 2948 C C . GLU A 1 362 ? 5.455 8.277 -31.240 1.00 65.00 362 GLU A C 1
ATOM 2950 O O . GLU A 1 362 ? 5.143 7.105 -31.005 1.00 65.00 362 GLU A O 1
ATOM 2955 N N . SER A 1 363 ? 5.618 8.751 -32.477 1.00 51.94 363 SER A N 1
ATOM 2956 C CA . SER A 1 363 ? 5.630 7.912 -33.675 1.00 51.94 363 SER A CA 1
ATOM 2957 C C . SER A 1 363 ? 7.036 7.347 -33.881 1.00 51.94 363 SER A C 1
ATOM 2959 O O . SER A 1 363 ? 8.028 8.055 -33.710 1.00 51.94 363 SER A O 1
ATOM 2961 N N . THR A 1 364 ? 7.135 6.073 -34.249 1.00 50.41 364 THR A N 1
ATOM 2962 C CA . THR A 1 364 ? 8.395 5.357 -34.471 1.00 50.41 364 THR A CA 1
ATOM 2963 C C . THR A 1 364 ? 9.139 5.880 -35.703 1.00 50.41 364 THR A C 1
ATOM 2965 O O . THR A 1 364 ? 9.004 5.350 -36.798 1.00 50.41 364 THR A O 1
ATOM 2968 N N . THR A 1 365 ? 9.977 6.903 -35.537 1.00 44.34 365 THR A N 1
ATOM 2969 C CA . THR A 1 365 ? 11.029 7.237 -36.519 1.00 44.34 365 THR A CA 1
ATOM 2970 C C . THR A 1 365 ? 12.435 6.854 -36.050 1.00 44.34 365 THR A C 1
ATOM 2972 O O . THR A 1 365 ? 13.373 6.966 -36.833 1.00 44.34 365 THR A O 1
ATOM 2975 N N . GLN A 1 366 ? 12.608 6.356 -34.817 1.00 46.69 366 GLN A N 1
ATOM 2976 C CA . GLN A 1 366 ? 13.934 6.093 -34.231 1.00 46.69 366 GLN A CA 1
ATOM 2977 C C . GLN A 1 366 ? 14.039 4.762 -33.454 1.00 46.69 366 GLN A C 1
ATOM 2979 O O . GLN A 1 366 ? 14.472 4.744 -32.306 1.00 46.69 366 GLN A O 1
ATOM 2984 N N . LEU A 1 367 ? 13.666 3.625 -34.056 1.00 44.12 367 LEU A N 1
ATOM 2985 C CA . LEU A 1 367 ? 14.052 2.299 -33.535 1.00 44.12 367 LEU A CA 1
ATOM 2986 C C . LEU A 1 367 ? 15.164 1.682 -34.403 1.00 44.12 367 LEU A C 1
ATOM 2988 O O . LEU A 1 367 ? 15.108 1.803 -35.629 1.00 44.12 367 LEU A O 1
ATOM 2992 N N . PRO A 1 368 ? 16.152 0.985 -33.809 1.00 42.88 368 PRO A N 1
ATOM 2993 C CA . PRO A 1 368 ? 17.113 0.191 -34.562 1.00 42.88 368 PRO A CA 1
ATOM 2994 C C . PRO A 1 368 ? 16.416 -0.981 -35.275 1.00 42.88 368 PRO A C 1
ATOM 2996 O O . PRO A 1 368 ? 15.537 -1.646 -34.731 1.00 42.88 368 PRO A O 1
ATOM 2999 N N . VAL A 1 369 ? 16.859 -1.226 -36.509 1.00 45.72 369 VAL A N 1
ATOM 3000 C CA . VAL A 1 369 ? 16.240 -1.998 -37.611 1.00 45.72 369 VAL A CA 1
ATOM 3001 C C . VAL A 1 369 ? 15.864 -3.465 -37.294 1.00 45.72 369 VAL A C 1
ATOM 3003 O O . VAL A 1 369 ? 15.221 -4.124 -38.101 1.00 45.72 369 VAL A O 1
ATOM 3006 N N . HIS A 1 370 ? 16.192 -4.014 -36.122 1.00 45.69 370 HIS A N 1
ATOM 3007 C CA . HIS A 1 370 ? 16.077 -5.459 -35.858 1.00 45.69 370 HIS A CA 1
ATOM 3008 C C . HIS A 1 370 ? 14.750 -5.951 -35.242 1.00 45.69 370 HIS A C 1
ATOM 3010 O O . HIS A 1 370 ? 14.621 -7.140 -34.968 1.00 45.69 370 HIS A O 1
ATOM 3016 N N . LYS A 1 371 ? 13.751 -5.077 -35.042 1.00 44.62 371 LYS A N 1
ATOM 3017 C CA . LYS A 1 371 ? 12.385 -5.454 -34.600 1.00 44.62 371 LYS A CA 1
ATOM 3018 C C . LYS A 1 371 ? 11.265 -4.858 -35.472 1.00 44.62 371 LYS A C 1
ATOM 3020 O O . LYS A 1 371 ? 10.130 -4.730 -35.024 1.00 44.62 371 LYS A O 1
ATOM 3025 N N . GLN A 1 372 ? 11.562 -4.476 -36.715 1.00 44.94 372 GLN A N 1
ATOM 3026 C CA . GLN A 1 372 ? 10.530 -4.064 -37.674 1.00 44.94 372 GLN A CA 1
ATOM 3027 C C . GLN A 1 372 ? 9.833 -5.301 -38.256 1.00 44.94 372 GLN A C 1
ATOM 3029 O O . GLN A 1 372 ? 10.148 -5.753 -39.350 1.00 44.94 372 GLN A O 1
ATOM 3034 N N . THR A 1 373 ? 8.894 -5.864 -37.502 1.00 40.38 373 THR A N 1
ATOM 3035 C CA . THR A 1 373 ? 7.870 -6.769 -38.037 1.00 40.38 373 THR A CA 1
ATOM 3036 C C . THR A 1 373 ? 6.590 -5.965 -38.263 1.00 40.38 373 THR A C 1
ATOM 3038 O O . THR A 1 373 ? 5.899 -5.662 -37.297 1.00 40.38 373 THR A O 1
ATOM 3041 N N . ASP A 1 374 ? 6.345 -5.574 -39.518 1.00 40.94 374 ASP A N 1
ATOM 3042 C CA . ASP A 1 374 ? 5.101 -5.172 -40.217 1.00 40.94 374 ASP A CA 1
ATOM 3043 C C . ASP A 1 374 ? 3.971 -4.357 -39.549 1.00 40.94 374 ASP A C 1
ATOM 3045 O O . ASP A 1 374 ? 3.012 -4.008 -40.230 1.00 40.94 374 ASP A O 1
ATOM 3049 N N . ASN A 1 375 ? 4.081 -3.917 -38.299 1.00 45.44 375 ASN A N 1
ATOM 3050 C CA . ASN A 1 375 ? 3.177 -2.934 -37.708 1.00 45.44 375 ASN A CA 1
ATOM 3051 C C . ASN A 1 375 ? 3.994 -1.758 -37.176 1.00 45.44 375 ASN A C 1
ATOM 3053 O O . ASN A 1 375 ? 4.883 -1.930 -36.343 1.00 45.44 375 ASN A O 1
ATOM 3057 N N . GLN A 1 376 ? 3.689 -0.546 -37.645 1.00 50.75 376 GLN A N 1
ATOM 3058 C CA . GLN A 1 376 ? 4.176 0.682 -37.019 1.00 50.75 376 GLN A CA 1
ATOM 3059 C C . GLN A 1 376 ? 3.751 0.658 -35.542 1.00 50.75 376 GLN A C 1
ATOM 3061 O O . GLN A 1 376 ? 2.579 0.860 -35.230 1.00 50.75 376 GLN A O 1
ATOM 3066 N N . MET A 1 377 ? 4.678 0.362 -34.626 1.00 53.81 377 MET A N 1
ATOM 3067 C CA . MET A 1 377 ? 4.401 0.437 -33.192 1.00 53.81 377 MET A CA 1
ATOM 3068 C C . MET A 1 377 ? 4.294 1.915 -32.818 1.00 53.81 377 MET A C 1
ATOM 3070 O O . MET A 1 377 ? 5.296 2.630 -32.754 1.00 53.81 377 MET A O 1
ATOM 3074 N N . ILE A 1 378 ? 3.065 2.392 -32.639 1.00 58.69 378 ILE A N 1
ATOM 3075 C CA . ILE A 1 378 ? 2.771 3.764 -32.227 1.00 58.69 378 ILE A CA 1
ATOM 3076 C C . ILE A 1 378 ? 2.613 3.759 -30.708 1.00 58.69 378 ILE A C 1
ATOM 3078 O O . ILE A 1 378 ? 1.736 3.079 -30.177 1.00 58.69 378 ILE A O 1
ATOM 3082 N N . SER A 1 379 ? 3.434 4.538 -29.998 1.00 62.59 379 SER A N 1
ATOM 3083 C CA . SER A 1 379 ? 3.107 4.879 -28.614 1.00 62.59 379 SER A CA 1
ATOM 3084 C C . SER A 1 379 ? 2.040 5.963 -28.657 1.00 62.59 379 SER A C 1
ATOM 3086 O O . SER A 1 379 ? 2.311 7.113 -29.007 1.00 62.59 379 SER A O 1
ATOM 3088 N N . HIS A 1 380 ? 0.812 5.612 -28.290 1.00 66.19 380 HIS A N 1
ATOM 3089 C CA . HIS A 1 380 ? -0.263 6.590 -28.136 1.00 66.19 380 HIS A CA 1
ATOM 3090 C C . HIS A 1 380 ? -0.112 7.437 -26.853 1.00 66.19 380 HIS A C 1
ATOM 3092 O O . HIS A 1 380 ? -0.902 8.358 -26.628 1.00 66.19 380 HIS A O 1
ATOM 3098 N N . GLY A 1 381 ? 0.915 7.159 -26.033 1.00 73.62 381 GLY A N 1
ATOM 3099 C CA . GLY A 1 381 ? 1.223 7.861 -24.787 1.00 73.62 381 GLY A CA 1
ATOM 3100 C C . GLY A 1 381 ? 0.071 7.840 -23.783 1.00 73.62 381 GLY A C 1
ATOM 3101 O O . GLY A 1 381 ? -0.891 7.078 -23.915 1.00 73.62 381 GLY A O 1
ATOM 3102 N N . TRP A 1 382 ? 0.128 8.745 -22.808 1.00 75.88 382 TRP A N 1
ATOM 3103 C CA . TRP A 1 382 ? -0.865 8.891 -21.738 1.00 75.88 382 TRP A CA 1
ATOM 3104 C C . TRP A 1 382 ? -2.315 9.044 -22.226 1.00 75.88 382 TRP A C 1
ATOM 3106 O O . TRP A 1 382 ? -3.241 8.706 -21.499 1.00 75.88 382 TRP A O 1
ATOM 3116 N N . ARG A 1 383 ? -2.541 9.490 -23.471 1.00 79.94 383 ARG A N 1
ATOM 3117 C CA . ARG A 1 383 ? -3.884 9.622 -24.067 1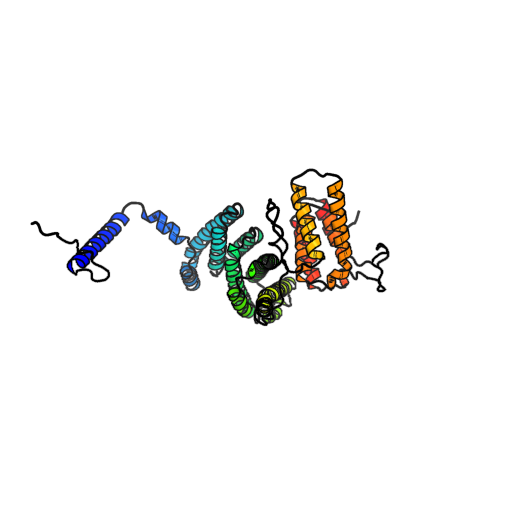.00 79.94 383 ARG A CA 1
ATOM 3118 C C . ARG A 1 383 ? -4.591 8.288 -24.308 1.00 79.94 383 ARG A C 1
ATOM 3120 O O . ARG A 1 383 ? -5.812 8.260 -24.394 1.00 79.94 383 ARG A O 1
ATOM 3127 N N . SER A 1 384 ? -3.830 7.209 -24.449 1.00 79.31 384 SER A N 1
ATOM 3128 C CA . SER A 1 384 ? -4.364 5.848 -24.600 1.00 79.31 384 SER A CA 1
ATOM 3129 C C . SER A 1 384 ? -4.498 5.097 -23.284 1.00 79.31 384 SER A C 1
ATOM 3131 O O . SER A 1 384 ? -5.035 3.992 -23.251 1.00 79.31 384 SER A O 1
ATOM 3133 N N . TRP A 1 385 ? -3.980 5.670 -22.201 1.00 84.50 385 TRP A N 1
ATOM 3134 C CA . TRP A 1 385 ? -3.973 5.012 -20.912 1.00 84.50 385 TRP A CA 1
ATOM 3135 C C . TRP A 1 385 ? -5.353 5.081 -20.277 1.00 84.50 385 TRP A C 1
ATOM 3137 O O . TRP A 1 385 ? -6.107 6.039 -20.455 1.00 84.50 385 TRP A O 1
ATOM 3147 N N . SER A 1 386 ? -5.674 4.066 -19.477 1.00 84.25 386 SER A N 1
ATOM 3148 C CA . SER A 1 386 ? -6.840 4.156 -18.608 1.00 84.25 386 SER A CA 1
ATOM 3149 C C . SER A 1 386 ? -6.676 5.333 -17.643 1.00 84.25 386 SER A C 1
ATOM 3151 O O . SER A 1 386 ? -5.575 5.612 -17.160 1.00 84.25 386 SER A O 1
ATOM 3153 N N . TRP A 1 387 ? -7.781 5.997 -17.302 1.00 85.06 387 TRP A N 1
ATOM 3154 C CA . TRP A 1 387 ? -7.768 7.094 -16.330 1.00 85.06 387 TRP A CA 1
ATOM 3155 C C . TRP A 1 387 ? -7.131 6.676 -14.989 1.00 85.06 387 TRP A C 1
ATOM 3157 O O . TRP A 1 387 ? -6.474 7.485 -14.341 1.00 85.06 387 TRP A O 1
ATOM 3167 N N . LYS A 1 388 ? -7.253 5.392 -14.616 1.00 84.50 388 LYS A N 1
ATOM 3168 C CA . LYS A 1 388 ? -6.641 4.772 -13.429 1.00 84.50 388 LYS A CA 1
ATOM 3169 C C . LYS A 1 388 ? -5.119 4.912 -13.434 1.00 84.50 388 LYS A C 1
ATOM 3171 O O . LYS A 1 388 ? -4.524 5.288 -12.429 1.00 84.50 388 LYS A O 1
ATOM 3176 N N . LEU A 1 389 ? -4.494 4.628 -14.576 1.00 84.69 389 LEU A N 1
ATOM 3177 C CA . LEU A 1 389 ? -3.046 4.717 -14.732 1.00 84.69 389 LEU A CA 1
ATOM 3178 C C . LEU A 1 389 ? -2.567 6.176 -14.735 1.00 84.69 389 LEU A C 1
ATOM 3180 O O . LEU A 1 389 ? -1.518 6.476 -14.175 1.00 84.69 389 LEU A O 1
ATOM 3184 N N . ILE A 1 390 ? -3.362 7.090 -15.300 1.00 87.06 390 ILE A N 1
ATOM 3185 C CA . ILE A 1 390 ? -3.075 8.533 -15.281 1.00 87.06 390 ILE A CA 1
ATOM 3186 C C . ILE A 1 390 ? -3.110 9.071 -13.844 1.00 87.06 390 ILE A C 1
ATOM 3188 O O . ILE A 1 390 ? -2.177 9.752 -13.426 1.00 87.06 390 ILE A O 1
ATOM 3192 N N . VAL A 1 391 ? -4.144 8.727 -13.068 1.00 86.75 391 VAL A N 1
ATOM 3193 C CA . VAL A 1 391 ? -4.252 9.104 -11.648 1.00 86.75 391 VAL A CA 1
ATOM 3194 C C . VAL A 1 391 ? -3.043 8.597 -10.860 1.00 86.75 391 VAL A C 1
ATOM 3196 O O . VAL A 1 391 ? -2.422 9.365 -10.126 1.00 86.75 391 VAL A O 1
ATOM 3199 N N . HIS A 1 392 ? -2.650 7.337 -11.067 1.00 88.31 392 HIS A N 1
ATOM 3200 C CA . HIS A 1 392 ? -1.472 6.760 -10.416 1.00 88.31 392 HIS A CA 1
ATOM 3201 C C . HIS A 1 392 ? -0.162 7.457 -10.813 1.00 88.31 392 HIS A C 1
ATOM 3203 O O . HIS A 1 392 ? 0.682 7.728 -9.957 1.00 88.31 392 HIS A O 1
ATOM 3209 N N . LEU A 1 393 ? 0.006 7.809 -12.092 1.00 89.62 393 LEU A N 1
ATOM 3210 C CA . LEU A 1 393 ? 1.154 8.595 -12.551 1.00 89.62 393 LEU A CA 1
ATOM 3211 C C . LEU A 1 393 ? 1.208 9.954 -11.836 1.00 89.62 393 LEU A C 1
ATOM 3213 O O . LEU A 1 393 ? 2.276 10.365 -11.382 1.00 89.62 393 LEU A O 1
ATOM 3217 N N . CYS A 1 394 ? 0.072 10.639 -11.686 1.00 89.19 394 CYS A N 1
ATOM 3218 C CA . CYS A 1 394 ? -0.003 11.896 -10.941 1.00 89.19 394 CYS A CA 1
ATOM 3219 C C . CYS A 1 394 ? 0.365 11.719 -9.458 1.00 89.19 394 CYS A C 1
ATOM 3221 O O . CYS A 1 394 ? 1.098 12.552 -8.917 1.00 89.19 394 CYS A O 1
ATOM 3223 N N . GLU A 1 395 ? -0.079 10.640 -8.801 1.00 88.38 395 GLU A N 1
ATOM 3224 C CA . GLU A 1 395 ? 0.343 10.316 -7.427 1.00 88.38 395 GLU A CA 1
ATOM 3225 C C . GLU A 1 395 ? 1.864 10.096 -7.349 1.00 88.38 395 GLU A C 1
ATOM 3227 O O . GLU A 1 395 ? 2.523 10.621 -6.447 1.00 88.38 395 GLU A O 1
ATOM 3232 N N . CYS A 1 396 ? 2.442 9.391 -8.325 1.00 90.38 396 CYS A N 1
ATOM 3233 C CA . CYS A 1 396 ? 3.883 9.164 -8.417 1.00 90.38 396 CYS A CA 1
ATOM 3234 C C . CYS A 1 396 ? 4.659 10.477 -8.587 1.00 90.38 396 CYS A C 1
ATOM 3236 O O . CYS A 1 396 ? 5.581 10.744 -7.819 1.00 90.38 396 CYS A O 1
ATOM 3238 N N . LEU A 1 397 ? 4.257 11.339 -9.526 1.00 90.50 397 LEU A N 1
ATOM 3239 C CA . LEU A 1 397 ? 4.883 12.649 -9.740 1.00 90.50 397 LEU A CA 1
ATOM 3240 C C . LEU A 1 397 ? 4.788 13.540 -8.494 1.00 90.50 397 LEU A C 1
ATOM 3242 O O . LEU A 1 397 ? 5.771 14.169 -8.102 1.00 90.50 397 LEU A O 1
ATOM 3246 N N . THR A 1 398 ? 3.637 13.530 -7.818 1.00 89.44 398 THR A N 1
ATOM 3247 C CA . THR A 1 398 ? 3.434 14.253 -6.554 1.00 89.44 398 THR A CA 1
ATOM 3248 C C . THR A 1 398 ? 4.372 13.729 -5.462 1.00 89.44 398 THR A C 1
ATOM 3250 O O . THR A 1 398 ? 5.006 14.510 -4.752 1.00 89.44 398 THR A O 1
ATOM 3253 N N . SER A 1 399 ? 4.520 12.406 -5.361 1.00 88.88 399 SER A N 1
ATOM 3254 C CA . SER A 1 399 ? 5.439 11.753 -4.422 1.00 88.88 399 SER A CA 1
ATOM 3255 C C . SER A 1 399 ? 6.900 12.134 -4.683 1.00 88.88 399 SER A C 1
ATOM 3257 O O . SER A 1 399 ? 7.640 12.409 -3.736 1.00 88.88 399 SER A O 1
ATOM 3259 N N . ILE A 1 400 ? 7.311 12.232 -5.953 1.00 88.81 400 ILE A N 1
ATOM 3260 C CA . ILE A 1 400 ? 8.652 12.708 -6.326 1.00 88.81 400 ILE A CA 1
ATOM 3261 C C . ILE A 1 400 ? 8.828 14.175 -5.913 1.00 88.81 400 ILE A C 1
ATOM 3263 O O . ILE A 1 400 ? 9.807 14.503 -5.246 1.00 88.81 400 ILE A O 1
ATOM 3267 N N . CYS A 1 401 ? 7.873 15.052 -6.249 1.00 87.56 401 CYS A N 1
ATOM 3268 C CA . CYS A 1 401 ? 7.911 16.475 -5.893 1.00 87.56 401 CYS A CA 1
ATOM 3269 C C . CYS A 1 401 ? 8.079 16.715 -4.391 1.00 87.56 401 CYS A C 1
ATOM 3271 O O . CYS A 1 401 ? 8.860 17.577 -3.984 1.00 87.56 401 CYS A O 1
ATOM 3273 N N . ILE A 1 402 ? 7.324 15.979 -3.574 1.00 86.62 402 ILE A N 1
ATOM 3274 C CA . ILE A 1 402 ? 7.354 16.112 -2.115 1.00 86.62 402 ILE A CA 1
ATOM 3275 C C . ILE A 1 402 ? 8.632 15.486 -1.545 1.00 86.62 402 ILE A C 1
ATOM 3277 O O . ILE A 1 402 ? 9.228 16.047 -0.627 1.00 86.62 402 ILE A O 1
ATOM 3281 N N . GLY A 1 403 ? 9.048 14.335 -2.079 1.00 82.06 403 GLY A N 1
ATOM 3282 C CA . GLY A 1 403 ? 10.143 13.529 -1.541 1.00 82.06 403 GLY A CA 1
ATOM 3283 C C . GLY A 1 403 ? 11.547 13.925 -1.998 1.00 82.06 403 GLY A C 1
ATOM 3284 O O . GLY A 1 403 ? 12.512 13.468 -1.396 1.00 82.06 403 GLY A O 1
ATOM 3285 N N . THR A 1 404 ? 11.694 14.738 -3.045 1.00 85.38 404 THR A N 1
ATOM 3286 C CA . THR A 1 404 ? 13.017 15.164 -3.521 1.00 85.38 404 THR A CA 1
ATOM 3287 C C . THR A 1 404 ? 13.557 16.367 -2.739 1.00 85.38 404 THR A C 1
ATOM 3289 O O . THR A 1 404 ? 12.837 17.324 -2.434 1.00 85.38 404 THR A O 1
ATOM 3292 N N . GLU A 1 405 ? 14.858 16.363 -2.458 1.00 80.62 405 GLU A N 1
ATOM 3293 C CA . GLU A 1 405 ? 15.578 17.527 -1.924 1.00 80.62 405 GLU A CA 1
ATOM 3294 C C . GLU A 1 405 ? 16.124 18.432 -3.044 1.00 80.62 405 GLU A C 1
ATOM 3296 O O . GLU A 1 405 ? 16.440 19.598 -2.812 1.00 80.62 405 GLU A O 1
ATOM 3301 N N . GLN A 1 406 ? 16.186 17.933 -4.284 1.00 83.88 406 GLN A N 1
ATOM 3302 C CA . GLN A 1 406 ? 16.789 18.648 -5.407 1.00 83.88 406 GLN A CA 1
ATOM 3303 C C . GLN A 1 406 ? 15.796 19.618 -6.061 1.00 83.88 406 GLN A C 1
ATOM 3305 O O . GLN A 1 406 ? 14.758 19.225 -6.598 1.00 83.88 406 GLN A O 1
ATOM 3310 N N . ALA A 1 407 ? 16.150 20.906 -6.091 1.00 81.31 407 ALA A N 1
ATOM 3311 C CA . ALA A 1 407 ? 15.329 21.947 -6.713 1.00 81.31 407 ALA A CA 1
ATOM 3312 C C . ALA A 1 407 ? 15.120 21.733 -8.226 1.00 81.31 407 ALA A C 1
ATOM 3314 O O . ALA A 1 407 ? 14.055 22.064 -8.745 1.00 81.31 407 ALA A O 1
ATOM 3315 N N . LEU A 1 408 ? 16.104 21.145 -8.920 1.00 83.25 408 LEU A N 1
ATOM 3316 C CA . LEU A 1 408 ? 16.021 20.842 -10.354 1.00 83.25 408 LEU A CA 1
ATOM 3317 C C . LEU A 1 408 ? 14.907 19.835 -10.665 1.00 83.25 408 LEU A C 1
ATOM 3319 O O . LEU A 1 408 ? 14.102 20.082 -11.559 1.00 83.25 408 LEU A O 1
ATOM 3323 N N . ILE A 1 409 ? 14.811 18.755 -9.882 1.00 82.88 409 ILE A N 1
ATOM 3324 C CA . ILE A 1 409 ? 13.753 17.744 -10.015 1.00 82.88 409 ILE A CA 1
ATOM 3325 C C . ILE A 1 409 ? 12.383 18.395 -9.783 1.00 82.88 409 ILE A C 1
ATOM 3327 O O . ILE A 1 409 ? 11.482 18.240 -10.605 1.00 82.88 409 ILE A O 1
ATOM 3331 N N . LYS A 1 410 ? 12.232 19.206 -8.722 1.00 83.75 410 LYS A N 1
ATOM 3332 C CA . LYS A 1 410 ? 10.969 19.922 -8.446 1.00 83.75 410 LYS A CA 1
ATOM 3333 C C . LYS A 1 410 ? 10.563 20.835 -9.595 1.00 83.75 410 LYS A C 1
ATOM 3335 O O . LYS A 1 410 ? 9.415 20.788 -10.029 1.00 83.75 410 LYS A O 1
ATOM 3340 N N . ARG A 1 411 ? 11.501 21.650 -10.091 1.00 82.94 411 ARG A N 1
ATOM 3341 C CA . ARG A 1 411 ? 11.252 22.569 -11.206 1.00 82.94 411 ARG A CA 1
ATOM 3342 C C . ARG A 1 411 ? 10.807 21.796 -12.445 1.00 82.94 411 ARG A C 1
ATOM 3344 O O . ARG A 1 411 ? 9.813 22.167 -13.055 1.00 82.94 411 ARG A O 1
ATOM 3351 N N . LYS A 1 412 ? 11.493 20.703 -12.775 1.00 84.06 412 LYS A N 1
ATOM 3352 C CA . LYS A 1 412 ? 11.208 19.907 -13.971 1.00 84.06 412 LYS A CA 1
ATOM 3353 C C . LYS A 1 412 ? 9.849 19.203 -13.931 1.00 84.06 412 LYS A C 1
ATOM 3355 O O . LYS A 1 412 ? 9.214 19.058 -14.969 1.00 84.06 412 LYS A O 1
ATOM 3360 N N . ILE A 1 413 ? 9.375 18.791 -12.756 1.00 82.19 413 ILE A N 1
ATOM 3361 C CA . ILE A 1 413 ? 8.028 18.210 -12.623 1.00 82.19 413 ILE A CA 1
ATOM 3362 C C . ILE A 1 413 ? 6.948 19.285 -12.771 1.00 82.19 413 ILE A C 1
ATOM 3364 O O . ILE A 1 413 ? 5.948 19.050 -13.440 1.00 82.19 413 ILE A O 1
ATOM 3368 N N . LEU A 1 414 ? 7.146 20.453 -12.150 1.00 80.69 414 LEU A N 1
ATOM 3369 C CA . LEU A 1 414 ? 6.136 21.515 -12.100 1.00 80.69 414 LEU A CA 1
ATOM 3370 C C . LEU A 1 414 ? 6.029 22.318 -13.402 1.00 80.69 414 LEU A C 1
ATOM 3372 O O . LEU A 1 414 ? 4.929 22.697 -13.787 1.00 80.69 414 LEU A O 1
ATOM 3376 N N . PHE A 1 415 ? 7.159 22.584 -14.058 1.00 77.88 415 PHE A N 1
ATOM 3377 C CA . PHE A 1 415 ? 7.246 23.475 -15.222 1.00 77.88 415 PHE A CA 1
ATOM 3378 C C . PHE A 1 415 ? 7.668 22.749 -16.509 1.00 77.88 415 PHE A C 1
ATOM 3380 O O . PHE A 1 415 ? 7.779 23.366 -17.562 1.00 77.88 415 PHE A O 1
ATOM 3387 N N . GLY A 1 416 ? 7.920 21.437 -16.455 1.00 68.44 416 GLY A N 1
ATOM 3388 C CA . GLY A 1 416 ? 8.419 20.689 -17.608 1.00 68.44 416 GLY A CA 1
ATOM 3389 C C . GLY A 1 416 ? 9.822 21.132 -18.042 1.00 68.44 416 GLY A C 1
ATOM 3390 O O . GLY A 1 416 ? 10.618 21.625 -17.242 1.00 68.44 416 GLY A O 1
ATOM 3391 N N . ASN A 1 417 ? 10.135 20.940 -19.325 1.00 62.59 417 ASN A N 1
ATOM 3392 C CA . ASN A 1 417 ? 11.418 21.320 -19.930 1.00 62.59 417 ASN A CA 1
ATOM 3393 C C . ASN A 1 417 ? 11.506 22.818 -20.293 1.00 62.59 417 ASN A C 1
ATOM 3395 O O . ASN A 1 417 ? 12.344 23.190 -21.111 1.00 62.59 417 ASN A O 1
ATOM 3399 N N . GLU A 1 418 ? 10.661 23.682 -19.723 1.00 44.84 418 GLU A N 1
ATOM 3400 C CA . GLU A 1 418 ? 10.699 25.117 -20.015 1.00 44.84 418 GLU A CA 1
ATOM 3401 C C . GLU A 1 418 ? 11.939 25.778 -19.377 1.00 44.84 418 GLU A C 1
ATOM 3403 O O . GLU A 1 418 ? 12.039 25.992 -18.157 1.00 44.84 418 GLU A O 1
ATOM 3408 N N . THR A 1 419 ? 12.921 26.052 -20.243 1.00 38.94 419 THR A N 1
ATOM 3409 C CA . THR A 1 419 ? 14.007 27.021 -20.040 1.00 38.94 419 THR A CA 1
ATOM 3410 C C . THR A 1 419 ? 13.478 28.437 -20.068 1.00 38.94 419 THR A C 1
ATOM 3412 O O . THR A 1 419 ? 12.838 28.774 -21.092 1.00 38.94 419 THR A O 1
#

Organism: NCBI:txid433720

InterPro domains:
  IPR031747 Transmembrane protein 232 [PF15877] (52-416)
  IPR031747 Transmembrane protein 232 [PTHR28651] (1-417)

Sequence (419 aa):
MPIQKISFTHRFGIISSSYKQKIEKDVEQKSQESDRSLSTNSSNHNKKHLLLEVTEEFVRDYNKASASERIKQNEVIYRMLQRLKRKATQLQMHTERSMQLQMTWAELCLLSQCKSSYQEECLTTLYRALVYSPLNMTQIPTLFFLSETILYWIKNDAILEPFLTSTELKLLKIAQIIFQLLYYHYLEGSTEPYEELKIRLSSYLDGLEECESAYSSYPNAVWCIRYIESVGSVLVASVGKHALSSRRNTSSVANFPIPQIPPEDLDKTTNKSELRTSVQELSPILWHSVNLWSFAKKYSTNSLTETMNRSFNEIILSLINCRYELLNENWIDVVITFQILADIAKTNVDILETIQLLAQSESTTQLPVHKQTDNQMISHGWRSWSWKLIVHLCECLTSICIGTEQALIKRKILFGNET

Radius of gyration: 30.1 Å; chains: 1; bounding box: 58×89×95 Å

Foldseek 3Di:
DDDDDDDDDDPDDDDPPVNVVVVVVVVVVVVVVVVVVVPDDDPPVVVVVVLQFQDLVLLVCLVVDDPVVVVVVVVSLVVNLVVLLVQLVVVLVPLVPLVSLLSSLVRLLSSLSRPDPCVLVSLVSSLVSLVSHDQDLVCLVSLLVLLLSLLVVLVVVLVPDLDDDSNNVSSLSSNLSSLVSNLVCVLVVSCVVVLVSLVVLVVSLPCLVVSLVSCVVPLVSNLSSVSSNVSSCVSNVVSPVVVVVVVVPDDDDDDDDDDDDDDDDDDDDPPPPPPRPPNDDADQLLVLLVVLLVLLVVCVPDDDDPVSVVVNVVSLVSNLVCLLCCVVDDVSSVLVSLLSLLVSLLPDVVSVVSLVSSQDWDWPPDDPPPPPDDDRSTNRGVVPDDVSVVVSNVVSLVSSLVRHPDPVSVCCSVPNPDD

pLDDT: mean 73.02, std 20.14, range [25.88, 95.62]

Secondary structure (DSSP, 8-state):
-PPP-------SS---HHHHHHHHHHHHHHHHHHHHHTTSSSHHHHHHHHTTS--HHHHHHHHHS-HHHHHHHHHHHHHHHHHHHHHHHHHHT-GGGHHHHHHHHHHHHHHHTS-STTHHHHHHHHHHHHHTPPP-GGGHHHHHHHHHHHHHHHHHHTTT-SS--HHHHHHHHHHHHHHHHHHHHHHTTTTTT-HHHHHHHHHHHTTTGGGGGGGTT-HHHHHHHHHHHHHHHHHHHHHHHHHHHGGGGSS-----PPPP-----------TTSTTTT-----HHHHHHHHHHHHHHHHTTSPPPHHHHHHHHHHHHHHHHGGGTTTTS-HHHHHHHHHHHHHHHTT-HHHHHHHHHHHS-B-SS---GGG--SS---B-GGGGS-HHHHHHHHHHHHHHHHH---HHHHHHHHHTT--